Protein AF-A0A2R7NQD3-F1 (afdb_monomer_lite)

Secondary structure (DSSP, 8-state):
---------------------PPB--HHHHHHHHHHHHHHS-EEEEEE-SPPPSS---HHHHHHHHHHHHHHHHHHHHHHGGGEEEEEEEE-TTSEEEEEE-HHHHHHHTT-SS-SEEEE-TTHHHH--SB-TTSHHHHHHHHHTT-S-EEEEEEE--SS--EEE-TTS-EEES-HHHHHHHHHHHHHHHHHHHHHTT-TT---EE-SSSTTEEEEEE-HHHHHHHTT-TTEEEEEETT----PPPEE-HHHHHHHHHHSEEEEEEEE---TT--TTS-TTSHHHHHHHHHHHHHHHHHHHTTT-PPPPP-HHHHHHTEEEEEEEHHHHHHHHHHT-TTEEEEEE--------HHHHHHHTTHHHHHHTT-S-TTEEEEEEES---TTSTTTEETTEESEEEEEE-----TT-EE--TT--SSSPPPTT-TTTTPPPS-HHHHHHH-TTTT-HHHHHHHHHHPPP-TTTGGGT---S-TT-EEEEEE-EEEETTTTEEEE-HHHHHHHHHHHHHHHTT-STT--SEEEEE-----SPPPSS--GGGS-HHHHHHHHHHHHHTTS-TTS------

Sequence (574 aa):
MRHLLSAMSAIALTFGMGMLQAATVDPDSLKRMRDAVNEEGEVRVMITLRHQKLEKLSQEQKNDNLKKDANAIRALKAELGIAAFTEGSWESESGQIGMYIKAAGISILQNSQNALAFTIDPTDKSRITAMDLDGSLTALRKVLRTRSEVDAEIILDTQSAKYQLLQDGSTRITNVGEVIIEANSLIEKIRENLQKSGHSESTLILDNALPIKITTSINKKKLLLLQNHPDVRGIWPIGYQDPRTTYWSAGASDIAEKEGQVEVSISLRGGLLFSPDLNWNSRGGKNQAMANREAMTKILADANIKMPQSDPVGDSIGSFQMILTKDQLSRLRAKNDPRILELRENRPLGVSQLQRSMPTINMPVAWASGNKGSGVAIAVLDDGIRKTHEMFLFNGTTKVVGEDCFGSNSGGFKSICPNKDLFGDSPAGTPNAGEPNSDLIGCQLIDQQRCGHGTLMASVAAGRASPNVASGILQGVAPDAQLISINIFSYDRINNKKTYYLNDLEKGLSSVLLRAGGTTPSSPAALVVNLSIGTVASYPSDCDANVSIAIRNLIRQLSRLLKYSPASEPVQRL

pLDDT: mean 83.65, std 16.36, range [24.81, 97.94]

Foldseek 3Di:
DDDDDDDDDDDDDDDDDDPQDAADEDPVLLVVQLVCCVVLVWAKKKFAQDADDPDDDDPVRLVVLVVLLVVLVVVLCVQCPPQWFPQLWDADSRSIIITIGGPVSSVSRRRDPSTNYMGGDPCSVVQFQADCPLPFLVVVSVVLVPDQKAKKKWFWQQLQWQWAQDLQRAIDTDPLVVLLVVLVVLVVVLQVQCVVVVNNPWDWAADPRDRRMTMTMDGPSSSSNQRNDNGTHHMHGVPDDRPAAAADDPVQLVCLVVVQKFKKKWAFPAYPNQDLSDDCPGSNNQSQLVNLQVVVCVLQVQLVHDADDDDSNCSSRSMGIDMGGSSSSVRSVVVSRNRTRYMDTDDDDDDDDLLVVCVVVPLVVCVVVVNQAALEEEEEAAQAAQQQPQQQDDPNDGLALAAWEFEAPPDLWAAPAPPADPRRTDDGPPPCRRHHDPPQVLQVLQDVCSSCVSNVVCQQAAGAFDCVPPNRSGHHSRPNHGYHGYRQKIDNSVVSYIDGDLVSVLVSLVVVLCLLVVVDPRRGLAYHYDDPDDDPDDDPDDCVVVRDPSVVVSVVSVVVSNVPRVVDDDDDDD

Structure (mmCIF, N/CA/C/O backbone):
data_AF-A0A2R7NQD3-F1
#
_entry.id   AF-A0A2R7NQD3-F1
#
loop_
_atom_site.group_PDB
_atom_site.id
_atom_site.type_symbol
_atom_site.label_atom_id
_atom_site.label_alt_id
_atom_site.label_comp_id
_atom_site.label_asym_id
_atom_site.label_entity_id
_atom_site.label_seq_id
_atom_site.pdbx_PDB_ins_code
_atom_site.Cartn_x
_atom_site.Cartn_y
_atom_site.Cartn_z
_atom_site.occupancy
_atom_site.B_iso_or_equiv
_atom_site.auth_seq_id
_atom_site.auth_comp_id
_atom_site.auth_asym_id
_atom_site.auth_atom_id
_atom_site.pdbx_PDB_model_num
ATOM 1 N N . MET A 1 1 ? -61.645 49.977 -25.091 1.00 31.56 1 MET A N 1
ATOM 2 C CA . MET A 1 1 ? -61.587 51.061 -24.087 1.00 31.56 1 MET A CA 1
ATOM 3 C C . MET A 1 1 ? -61.863 50.455 -22.713 1.00 31.56 1 MET A C 1
ATOM 5 O O . MET A 1 1 ? -62.939 49.911 -22.554 1.00 31.56 1 MET A O 1
ATOM 9 N N . ARG A 1 2 ? -60.890 50.557 -21.789 1.00 33.16 2 ARG A N 1
ATOM 10 C CA . ARG A 1 2 ? -61.021 50.640 -20.311 1.00 33.16 2 ARG A CA 1
ATOM 11 C C . ARG A 1 2 ? -61.706 49.499 -19.518 1.00 33.16 2 ARG A C 1
ATOM 13 O O . ARG A 1 2 ? -62.905 49.317 -19.618 1.00 33.16 2 ARG A O 1
ATOM 20 N N . HIS A 1 3 ? -60.908 48.801 -18.687 1.00 32.16 3 HIS A N 1
ATOM 21 C CA . HIS A 1 3 ? -60.944 48.776 -17.194 1.00 32.16 3 HIS A CA 1
ATOM 22 C C . HIS A 1 3 ? -61.803 47.608 -16.642 1.00 32.16 3 HIS A C 1
ATOM 24 O O . HIS A 1 3 ? -62.777 47.253 -17.279 1.00 32.16 3 HIS A O 1
ATOM 30 N N . LEU A 1 4 ? -61.549 46.924 -15.516 1.00 29.81 4 LEU A N 1
ATOM 31 C CA . LEU A 1 4 ? -60.689 47.105 -14.336 1.00 29.81 4 LEU A CA 1
ATOM 32 C C . LEU A 1 4 ? -60.592 45.725 -13.613 1.00 29.81 4 LEU A C 1
ATOM 34 O O . LEU A 1 4 ? -61.571 44.984 -13.597 1.00 29.81 4 LEU A O 1
ATOM 38 N N . LEU A 1 5 ? -59.435 45.391 -13.025 1.00 31.91 5 LEU A N 1
ATOM 39 C CA . LEU A 1 5 ? -59.175 44.214 -12.167 1.00 31.91 5 LEU A CA 1
ATOM 40 C C . LEU A 1 5 ? -59.304 44.576 -10.673 1.00 31.91 5 LEU A C 1
ATOM 42 O O . LEU A 1 5 ? -58.880 45.665 -10.297 1.00 31.91 5 LEU A O 1
ATOM 46 N N . SER A 1 6 ? -59.781 43.637 -9.840 1.00 27.77 6 SER A N 1
ATOM 47 C CA . SER A 1 6 ? -59.535 43.510 -8.378 1.00 27.77 6 SER A CA 1
ATOM 48 C C . SER A 1 6 ? -60.333 42.295 -7.847 1.00 27.77 6 SER A C 1
ATOM 50 O O . SER A 1 6 ? -61.556 42.301 -7.919 1.00 27.77 6 SER A O 1
ATOM 52 N N . ALA A 1 7 ? -59.710 41.129 -7.638 1.00 28.47 7 ALA A N 1
ATOM 53 C CA . ALA A 1 7 ? -59.117 40.612 -6.389 1.00 28.47 7 ALA A CA 1
ATOM 54 C C . ALA A 1 7 ? -60.116 39.936 -5.414 1.00 28.47 7 ALA A C 1
ATOM 56 O O . ALA A 1 7 ? -60.872 40.602 -4.717 1.00 28.47 7 ALA A O 1
ATOM 57 N N . MET A 1 8 ? -60.027 38.603 -5.293 1.00 26.75 8 MET A N 1
ATOM 58 C CA . MET A 1 8 ? -60.361 37.850 -4.074 1.00 26.75 8 MET A CA 1
ATOM 59 C C . MET A 1 8 ? -59.367 36.696 -3.900 1.00 26.75 8 MET A C 1
ATOM 61 O O . MET A 1 8 ? -59.194 35.864 -4.789 1.00 26.75 8 MET A O 1
ATOM 65 N N . SER A 1 9 ? -58.714 36.680 -2.740 1.00 26.77 9 SER A N 1
ATOM 66 C CA . SER A 1 9 ? -57.834 35.619 -2.254 1.00 26.77 9 SER A CA 1
ATOM 67 C C . SER A 1 9 ? -58.637 34.400 -1.798 1.00 26.77 9 SER A C 1
ATOM 69 O O . SER A 1 9 ? -59.643 34.550 -1.107 1.00 26.77 9 SER A O 1
ATOM 71 N N . ALA A 1 10 ? -58.134 33.199 -2.088 1.00 29.12 10 ALA A N 1
ATOM 72 C CA . ALA A 1 10 ? -58.532 31.966 -1.417 1.00 29.12 10 ALA A CA 1
ATOM 73 C C . ALA A 1 10 ? -57.284 31.222 -0.923 1.00 29.12 10 ALA A C 1
ATOM 75 O O . ALA A 1 10 ? -56.309 31.030 -1.646 1.00 29.12 10 ALA A O 1
ATOM 76 N N . ILE A 1 11 ? -57.345 30.872 0.356 1.00 28.83 11 ILE A N 1
ATOM 77 C CA . ILE A 1 11 ? -56.350 30.196 1.184 1.00 28.83 11 ILE A CA 1
ATOM 78 C C . ILE A 1 11 ? -56.139 28.760 0.684 1.00 28.83 11 ILE A C 1
ATOM 80 O O . ILE A 1 11 ? -57.104 28.011 0.556 1.00 28.83 11 ILE A O 1
ATOM 84 N N . ALA A 1 12 ? -54.885 28.351 0.476 1.00 30.75 12 ALA A N 1
ATOM 85 C CA . ALA A 1 12 ? -54.506 26.949 0.312 1.00 30.75 12 ALA A CA 1
ATOM 86 C C . ALA A 1 12 ? -53.584 26.537 1.468 1.00 30.75 12 ALA A C 1
ATOM 88 O O . ALA A 1 12 ? -52.503 27.097 1.647 1.00 30.75 12 ALA A O 1
ATOM 89 N N . LEU A 1 13 ? -54.054 25.576 2.269 1.00 30.56 13 LEU A N 1
ATOM 90 C CA . LEU A 1 13 ? -53.311 24.937 3.352 1.00 30.56 13 LEU A CA 1
ATOM 91 C C . LEU A 1 13 ? -52.020 24.295 2.823 1.00 30.56 13 LEU A C 1
ATOM 93 O O . LEU A 1 13 ? -52.057 23.399 1.981 1.00 30.56 13 LEU A O 1
ATOM 97 N N . THR A 1 14 ? -50.886 24.684 3.394 1.00 31.66 14 THR A N 1
ATOM 98 C CA . THR A 1 14 ? -49.613 23.970 3.281 1.00 31.66 14 THR A CA 1
ATOM 99 C C . THR A 1 14 ? -49.570 22.824 4.292 1.00 31.66 14 THR A C 1
ATOM 101 O O . THR A 1 14 ? -49.424 23.060 5.491 1.00 31.66 14 THR A O 1
ATOM 104 N N . PHE A 1 15 ? -49.654 21.580 3.819 1.00 33.28 15 PHE A N 1
ATOM 105 C CA . PHE A 1 15 ? -49.201 20.417 4.584 1.00 33.28 15 PHE A CA 1
ATOM 106 C C . PHE A 1 15 ? -47.670 20.356 4.521 1.00 33.28 15 PHE A C 1
ATOM 108 O O . PHE A 1 15 ? -47.089 19.998 3.499 1.00 33.28 15 PHE A O 1
ATOM 115 N N . GLY A 1 16 ? -47.012 20.718 5.621 1.00 33.59 16 GLY A N 1
ATOM 116 C CA . GLY A 1 16 ? -45.602 20.421 5.844 1.00 33.59 16 GLY A CA 1
ATOM 117 C C . GLY A 1 16 ? -45.438 18.970 6.291 1.00 33.59 16 GLY A C 1
ATOM 118 O O . GLY A 1 16 ? -45.520 18.680 7.479 1.00 33.59 16 GLY A O 1
ATOM 119 N N . MET A 1 17 ? -45.199 18.059 5.349 1.00 33.28 17 MET A N 1
ATOM 120 C CA . MET A 1 17 ? -44.559 16.774 5.640 1.00 33.28 17 MET A CA 1
ATOM 121 C C . MET A 1 17 ? -43.063 16.949 5.388 1.00 33.28 17 MET A C 1
ATOM 123 O O . MET A 1 17 ? -42.622 17.004 4.242 1.00 33.28 17 MET A O 1
ATOM 127 N N . GLY A 1 18 ? -42.279 17.069 6.461 1.00 33.91 18 GLY A N 1
ATOM 128 C CA . GLY A 1 18 ? -40.833 16.905 6.370 1.00 33.91 18 GLY A CA 1
ATOM 129 C C . GLY A 1 18 ? -40.546 15.496 5.861 1.00 33.91 18 GLY A C 1
ATOM 130 O O . GLY A 1 18 ? -40.902 14.521 6.521 1.00 33.91 18 GLY A O 1
ATOM 131 N N . MET A 1 19 ? -39.962 15.375 4.669 1.00 40.59 19 MET A N 1
ATOM 132 C CA . MET A 1 19 ? -39.484 14.086 4.180 1.00 40.59 19 MET A CA 1
ATOM 133 C C . MET A 1 19 ? -38.398 13.590 5.140 1.00 40.59 19 MET A C 1
ATOM 135 O O . MET A 1 19 ? -37.351 14.216 5.284 1.00 40.59 19 MET A O 1
ATOM 139 N N . LEU A 1 20 ? -38.680 12.478 5.817 1.00 43.81 20 LEU A N 1
ATOM 140 C CA . LEU A 1 20 ? -37.717 11.697 6.585 1.00 43.81 20 LEU A CA 1
ATOM 141 C C . LEU A 1 20 ? -36.596 11.258 5.637 1.00 43.81 20 LEU A C 1
ATOM 143 O O . LEU A 1 20 ? -36.796 10.360 4.821 1.00 43.81 20 LEU A O 1
ATOM 147 N N . GLN A 1 21 ? -35.437 11.910 5.697 1.00 57.97 21 GLN A N 1
ATOM 148 C CA . GLN A 1 21 ? -34.305 11.528 4.862 1.00 57.97 21 GLN A CA 1
ATOM 149 C C . GLN A 1 21 ? -33.488 10.462 5.601 1.00 57.97 21 GLN A C 1
ATOM 151 O O . GLN A 1 21 ? -32.768 10.762 6.548 1.00 57.97 21 GLN A O 1
ATOM 156 N N . ALA A 1 22 ? -33.670 9.208 5.192 1.00 75.69 22 ALA A N 1
ATOM 157 C CA . ALA A 1 22 ? -32.886 8.058 5.632 1.00 75.69 22 ALA A CA 1
ATOM 158 C C . ALA A 1 22 ? -31.402 8.199 5.247 1.00 75.69 22 ALA A C 1
ATOM 160 O O . ALA A 1 22 ? -31.083 8.782 4.204 1.00 75.69 22 ALA A O 1
ATOM 161 N N . ALA A 1 23 ? -30.500 7.615 6.042 1.00 84.44 23 ALA A N 1
ATOM 162 C CA . ALA A 1 23 ? -29.084 7.565 5.696 1.00 84.44 23 ALA A CA 1
ATOM 163 C C . ALA A 1 23 ? -28.872 6.826 4.364 1.00 84.44 23 ALA A C 1
ATOM 165 O O . ALA A 1 23 ? -29.420 5.746 4.124 1.00 84.44 23 ALA A O 1
ATOM 166 N N . THR A 1 24 ? -28.039 7.394 3.496 1.00 88.75 24 THR A N 1
ATOM 167 C CA . THR A 1 24 ? -27.766 6.818 2.175 1.00 88.75 24 THR A CA 1
ATOM 168 C C . THR A 1 24 ? -26.807 5.632 2.288 1.00 88.75 24 THR A C 1
ATOM 170 O O . THR A 1 24 ? -25.761 5.720 2.931 1.00 88.75 24 THR A O 1
ATOM 173 N N . VAL A 1 25 ? -27.130 4.520 1.630 1.00 89.75 25 VAL A N 1
ATOM 174 C CA . VAL A 1 25 ? -26.277 3.328 1.570 1.00 89.75 25 VAL A CA 1
ATOM 175 C C . VAL A 1 25 ? -26.381 2.678 0.197 1.00 89.75 25 VAL A C 1
ATOM 177 O O . VAL A 1 25 ? -27.466 2.555 -0.369 1.00 89.75 25 VAL A O 1
ATOM 180 N N . ASP A 1 26 ? -25.239 2.259 -0.336 1.00 87.56 26 ASP A N 1
ATOM 181 C CA . ASP A 1 26 ? -25.170 1.474 -1.565 1.00 87.56 26 ASP A CA 1
ATOM 182 C C . ASP A 1 26 ? -25.752 0.055 -1.346 1.00 87.56 26 ASP A C 1
ATOM 184 O O . ASP A 1 26 ? -25.364 -0.604 -0.373 1.00 87.56 26 ASP A O 1
ATOM 188 N N . PRO A 1 27 ? -26.657 -0.449 -2.211 1.00 86.12 27 PRO A N 1
ATOM 189 C CA . PRO A 1 27 ? -27.282 -1.763 -2.035 1.00 86.12 27 PRO A CA 1
ATOM 190 C C . PRO A 1 27 ? -26.295 -2.935 -1.933 1.00 86.12 27 PRO A C 1
ATOM 192 O O . PRO A 1 27 ? -26.519 -3.849 -1.134 1.00 86.12 27 PRO A O 1
ATOM 195 N N . ASP A 1 28 ? -25.188 -2.904 -2.679 1.00 81.12 28 ASP A N 1
ATOM 196 C CA . ASP A 1 28 ? -24.180 -3.970 -2.645 1.00 81.12 28 ASP A CA 1
ATOM 197 C C . ASP A 1 28 ? -23.352 -3.912 -1.358 1.00 81.12 28 ASP A C 1
ATOM 199 O O . ASP A 1 28 ? -23.072 -4.941 -0.734 1.00 81.12 28 ASP A O 1
ATOM 203 N N . SER A 1 29 ? -22.983 -2.708 -0.910 1.00 81.75 29 SER A N 1
ATOM 204 C CA . SER A 1 29 ? -22.374 -2.488 0.406 1.00 81.75 29 SER A CA 1
ATOM 205 C C . SER A 1 29 ? -23.297 -2.976 1.525 1.00 81.75 29 SER A C 1
ATOM 207 O O . SER A 1 29 ? -22.853 -3.692 2.422 1.00 81.75 29 SER A O 1
ATOM 209 N N . LEU A 1 30 ? -24.599 -2.687 1.437 1.00 90.06 30 LEU A N 1
ATOM 210 C CA . LEU A 1 30 ? -25.603 -3.145 2.397 1.00 90.06 30 LEU A CA 1
ATOM 211 C C . LEU A 1 30 ? -25.725 -4.668 2.436 1.00 90.06 30 LEU A C 1
ATOM 213 O O . LEU A 1 30 ? -25.772 -5.251 3.521 1.00 90.06 30 LEU A O 1
ATOM 217 N N . LYS A 1 31 ? -25.743 -5.323 1.270 1.00 89.75 31 LYS A N 1
ATOM 218 C CA . LYS A 1 31 ? -25.738 -6.786 1.188 1.00 89.75 31 LYS A CA 1
ATOM 219 C C . LYS A 1 31 ? -24.491 -7.362 1.859 1.00 89.75 31 LYS A C 1
ATOM 221 O O . LYS A 1 31 ? -24.622 -8.211 2.735 1.00 89.75 31 LYS A O 1
ATOM 226 N N . ARG A 1 32 ? -23.301 -6.854 1.520 1.00 86.38 32 ARG A N 1
ATOM 227 C CA . ARG A 1 32 ? -22.037 -7.310 2.120 1.00 86.38 32 ARG A CA 1
ATOM 228 C C . ARG A 1 32 ? -21.984 -7.080 3.632 1.00 86.38 32 ARG A C 1
ATOM 230 O O . ARG A 1 32 ? -21.471 -7.933 4.343 1.00 86.38 32 ARG A O 1
ATOM 237 N N . MET A 1 33 ? -22.537 -5.972 4.136 1.00 92.19 33 MET A N 1
ATOM 238 C CA . MET A 1 33 ? -22.648 -5.730 5.580 1.00 92.19 33 MET A CA 1
ATOM 239 C C . MET A 1 33 ? -23.524 -6.780 6.263 1.00 92.19 33 MET A C 1
ATOM 241 O O . MET A 1 33 ? -23.145 -7.295 7.309 1.00 92.19 33 MET A O 1
ATOM 245 N N . ARG A 1 34 ? -24.676 -7.127 5.675 1.00 94.12 34 ARG A N 1
ATOM 246 C CA . ARG A 1 34 ? -25.553 -8.173 6.224 1.00 94.12 34 ARG A CA 1
ATOM 247 C C . ARG A 1 34 ? -24.887 -9.545 6.196 1.00 94.12 34 ARG A C 1
ATOM 249 O O . ARG A 1 34 ? -24.969 -10.261 7.188 1.00 94.12 34 ARG A O 1
ATOM 256 N N . ASP A 1 35 ? -24.206 -9.879 5.103 1.00 89.00 35 ASP A N 1
ATOM 257 C CA . ASP A 1 35 ? -23.462 -11.134 4.974 1.00 89.00 35 ASP A CA 1
ATOM 258 C C . ASP A 1 35 ? -22.365 -11.222 6.056 1.00 89.00 35 ASP A C 1
ATOM 260 O O . ASP A 1 35 ? -22.325 -12.197 6.803 1.00 89.00 35 ASP A O 1
ATOM 264 N N . ALA A 1 36 ? -21.569 -10.160 6.233 1.00 86.38 36 ALA A N 1
ATOM 265 C CA . ALA A 1 36 ? -20.525 -10.092 7.258 1.00 86.38 36 ALA A CA 1
ATOM 266 C C . ALA A 1 36 ? -21.080 -10.194 8.686 1.00 86.38 36 ALA A C 1
ATOM 268 O O . ALA A 1 36 ? -20.523 -10.906 9.511 1.00 86.38 36 ALA A O 1
ATOM 269 N N . VAL A 1 37 ? -22.204 -9.538 8.993 1.00 90.06 37 VAL A N 1
ATOM 270 C CA . VAL A 1 37 ? -22.844 -9.665 10.312 1.00 90.06 37 VAL A CA 1
ATOM 271 C C . VAL A 1 37 ? -23.375 -11.076 10.558 1.00 90.06 37 VAL A C 1
ATOM 273 O O . VAL A 1 37 ? -23.284 -11.570 11.679 1.00 90.06 37 VAL A O 1
ATOM 276 N N . ASN A 1 38 ? -23.936 -11.735 9.545 1.00 87.88 38 ASN A N 1
ATOM 277 C CA . ASN A 1 38 ? -24.388 -13.120 9.681 1.00 87.88 38 ASN A CA 1
ATOM 278 C C . ASN A 1 38 ? -23.203 -14.067 9.929 1.00 87.88 38 ASN A C 1
ATOM 280 O O . ASN A 1 38 ? -23.311 -15.017 10.709 1.00 87.88 38 ASN A O 1
ATOM 284 N N . GLU A 1 39 ? -22.072 -13.792 9.280 1.00 81.06 39 GLU A N 1
ATOM 285 C CA . GLU A 1 39 ? -20.856 -14.583 9.406 1.00 81.06 39 GLU A CA 1
ATOM 286 C C . GLU A 1 39 ? -20.123 -14.330 10.726 1.00 81.06 39 GLU A C 1
ATOM 288 O O . GLU A 1 39 ? -19.789 -15.295 11.400 1.00 81.06 39 GLU A O 1
ATOM 293 N N . GLU A 1 40 ? -19.930 -13.080 11.146 1.00 77.94 40 GLU A N 1
ATOM 294 C CA . GLU A 1 40 ? -19.051 -12.703 12.267 1.00 77.94 40 GLU A CA 1
ATOM 295 C C . GLU A 1 40 ? -19.804 -12.224 13.522 1.00 77.94 40 GLU A C 1
ATOM 297 O O . GLU A 1 40 ? -19.246 -12.200 14.617 1.00 77.94 40 GLU A O 1
ATOM 302 N N . GLY A 1 41 ? -21.095 -11.899 13.400 1.00 86.00 41 GLY A N 1
ATOM 303 C CA . GLY A 1 41 ? -21.936 -11.321 14.460 1.00 86.00 41 GLY A CA 1
ATOM 304 C C . GLY A 1 41 ? -21.984 -9.788 14.447 1.00 86.00 41 GLY A C 1
ATOM 305 O O . GLY A 1 41 ? -22.935 -9.183 14.955 1.00 86.00 41 GLY A O 1
ATOM 306 N N . GLU A 1 42 ? -21.005 -9.151 13.808 1.00 90.31 42 GLU A N 1
ATOM 307 C CA . GLU A 1 42 ? -20.933 -7.709 13.603 1.00 90.31 42 GLU A CA 1
ATOM 308 C C . GLU A 1 42 ? -20.117 -7.361 12.349 1.00 90.31 42 GLU A C 1
ATOM 310 O O . GLU A 1 42 ? -19.432 -8.203 11.779 1.00 90.31 42 GLU A O 1
ATOM 315 N N . VAL A 1 43 ? -20.171 -6.100 11.928 1.00 91.00 43 VAL A N 1
ATOM 316 C CA . VAL A 1 43 ? -19.366 -5.567 10.823 1.00 91.00 43 VAL A CA 1
ATOM 317 C C . VAL A 1 43 ? -18.867 -4.171 11.172 1.00 91.00 43 VAL A C 1
ATOM 319 O O . VAL A 1 43 ? -19.594 -3.396 11.795 1.00 91.00 43 VAL A O 1
ATOM 322 N N . ARG A 1 44 ? -17.637 -3.818 10.781 1.00 90.62 44 ARG A N 1
ATOM 323 C CA . ARG A 1 44 ? -17.162 -2.438 10.927 1.00 90.62 44 ARG A CA 1
ATOM 324 C C . ARG A 1 44 ? -17.734 -1.568 9.812 1.00 90.62 44 ARG A C 1
ATOM 326 O O . ARG A 1 44 ? -17.553 -1.843 8.625 1.00 90.62 44 ARG A O 1
ATOM 333 N N . VAL A 1 45 ? -18.434 -0.516 10.209 1.00 94.50 45 VAL A N 1
ATOM 334 C CA . VAL A 1 45 ? -19.132 0.417 9.327 1.00 94.50 45 VAL A CA 1
ATOM 335 C C . VAL A 1 45 ? -18.510 1.792 9.489 1.00 94.50 45 VAL A C 1
ATOM 337 O O . VAL A 1 45 ? -18.372 2.282 10.609 1.00 94.50 45 VAL A O 1
ATOM 340 N N . MET A 1 46 ? -18.168 2.419 8.367 1.00 92.81 46 MET A N 1
ATOM 341 C CA . MET A 1 46 ? -17.822 3.831 8.308 1.00 92.81 46 MET A CA 1
ATOM 342 C C . MET A 1 46 ? -19.099 4.623 8.046 1.00 92.81 46 MET A C 1
ATOM 344 O O . MET A 1 46 ? -19.757 4.455 7.017 1.00 92.81 46 MET A O 1
ATOM 348 N N . ILE A 1 47 ? -19.440 5.488 8.989 1.00 94.88 47 ILE A N 1
ATOM 349 C CA . ILE A 1 47 ? -20.644 6.308 8.995 1.00 94.88 47 ILE A CA 1
ATOM 350 C C . ILE A 1 47 ? -20.211 7.750 8.756 1.00 94.88 47 ILE A C 1
ATOM 352 O O . ILE A 1 47 ? -19.371 8.295 9.468 1.00 94.88 47 ILE A O 1
ATOM 356 N N . THR A 1 48 ? -20.766 8.364 7.724 1.00 92.56 48 THR A N 1
ATOM 357 C CA . THR A 1 48 ? -20.557 9.770 7.389 1.00 92.56 48 THR A CA 1
ATOM 358 C C . THR A 1 48 ? -21.653 10.585 8.058 1.00 92.56 48 THR A C 1
ATOM 360 O O . THR A 1 48 ? -22.834 10.302 7.869 1.00 92.56 48 THR A O 1
ATOM 363 N N . LEU A 1 49 ? -21.269 11.592 8.838 1.00 90.31 49 LEU A N 1
ATOM 364 C CA . LEU A 1 49 ? -22.189 12.426 9.620 1.00 90.31 49 LEU A CA 1
ATOM 365 C C . LEU A 1 49 ? -22.554 13.719 8.889 1.00 90.31 49 LEU A C 1
ATOM 367 O O . LEU A 1 49 ? -23.624 14.283 9.094 1.00 90.31 49 LEU A O 1
ATOM 371 N N . ARG A 1 50 ? -21.664 14.193 8.013 1.00 84.06 50 ARG A N 1
ATOM 372 C CA . ARG A 1 50 ? -21.852 15.417 7.233 1.00 84.06 50 ARG A CA 1
ATOM 373 C C . ARG A 1 50 ? -21.153 15.337 5.886 1.00 84.06 50 ARG A C 1
ATOM 375 O O . ARG A 1 50 ? -20.151 14.646 5.729 1.00 84.06 50 ARG A O 1
ATOM 382 N N . HIS A 1 51 ? -21.637 16.123 4.930 1.00 73.62 51 HIS A N 1
ATOM 383 C CA . HIS A 1 51 ? -20.896 16.380 3.701 1.00 73.62 51 HIS A CA 1
ATOM 384 C C . HIS A 1 51 ? -19.665 17.221 4.032 1.00 73.62 51 HIS A C 1
ATOM 386 O O . HIS A 1 51 ? -19.784 18.304 4.613 1.00 73.62 51 HIS A O 1
ATOM 392 N N . GLN A 1 52 ? -18.483 16.758 3.636 1.00 66.75 52 GLN A N 1
ATOM 393 C CA . GLN A 1 52 ? -17.308 17.614 3.649 1.00 66.75 52 GLN A CA 1
ATOM 394 C C . GLN A 1 52 ? -17.187 18.334 2.310 1.00 66.75 52 GLN A C 1
ATOM 396 O O . GLN A 1 52 ? -17.063 17.709 1.259 1.00 66.75 52 GLN A O 1
ATOM 401 N N . LYS A 1 53 ? -17.223 19.667 2.353 1.00 63.78 53 LYS A N 1
ATOM 402 C CA . LYS A 1 53 ? -16.877 20.490 1.195 1.00 63.78 53 LYS A CA 1
ATOM 403 C C . LYS A 1 53 ? -15.364 20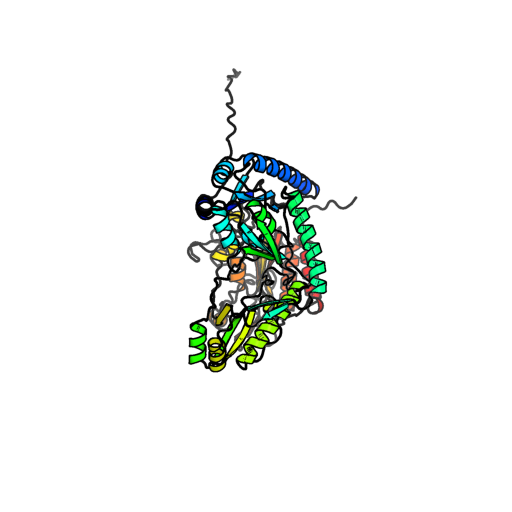.433 0.978 1.00 63.78 53 LYS A C 1
ATOM 405 O O . LYS A 1 53 ? -14.609 20.459 1.946 1.00 63.78 53 LYS A O 1
ATOM 410 N N . LEU A 1 54 ? -14.936 20.392 -0.283 1.00 54.47 54 LEU A N 1
ATOM 411 C CA . LEU A 1 54 ? -13.519 20.387 -0.688 1.00 54.47 54 LEU A CA 1
ATOM 412 C C . LEU A 1 54 ? -12.822 21.750 -0.500 1.00 54.47 54 LEU A C 1
ATOM 414 O O . LEU A 1 54 ? -11.644 21.901 -0.814 1.00 54.47 54 LEU A O 1
ATOM 418 N N . GLU A 1 55 ? -13.542 22.753 -0.006 1.00 65.94 55 GLU A N 1
ATOM 419 C CA . GLU A 1 55 ? -13.021 24.089 0.261 1.00 65.94 55 GLU A CA 1
ATOM 420 C C . GLU A 1 55 ? -12.076 24.089 1.474 1.00 65.94 55 GLU A C 1
ATOM 422 O O . GLU A 1 55 ? -12.251 23.345 2.443 1.00 65.94 55 GLU A O 1
ATOM 427 N N . LYS A 1 56 ? -11.066 24.965 1.446 1.00 63.09 56 LYS A N 1
ATOM 428 C CA . LYS A 1 56 ? -10.142 25.139 2.569 1.00 63.09 56 LYS A CA 1
ATOM 429 C C . LYS A 1 56 ? -10.881 25.778 3.749 1.00 63.09 56 LYS A C 1
ATOM 431 O O . LYS A 1 56 ? -11.211 26.957 3.708 1.00 63.09 56 LYS A O 1
ATOM 436 N N . LEU A 1 57 ? -11.090 25.003 4.810 1.00 69.38 57 LEU A N 1
ATOM 437 C CA . LEU A 1 57 ? -11.745 25.475 6.031 1.00 69.38 57 LEU A CA 1
ATOM 438 C C . LEU A 1 57 ? -10.824 26.392 6.850 1.00 69.38 57 LEU A C 1
ATOM 440 O O . LEU A 1 57 ? -9.643 26.081 7.050 1.00 69.38 57 LEU A O 1
ATOM 444 N N . SER A 1 58 ? -11.379 27.484 7.381 1.00 79.50 58 SER A N 1
ATOM 445 C CA . SER A 1 58 ? -10.742 28.279 8.435 1.00 79.50 58 SER A CA 1
ATOM 446 C C . SER A 1 58 ? -10.616 27.461 9.729 1.00 79.50 58 SER A C 1
ATOM 448 O O . SER A 1 58 ? -11.314 26.463 9.923 1.00 79.50 58 SER A O 1
ATOM 450 N N . GLN A 1 59 ? -9.732 27.870 10.645 1.00 80.38 59 GLN A N 1
ATOM 451 C CA . GLN A 1 59 ? -9.587 27.173 11.930 1.00 80.38 59 GLN A CA 1
ATOM 452 C C . GLN A 1 59 ? -10.880 27.217 12.762 1.00 80.38 59 GLN A C 1
ATOM 454 O O . GLN A 1 59 ? -11.217 26.244 13.430 1.00 80.38 59 GLN A O 1
ATOM 459 N N . GLU A 1 60 ? -11.631 28.315 12.680 1.00 84.38 60 GLU A N 1
ATOM 460 C CA . GLU A 1 60 ? -12.934 28.463 13.333 1.00 84.38 60 GLU A CA 1
ATOM 461 C C . GLU A 1 60 ? -13.960 27.472 12.769 1.00 84.38 60 GLU A C 1
ATOM 463 O O . GLU A 1 60 ? -14.573 26.720 13.522 1.00 84.38 60 GLU A O 1
ATOM 468 N N . GLN A 1 61 ? -14.045 27.356 11.440 1.00 81.19 61 GLN A N 1
ATOM 469 C CA . GLN A 1 61 ? -14.916 26.382 10.777 1.00 81.19 61 GLN A CA 1
ATOM 470 C C . GLN A 1 61 ? -14.541 24.936 11.121 1.00 81.19 61 GLN A C 1
ATOM 472 O O . GLN A 1 61 ? -15.423 24.095 11.288 1.00 81.19 61 GLN A O 1
ATOM 477 N N . LYS A 1 62 ? -13.243 24.628 11.251 1.00 79.56 62 LYS A N 1
ATOM 478 C CA . LYS A 1 62 ? -12.790 23.311 11.725 1.00 79.56 62 LYS A CA 1
ATOM 479 C C . LYS A 1 62 ? -13.277 23.034 13.145 1.00 79.56 62 LYS A C 1
ATOM 481 O O . LYS A 1 62 ? -13.831 21.968 13.391 1.00 79.56 62 LYS A O 1
ATOM 486 N N . ASN A 1 63 ? -13.118 23.992 14.056 1.00 82.69 63 ASN A N 1
ATOM 487 C CA . ASN A 1 63 ? -13.551 23.849 15.446 1.00 82.69 63 ASN A CA 1
ATOM 488 C C . ASN A 1 63 ? -15.075 23.677 15.557 1.00 82.69 63 ASN A C 1
ATOM 490 O O . ASN A 1 63 ? -15.550 22.851 16.337 1.00 82.69 63 ASN A O 1
ATOM 494 N N . ASP A 1 64 ? -15.847 24.415 14.761 1.00 84.81 64 ASP A N 1
ATOM 495 C CA . ASP A 1 64 ? -17.305 24.289 14.725 1.00 84.81 64 ASP A CA 1
ATOM 496 C C . ASP A 1 64 ? -17.761 22.956 14.138 1.00 84.81 64 ASP A C 1
ATOM 498 O O . ASP A 1 64 ? -18.688 22.334 14.664 1.00 84.81 64 ASP A O 1
ATOM 502 N N . ASN A 1 65 ? -17.090 22.481 13.087 1.00 83.56 65 ASN A N 1
ATOM 503 C CA . ASN A 1 65 ? -17.333 21.151 12.544 1.00 83.56 65 ASN A CA 1
ATOM 504 C C . ASN A 1 65 ? -17.046 20.070 13.590 1.00 83.56 65 ASN A C 1
ATOM 506 O O . ASN A 1 65 ? -17.902 19.221 13.802 1.00 83.56 65 ASN A O 1
ATOM 510 N N . LEU A 1 66 ? -15.925 20.153 14.316 1.00 81.94 66 LEU A N 1
ATOM 511 C CA . LEU A 1 66 ? -15.602 19.213 15.396 1.00 81.94 66 LEU A CA 1
ATOM 512 C C . LEU A 1 66 ? -16.686 19.182 16.485 1.00 81.94 66 LEU A C 1
ATOM 514 O O . LEU A 1 66 ? -17.068 18.110 16.945 1.00 81.94 66 LEU A O 1
ATOM 518 N N . LYS A 1 67 ? -17.233 20.341 16.879 1.00 85.06 67 LYS A N 1
ATOM 519 C CA . LYS A 1 67 ? -18.339 20.403 17.855 1.00 85.06 67 LYS A CA 1
ATOM 520 C C . LYS A 1 67 ? -19.620 19.759 17.322 1.00 85.06 67 LYS A C 1
ATOM 522 O O . LYS A 1 67 ? -20.297 19.041 18.059 1.00 85.06 67 LYS A O 1
ATOM 527 N N . LYS A 1 68 ? -19.974 20.026 16.061 1.00 84.44 68 LYS A N 1
ATOM 528 C CA . LYS A 1 68 ? -21.153 19.429 15.411 1.00 84.44 68 LYS A CA 1
ATOM 529 C C . LYS A 1 68 ? -21.000 17.918 15.277 1.00 84.44 68 LYS A C 1
ATOM 531 O O . LYS A 1 68 ? -21.928 17.197 15.633 1.00 84.44 68 LYS A O 1
ATOM 536 N N . ASP A 1 69 ? -19.825 17.463 14.855 1.00 85.44 69 ASP A N 1
ATOM 537 C CA . ASP A 1 69 ? -19.486 16.048 14.738 1.00 85.44 69 ASP A CA 1
ATOM 538 C C . ASP A 1 69 ? -19.590 15.372 16.110 1.00 85.44 69 ASP A C 1
ATOM 540 O O . ASP A 1 69 ? -20.302 14.384 16.242 1.00 85.44 69 ASP A O 1
ATOM 544 N N . ALA A 1 70 ? -19.024 15.958 17.170 1.00 86.50 70 ALA A N 1
ATOM 545 C CA . ALA A 1 70 ? -19.128 15.414 18.527 1.00 86.50 70 ALA A CA 1
ATOM 546 C C . ALA A 1 70 ? -20.585 15.269 19.018 1.00 86.50 70 ALA A C 1
ATOM 548 O O . ALA A 1 70 ? -20.934 14.279 19.669 1.00 86.50 70 ALA A O 1
ATOM 549 N N . ASN A 1 71 ? -21.454 16.234 18.701 1.00 87.94 71 ASN A N 1
ATOM 550 C CA . ASN A 1 71 ? -22.878 16.156 19.039 1.00 87.94 71 ASN A CA 1
ATOM 551 C C . ASN A 1 71 ? -23.603 15.076 18.221 1.00 87.94 71 ASN A C 1
ATOM 553 O O . ASN A 1 71 ? -24.348 14.283 18.801 1.00 87.94 71 ASN A O 1
ATOM 557 N N . ALA A 1 72 ? -23.356 15.010 16.909 1.00 89.38 72 ALA A N 1
ATOM 558 C CA . ALA A 1 72 ? -23.928 13.993 16.027 1.00 89.38 72 ALA A CA 1
ATOM 559 C C . ALA A 1 72 ? -23.485 12.581 16.436 1.00 89.38 72 ALA A C 1
ATOM 561 O O . ALA A 1 72 ? -24.305 11.673 16.517 1.00 89.38 72 ALA A O 1
ATOM 562 N N . ILE A 1 73 ? -22.213 12.410 16.804 1.00 90.81 73 ILE A N 1
ATOM 563 C CA . ILE A 1 73 ? -21.659 11.151 17.312 1.00 90.81 73 ILE A CA 1
ATOM 564 C C . ILE A 1 73 ? -22.351 10.732 18.601 1.00 90.81 73 ILE A C 1
ATOM 566 O O . ILE A 1 73 ? -22.699 9.563 18.758 1.00 90.81 73 ILE A O 1
ATOM 570 N N . ARG A 1 74 ? -22.574 11.666 19.532 1.00 91.44 74 ARG A N 1
ATOM 571 C CA . ARG A 1 74 ? -23.287 11.365 20.779 1.00 91.44 74 ARG A CA 1
ATOM 572 C C . ARG A 1 74 ? -24.721 10.912 20.505 1.00 91.44 74 ARG A C 1
ATOM 574 O O . ARG A 1 74 ? -25.152 9.920 21.088 1.00 91.44 74 ARG A O 1
ATOM 581 N N . ALA A 1 75 ? -25.430 11.607 19.616 1.00 92.88 75 ALA A N 1
ATOM 582 C CA . ALA A 1 75 ? -26.794 11.259 19.229 1.00 92.88 75 ALA A CA 1
ATOM 583 C C . ALA A 1 75 ? -26.856 9.893 18.528 1.00 92.88 75 ALA A C 1
ATOM 585 O O . ALA A 1 75 ? -27.647 9.041 18.920 1.00 92.88 75 ALA A O 1
ATOM 586 N N . LEU A 1 76 ? -25.954 9.643 17.576 1.00 94.19 76 LEU A N 1
ATOM 587 C CA . LEU A 1 76 ? -25.846 8.376 16.858 1.00 94.19 76 LEU A CA 1
ATOM 588 C C . LEU A 1 76 ? -25.507 7.205 17.792 1.00 94.19 76 LEU A C 1
ATOM 590 O O . LEU A 1 76 ? -26.111 6.141 17.696 1.00 94.19 76 LEU A O 1
ATOM 594 N N . LYS A 1 77 ? -24.566 7.387 18.728 1.00 93.50 77 LYS A N 1
ATOM 595 C CA . LYS A 1 77 ? -24.227 6.365 19.735 1.00 93.50 77 LYS A CA 1
ATOM 596 C C . LYS A 1 77 ? -25.428 6.044 20.630 1.00 93.50 77 LYS A C 1
ATOM 598 O O . LYS A 1 77 ? -25.658 4.874 20.927 1.00 93.50 77 LYS A O 1
ATOM 603 N N . ALA A 1 78 ? -26.202 7.054 21.033 1.00 94.00 78 ALA A N 1
ATOM 604 C CA . ALA A 1 78 ? -27.427 6.855 21.808 1.00 94.00 78 ALA A CA 1
ATOM 605 C C . ALA A 1 78 ? -28.518 6.133 20.997 1.00 94.00 78 ALA A C 1
ATOM 607 O O . ALA A 1 78 ? -29.175 5.243 21.528 1.00 94.00 78 ALA A O 1
ATOM 608 N N . GLU A 1 79 ? -28.670 6.480 19.716 1.00 95.12 79 GLU A N 1
ATOM 609 C CA . GLU A 1 79 ? -29.611 5.847 18.787 1.00 95.12 79 GLU A CA 1
ATOM 610 C C . GLU A 1 79 ? -29.281 4.365 18.553 1.00 95.12 79 GLU A C 1
ATOM 612 O O . GLU A 1 79 ? -30.162 3.510 18.602 1.00 95.12 79 GLU A O 1
ATOM 617 N N . LEU A 1 80 ? -28.001 4.047 18.340 1.00 95.75 80 LEU A N 1
ATOM 618 C CA . LEU A 1 80 ? -27.538 2.676 18.133 1.00 95.75 80 LEU A CA 1
ATOM 619 C C . LEU A 1 80 ? -27.591 1.838 19.417 1.00 95.75 80 LEU A C 1
ATOM 621 O O . LEU A 1 80 ? -27.859 0.637 19.354 1.00 95.75 80 LEU A O 1
ATOM 625 N N . GLY A 1 81 ? -27.322 2.436 20.581 1.00 94.56 81 GLY A N 1
ATOM 626 C CA . GLY A 1 81 ? -27.346 1.754 21.874 1.00 94.56 81 GLY A CA 1
ATOM 627 C C . GLY A 1 81 ? -26.551 0.442 21.868 1.00 94.56 81 GLY A C 1
ATOM 628 O O . GLY A 1 81 ? -25.395 0.391 21.452 1.00 94.56 81 GLY A O 1
ATOM 629 N N . ILE A 1 82 ? -27.186 -0.656 22.295 1.00 93.44 82 ILE A N 1
ATOM 630 C CA . ILE A 1 82 ? -26.565 -1.995 22.333 1.00 93.44 82 ILE A CA 1
ATOM 631 C C . ILE A 1 82 ? -26.386 -2.645 20.951 1.00 93.44 82 ILE A C 1
ATOM 633 O O . ILE A 1 82 ? -25.782 -3.720 20.856 1.00 93.44 82 ILE A O 1
ATOM 637 N N . ALA A 1 83 ? -26.929 -2.037 19.892 1.00 96.25 83 ALA A N 1
ATOM 638 C CA . ALA A 1 83 ? -26.839 -2.522 18.518 1.00 96.25 83 ALA A CA 1
ATOM 639 C C . ALA A 1 83 ? -25.511 -2.147 17.833 1.00 96.25 83 ALA A C 1
ATOM 641 O O . ALA A 1 83 ? -25.272 -2.546 16.692 1.00 96.25 83 ALA A O 1
ATOM 642 N N . ALA A 1 84 ? -24.633 -1.435 18.539 1.00 95.12 84 ALA A N 1
ATOM 643 C CA . ALA A 1 84 ? -23.261 -1.163 18.146 1.00 95.12 84 ALA A CA 1
ATOM 644 C C . ALA A 1 84 ? -22.302 -1.390 19.322 1.00 95.12 84 ALA A C 1
ATOM 646 O O . ALA A 1 84 ? -22.710 -1.436 20.484 1.00 95.12 84 ALA A O 1
ATOM 647 N N . PHE A 1 85 ? -21.017 -1.522 19.011 1.00 91.75 85 PHE A N 1
ATOM 648 C CA . PHE A 1 85 ? -19.940 -1.399 19.984 1.00 91.75 85 PHE A CA 1
ATOM 649 C C . PHE A 1 85 ? -19.294 -0.024 19.832 1.00 91.75 85 PHE A C 1
ATOM 651 O O . PHE A 1 85 ? -18.944 0.403 18.728 1.00 91.75 85 PHE A O 1
ATOM 658 N N . THR A 1 86 ? -19.156 0.680 20.952 1.00 86.75 86 THR A N 1
ATOM 659 C CA . THR A 1 86 ? -18.427 1.953 21.015 1.00 86.75 86 THR A CA 1
ATOM 660 C C . THR A 1 86 ? -16.924 1.728 21.119 1.00 86.75 86 THR A C 1
ATOM 662 O O . THR A 1 86 ? -16.132 2.584 20.721 1.00 86.75 86 THR A O 1
ATOM 665 N N . GLU A 1 87 ? -16.538 0.569 21.641 1.00 88.56 87 GLU A N 1
ATOM 666 C CA . GLU A 1 87 ? -15.172 0.086 21.728 1.00 88.56 87 GLU A CA 1
ATOM 667 C C . GLU A 1 87 ? -14.582 -0.090 20.317 1.00 88.56 87 GLU A C 1
ATOM 669 O O . GLU A 1 87 ? -15.211 -0.667 19.429 1.00 88.56 87 GLU A O 1
ATOM 674 N N . GLY A 1 88 ? -13.378 0.443 20.087 1.00 80.19 88 GLY A N 1
ATOM 675 C CA . GLY A 1 88 ? -12.728 0.411 18.770 1.00 80.19 88 GLY A CA 1
ATOM 676 C C . GLY A 1 88 ? -13.292 1.401 17.739 1.00 80.19 88 GLY A C 1
ATOM 677 O O . GLY A 1 88 ? -12.969 1.293 16.547 1.00 80.19 88 GLY A O 1
ATOM 678 N N . SER A 1 89 ? -14.122 2.357 18.178 1.00 88.44 89 SER A N 1
ATOM 679 C CA . SER A 1 89 ? -14.562 3.457 17.319 1.00 88.44 89 SER A CA 1
ATOM 680 C C . SER A 1 89 ? -13.445 4.465 17.046 1.00 88.44 89 SER A C 1
ATOM 682 O O . SER A 1 89 ? -12.550 4.660 17.866 1.00 88.44 89 SER A O 1
ATOM 684 N N . TRP A 1 90 ? -13.487 5.091 15.873 1.00 87.19 90 TRP A N 1
ATOM 685 C CA . TRP A 1 90 ? -12.555 6.148 15.473 1.00 87.19 90 TRP A CA 1
ATOM 686 C C . TRP A 1 90 ? -13.309 7.283 14.807 1.00 87.19 90 TRP A C 1
ATOM 688 O O . TRP A 1 90 ? -14.353 7.049 14.208 1.00 87.19 90 TRP A O 1
ATOM 698 N N . GLU A 1 91 ? -12.751 8.486 14.863 1.00 89.06 91 GLU A N 1
ATOM 699 C CA . GLU A 1 91 ? -13.345 9.700 14.302 1.00 89.06 91 GLU A CA 1
ATOM 700 C C . GLU A 1 91 ? -12.327 10.375 13.373 1.00 89.06 91 GLU A C 1
ATOM 702 O O . GLU A 1 91 ? -11.119 10.313 13.619 1.00 89.06 91 GLU A O 1
ATOM 707 N N . SER A 1 92 ? -12.784 10.984 12.282 1.00 82.50 92 SER A N 1
ATOM 708 C CA . SER A 1 92 ? -11.943 11.802 11.402 1.00 82.50 92 SER A CA 1
ATOM 709 C C . SER A 1 92 ? -12.375 13.260 11.401 1.00 82.50 92 SER A C 1
ATOM 711 O O . SER A 1 92 ? -13.542 13.598 11.591 1.00 82.50 92 SER A O 1
ATOM 713 N N . GLU A 1 93 ? -11.444 14.135 11.020 1.00 75.81 93 GLU A N 1
ATOM 714 C CA . GLU A 1 93 ? -11.738 15.546 10.734 1.00 75.81 93 GLU A CA 1
ATOM 715 C C . GLU A 1 93 ? -12.718 15.735 9.561 1.00 75.81 93 GLU A C 1
ATOM 717 O O . GLU A 1 93 ? -13.250 16.830 9.349 1.00 75.81 93 GLU A O 1
ATOM 722 N N . SER A 1 94 ? -12.976 14.680 8.782 1.00 75.94 94 SER A N 1
ATOM 723 C CA . SER A 1 94 ? -13.970 14.681 7.710 1.00 75.94 94 SER A CA 1
ATOM 724 C C . SER A 1 94 ? -15.409 14.500 8.191 1.00 75.94 94 SER A C 1
ATOM 726 O O . SER A 1 94 ? -16.329 14.625 7.384 1.00 75.94 94 SER A O 1
ATOM 728 N N . GLY A 1 95 ? -15.625 14.286 9.493 1.00 85.25 95 GLY A N 1
ATOM 729 C CA . GLY A 1 95 ? -16.948 13.994 10.042 1.00 85.25 95 GLY A CA 1
ATOM 730 C C . GLY A 1 95 ? -17.381 12.565 9.726 1.00 85.25 95 GLY A C 1
ATOM 731 O O . GLY A 1 95 ? -18.554 12.314 9.445 1.00 85.25 95 GLY A O 1
ATOM 732 N N . GLN A 1 96 ? -16.423 11.636 9.710 1.00 89.38 96 GLN A N 1
ATOM 733 C CA . GLN A 1 96 ? -16.687 10.207 9.608 1.00 89.38 96 GLN A CA 1
ATOM 734 C C . GLN A 1 96 ? -16.367 9.541 10.939 1.00 89.38 96 GLN A C 1
ATOM 736 O O . GLN A 1 96 ? -15.423 9.925 11.631 1.00 89.38 96 GLN A O 1
ATOM 741 N N . ILE A 1 97 ? -17.156 8.530 11.273 1.00 92.06 97 ILE A N 1
ATOM 742 C CA . ILE A 1 97 ? -16.933 7.668 12.422 1.00 92.06 97 ILE A CA 1
ATOM 743 C C . ILE A 1 97 ? -16.955 6.212 11.971 1.00 92.06 97 ILE A C 1
ATOM 745 O O . ILE A 1 97 ? -17.866 5.793 11.260 1.00 92.06 97 ILE A O 1
ATOM 749 N N . GLY A 1 98 ? -15.961 5.429 12.376 1.00 92.31 98 GLY A N 1
ATOM 750 C CA . GLY A 1 98 ? -16.005 3.977 12.228 1.00 92.31 98 GLY A CA 1
ATOM 751 C C . GLY A 1 98 ? -16.504 3.319 13.504 1.00 92.31 98 GLY A C 1
ATOM 752 O O . GLY A 1 98 ? -16.035 3.664 14.586 1.00 92.31 98 GLY A O 1
ATOM 753 N N . MET A 1 99 ? -17.432 2.368 13.399 1.00 93.94 99 MET A N 1
ATOM 754 C CA . MET A 1 99 ? -17.971 1.611 14.538 1.00 93.94 99 MET A CA 1
ATOM 755 C C . MET A 1 99 ? -18.253 0.158 14.151 1.00 93.94 99 MET A C 1
ATOM 757 O O . MET A 1 99 ? -18.549 -0.127 12.994 1.00 93.94 99 MET A O 1
ATOM 761 N N . TYR A 1 100 ? -18.212 -0.761 15.118 1.00 93.31 100 TYR A N 1
ATOM 762 C CA . TYR A 1 100 ? -18.684 -2.133 14.910 1.00 93.31 100 TYR A CA 1
ATOM 763 C C . TYR A 1 100 ? -20.197 -2.192 15.137 1.00 93.31 100 TYR A C 1
ATOM 765 O O . TYR A 1 100 ? -20.686 -1.845 16.213 1.00 93.31 100 TYR A O 1
ATOM 773 N N . ILE A 1 101 ? -20.937 -2.625 14.122 1.00 95.56 101 ILE A N 1
ATOM 774 C CA . ILE A 1 101 ? -22.399 -2.596 14.059 1.00 95.56 101 ILE A CA 1
ATOM 775 C C . ILE A 1 101 ? -22.942 -4.026 14.001 1.00 95.56 101 ILE A C 1
ATOM 777 O O . ILE A 1 101 ? -22.470 -4.850 13.219 1.00 95.56 101 ILE A O 1
ATOM 781 N N . LYS A 1 102 ? -23.951 -4.320 14.825 1.00 94.75 102 LYS A N 1
ATOM 782 C CA . LYS A 1 102 ? -24.674 -5.603 14.835 1.00 94.75 102 LYS A CA 1
ATOM 783 C C . LYS A 1 102 ? -25.832 -5.581 13.834 1.00 94.75 102 LYS A C 1
ATOM 785 O O . LYS A 1 102 ? -26.196 -4.529 13.314 1.00 94.75 102 LYS A O 1
ATOM 790 N N . ALA A 1 103 ? -26.501 -6.719 13.643 1.00 93.56 103 ALA A N 1
ATOM 791 C CA . ALA A 1 103 ? -27.629 -6.849 12.707 1.00 93.56 103 ALA A CA 1
ATOM 792 C C . ALA A 1 103 ? -28.723 -5.788 12.916 1.00 93.56 103 ALA A C 1
ATOM 794 O O . ALA A 1 103 ? -29.138 -5.116 11.970 1.00 93.56 103 ALA A O 1
ATOM 795 N N . ALA A 1 104 ? -29.142 -5.585 14.169 1.00 95.06 104 ALA A N 1
ATOM 796 C CA . ALA A 1 104 ? -30.130 -4.564 14.516 1.00 95.06 104 ALA A CA 1
ATOM 797 C C . ALA A 1 104 ? -29.637 -3.142 14.191 1.00 95.06 104 ALA A C 1
ATOM 799 O O . ALA A 1 104 ? -30.418 -2.302 13.754 1.00 95.06 104 ALA A O 1
ATOM 800 N N . GLY A 1 105 ? -28.334 -2.886 14.335 1.00 96.12 105 GLY A N 1
ATOM 801 C CA . GLY A 1 105 ? -27.736 -1.576 14.106 1.00 96.12 105 GLY A CA 1
ATOM 802 C C . GLY A 1 105 ? -27.719 -1.185 12.630 1.00 96.12 105 GLY A C 1
ATOM 803 O O . GLY A 1 105 ? -27.932 -0.019 12.323 1.00 96.12 105 GLY A O 1
ATOM 804 N N . ILE A 1 106 ? -27.580 -2.146 11.706 1.00 95.62 106 ILE A N 1
ATOM 805 C CA . ILE A 1 106 ? -27.735 -1.876 10.263 1.00 95.62 106 ILE A CA 1
ATOM 806 C C . ILE A 1 106 ? -29.135 -1.315 9.984 1.00 95.62 106 ILE A C 1
ATOM 808 O O . ILE A 1 106 ? -29.274 -0.329 9.265 1.00 95.62 106 ILE A O 1
ATOM 812 N N . SER A 1 107 ? -30.167 -1.912 10.587 1.00 94.12 107 SER A N 1
ATOM 813 C CA . SER A 1 107 ? -31.557 -1.473 10.402 1.00 94.12 107 SER A CA 1
ATOM 814 C C . SER A 1 107 ? -31.814 -0.092 11.013 1.00 94.12 107 SER A C 1
ATOM 816 O O . SER A 1 107 ? -32.565 0.697 10.443 1.00 94.12 107 SER A O 1
ATOM 818 N N . ILE A 1 108 ? -31.165 0.216 12.142 1.00 95.81 108 ILE A N 1
ATOM 819 C CA . ILE A 1 108 ? -31.192 1.552 12.750 1.00 95.81 108 ILE A CA 1
ATOM 820 C C . ILE A 1 108 ? -30.536 2.568 11.808 1.00 95.81 108 ILE A C 1
ATOM 822 O O . ILE A 1 108 ? -31.165 3.561 11.463 1.00 95.81 108 ILE A O 1
ATOM 826 N N . LEU A 1 109 ? -29.331 2.286 11.295 1.00 95.56 109 LEU A N 1
ATOM 827 C CA . LEU A 1 109 ? -28.621 3.191 10.382 1.00 95.56 109 LEU A CA 1
ATOM 828 C C . LEU A 1 109 ? -29.415 3.498 9.113 1.00 95.56 109 LEU A C 1
ATOM 830 O O . LEU A 1 109 ? -29.460 4.652 8.706 1.00 95.56 109 LEU A O 1
ATOM 834 N N . GLN A 1 110 ? -30.093 2.507 8.525 1.00 94.12 110 GLN A N 1
ATOM 835 C CA . GLN A 1 110 ? -30.951 2.721 7.353 1.00 94.12 110 GLN A CA 1
ATOM 836 C C . GLN A 1 110 ? -32.070 3.747 7.590 1.00 94.12 110 GLN A C 1
ATOM 838 O O . GLN A 1 110 ? -32.579 4.297 6.624 1.00 94.12 110 GLN A O 1
ATOM 843 N N . ASN A 1 111 ? -32.459 4.000 8.841 1.00 92.69 111 ASN A N 1
ATOM 844 C CA . ASN A 1 111 ? -33.515 4.948 9.201 1.00 92.69 111 ASN A CA 1
ATOM 845 C C . ASN A 1 111 ? -32.990 6.133 10.028 1.00 92.69 111 ASN A C 1
ATOM 847 O O . ASN A 1 111 ? -33.783 6.954 10.493 1.00 92.69 111 ASN A O 1
ATOM 851 N N . SER A 1 112 ? -31.672 6.219 10.222 1.00 91.44 112 SER A N 1
ATOM 852 C CA . SER A 1 112 ? -31.067 7.199 11.115 1.00 91.44 112 SER A CA 1
ATOM 853 C C . SER A 1 112 ? -31.091 8.594 10.510 1.00 91.44 112 SER A C 1
ATOM 855 O O . SER A 1 112 ? -30.778 8.784 9.336 1.00 91.44 112 SER A O 1
ATOM 857 N N . GLN A 1 113 ? -31.417 9.576 11.351 1.00 88.44 113 GLN A N 1
ATOM 858 C CA . GLN A 1 113 ? -31.280 11.005 11.043 1.00 88.44 113 GLN A CA 1
ATOM 859 C C . GLN A 1 113 ? -29.929 11.572 11.499 1.00 88.44 113 GLN A C 1
ATOM 861 O O . GLN A 1 113 ? -29.566 12.688 11.135 1.00 88.44 113 GLN A O 1
ATOM 866 N N . ASN A 1 114 ? -29.185 10.813 12.309 1.00 89.94 114 ASN A N 1
ATOM 867 C CA . ASN A 1 114 ? -27.868 11.197 12.815 1.00 89.94 114 ASN A CA 1
ATOM 868 C C . ASN A 1 114 ? -26.729 10.691 11.912 1.00 89.94 114 ASN A C 1
ATOM 870 O O . ASN A 1 114 ? -25.567 11.025 12.143 1.00 89.94 114 ASN A O 1
ATOM 874 N N . ALA A 1 115 ? -27.055 9.900 10.887 1.00 92.44 115 ALA A N 1
ATOM 875 C CA . ALA A 1 115 ? -26.142 9.438 9.853 1.00 92.44 115 ALA A CA 1
ATOM 876 C C . ALA A 1 115 ? -26.583 9.973 8.486 1.00 92.44 115 ALA A C 1
ATOM 878 O O . ALA A 1 115 ? -27.727 9.808 8.077 1.00 92.44 115 ALA A O 1
ATOM 879 N N . LEU A 1 116 ? -25.655 10.578 7.747 1.00 91.00 116 LEU A N 1
ATOM 880 C CA . LEU A 1 116 ? -25.905 11.023 6.378 1.00 91.00 116 LEU A CA 1
ATOM 881 C C . LEU A 1 116 ? -25.787 9.857 5.391 1.00 91.00 116 LEU A C 1
ATOM 883 O O . LEU A 1 116 ? -26.608 9.696 4.488 1.00 91.00 116 LEU A O 1
ATOM 887 N N . ALA A 1 117 ? -24.735 9.058 5.548 1.00 91.94 117 ALA A N 1
ATOM 888 C CA . ALA A 1 117 ? -24.472 7.889 4.726 1.00 91.94 117 ALA A CA 1
ATOM 889 C C . ALA A 1 117 ? -23.631 6.876 5.497 1.00 91.94 117 ALA A C 1
ATOM 891 O O . ALA A 1 117 ? -22.932 7.241 6.441 1.00 91.94 117 ALA A O 1
ATOM 892 N N . PHE A 1 118 ? -23.647 5.614 5.086 1.00 94.00 118 PHE A N 1
ATOM 893 C CA . PHE A 1 118 ? -22.782 4.601 5.679 1.00 94.00 118 PHE A CA 1
ATOM 894 C C . PHE A 1 118 ? -22.375 3.530 4.668 1.00 94.00 118 PHE A C 1
ATOM 896 O O . PHE A 1 118 ? -23.053 3.281 3.674 1.00 94.00 118 PHE A O 1
ATOM 903 N N . THR A 1 119 ? -21.231 2.905 4.919 1.00 91.50 119 THR A N 1
ATOM 904 C CA . THR A 1 119 ? -20.666 1.832 4.095 1.00 91.50 119 THR A CA 1
ATOM 905 C C . THR A 1 119 ? -19.788 0.931 4.960 1.00 91.50 119 THR A C 1
ATOM 907 O O . THR A 1 119 ? -19.399 1.325 6.059 1.00 91.50 119 THR A O 1
ATOM 910 N N . ILE A 1 120 ? -19.425 -0.256 4.467 1.00 87.00 120 ILE A N 1
ATOM 911 C CA . ILE A 1 120 ? -18.317 -1.033 5.047 1.00 87.00 120 ILE A CA 1
ATOM 912 C C . ILE A 1 120 ? -17.102 -0.124 5.213 1.00 87.00 120 ILE A C 1
ATOM 914 O O . ILE A 1 120 ? -16.753 0.592 4.274 1.00 87.00 120 ILE A O 1
ATOM 918 N N . ASP A 1 121 ? -16.474 -0.163 6.388 1.00 85.81 121 ASP A N 1
ATOM 919 C CA . ASP A 1 121 ? -15.265 0.605 6.675 1.00 85.81 121 ASP A CA 1
ATOM 920 C C . ASP A 1 121 ? -14.064 0.023 5.904 1.00 85.81 121 ASP A C 1
ATOM 922 O O . ASP A 1 121 ? -13.564 -1.045 6.268 1.00 85.81 121 ASP A O 1
ATOM 926 N N . PRO A 1 122 ? -13.557 0.697 4.851 1.00 76.62 122 PRO A N 1
ATOM 927 C CA . PRO A 1 122 ? -12.415 0.191 4.095 1.00 76.62 122 PRO A CA 1
ATOM 928 C C . PRO A 1 122 ? -11.101 0.316 4.879 1.00 76.62 122 PRO A C 1
ATOM 930 O O . PRO A 1 122 ? -10.096 -0.274 4.489 1.00 76.62 122 PRO A O 1
ATOM 933 N N . THR A 1 123 ? -11.095 1.084 5.972 1.00 78.25 123 THR A N 1
ATOM 934 C CA . THR A 1 123 ? -9.913 1.345 6.797 1.00 78.25 123 THR A CA 1
ATOM 935 C C . THR A 1 123 ? -9.770 0.365 7.959 1.00 78.25 123 THR A C 1
ATOM 937 O O . THR A 1 123 ? -8.779 0.448 8.682 1.00 78.25 123 THR A O 1
ATOM 940 N N . ASP A 1 124 ? -10.703 -0.583 8.128 1.00 74.62 124 ASP A N 1
ATOM 941 C CA . ASP A 1 124 ? -10.752 -1.494 9.278 1.00 74.62 124 ASP A CA 1
ATOM 942 C C . ASP A 1 124 ? -9.392 -2.141 9.570 1.00 74.62 124 ASP A C 1
ATOM 944 O O . ASP A 1 124 ? -8.816 -1.937 10.638 1.00 74.62 124 ASP A O 1
ATOM 948 N N . LYS A 1 125 ? -8.824 -2.817 8.565 1.00 70.25 125 LYS A N 1
ATOM 949 C CA . LYS A 1 125 ? -7.538 -3.513 8.693 1.00 70.25 125 LYS A CA 1
ATOM 950 C C . LYS A 1 125 ? -6.381 -2.576 9.029 1.00 70.25 125 LYS A C 1
ATOM 952 O O . LYS A 1 125 ? -5.539 -2.939 9.830 1.00 70.25 125 LYS A O 1
ATOM 957 N N . SER A 1 126 ? -6.362 -1.369 8.464 1.00 71.44 126 SER A N 1
ATOM 958 C CA . SER A 1 126 ? -5.293 -0.387 8.711 1.00 71.44 126 SER A CA 1
ATOM 959 C C . SER A 1 126 ? -5.352 0.270 10.093 1.00 71.44 126 SER A C 1
ATOM 961 O O . SER A 1 126 ? -4.445 1.010 10.459 1.00 71.44 126 SER A O 1
ATOM 963 N N . ARG A 1 127 ? -6.443 0.064 10.841 1.00 76.81 127 ARG A N 1
ATOM 964 C CA . ARG A 1 127 ? -6.652 0.662 12.168 1.00 76.81 127 ARG A CA 1
ATOM 965 C C . ARG A 1 127 ? -6.460 -0.317 13.315 1.00 76.81 127 ARG A C 1
ATOM 967 O O . ARG A 1 127 ? -6.386 0.126 14.457 1.00 76.81 127 ARG A O 1
ATOM 974 N N . ILE A 1 128 ? -6.428 -1.610 13.017 1.00 80.31 128 ILE A N 1
ATOM 975 C CA . ILE A 1 128 ? -6.095 -2.644 13.989 1.00 80.31 128 ILE A CA 1
ATOM 976 C C . ILE A 1 128 ? -4.574 -2.613 14.146 1.00 80.31 128 ILE A C 1
ATOM 978 O O . ILE A 1 128 ? -3.850 -2.743 13.167 1.00 80.31 128 ILE A O 1
ATOM 982 N N . THR A 1 129 ? -4.103 -2.391 15.370 1.00 82.12 129 THR A N 1
ATOM 983 C CA . THR A 1 129 ? -2.672 -2.365 15.711 1.00 82.12 129 THR A CA 1
ATOM 984 C C . THR A 1 129 ? -2.143 -3.761 16.021 1.00 82.12 129 THR A C 1
ATOM 986 O O . THR A 1 129 ? -0.964 -4.043 15.815 1.00 82.12 129 THR A O 1
ATOM 989 N N . ALA A 1 130 ? -3.021 -4.646 16.500 1.00 87.75 130 ALA A N 1
ATOM 990 C CA . ALA A 1 130 ? -2.702 -6.041 16.745 1.00 87.75 130 ALA A CA 1
ATOM 991 C C . ALA A 1 130 ? -2.517 -6.809 15.425 1.00 87.75 130 ALA A C 1
ATOM 993 O O . ALA A 1 130 ? -3.411 -6.845 14.581 1.00 87.75 130 ALA A O 1
ATOM 994 N N . MET A 1 131 ? -1.378 -7.484 15.275 1.00 83.62 131 MET A N 1
ATOM 995 C CA . MET A 1 131 ? -1.102 -8.346 14.130 1.00 83.62 131 MET A CA 1
ATOM 996 C C . MET A 1 131 ? -2.121 -9.499 14.050 1.00 83.62 131 MET A C 1
ATOM 998 O O . MET A 1 131 ? -2.342 -10.196 15.035 1.00 83.62 131 MET A O 1
ATOM 1002 N N . ASP A 1 132 ? -2.669 -9.743 12.853 1.00 82.75 132 ASP A N 1
ATOM 1003 C CA . ASP A 1 132 ? -3.562 -10.882 12.545 1.00 82.75 132 ASP A CA 1
ATOM 1004 C C . ASP A 1 132 ? -3.124 -11.644 11.280 1.00 82.75 132 ASP A C 1
ATOM 1006 O O . ASP A 1 132 ? -3.919 -12.289 10.598 1.00 82.75 132 ASP A O 1
ATOM 1010 N N . LEU A 1 133 ? -1.840 -11.558 10.911 1.00 80.38 133 LEU A N 1
ATOM 1011 C CA . LEU A 1 133 ? -1.317 -12.261 9.731 1.00 80.38 133 LEU A CA 1
ATOM 1012 C C . LEU A 1 133 ? -1.392 -13.787 9.859 1.00 80.38 133 LEU A C 1
ATOM 1014 O O . LEU A 1 133 ? -1.301 -14.479 8.847 1.00 80.38 133 LEU A O 1
ATOM 1018 N N . ASP A 1 134 ? -1.508 -14.302 11.079 1.00 85.19 134 ASP A N 1
ATOM 1019 C CA . ASP A 1 134 ? -1.631 -15.721 11.399 1.00 85.19 134 ASP A CA 1
ATOM 1020 C C . ASP A 1 134 ? -3.077 -16.160 11.679 1.00 85.19 134 ASP A C 1
ATOM 1022 O O . ASP A 1 134 ? -3.301 -17.344 11.910 1.00 85.19 134 ASP A O 1
ATOM 1026 N N . GLY A 1 135 ? -4.058 -15.249 11.646 1.00 87.44 135 GLY A N 1
ATOM 1027 C CA . GLY A 1 135 ? -5.475 -15.537 11.901 1.00 87.44 135 GLY A CA 1
ATOM 1028 C C . GLY A 1 135 ? -5.877 -15.620 13.381 1.00 87.44 135 GLY A C 1
ATOM 1029 O O . GLY A 1 135 ? -6.977 -16.090 13.692 1.00 87.44 135 GLY A O 1
ATOM 1030 N N . SER A 1 136 ? -5.017 -15.188 14.301 1.00 91.38 136 SER A N 1
ATOM 1031 C CA . SER A 1 136 ? -5.255 -15.217 15.749 1.00 91.38 136 SER A CA 1
ATOM 1032 C C . SER A 1 136 ? -6.471 -14.402 16.214 1.00 91.38 136 SER A C 1
ATOM 1034 O O . SER A 1 136 ? -7.271 -14.904 17.016 1.00 91.38 136 SER A O 1
ATOM 1036 N N . LEU A 1 137 ? -6.703 -13.200 15.673 1.00 89.44 137 LEU A N 1
ATOM 1037 C CA . LEU A 1 137 ? -7.899 -12.409 15.992 1.00 89.44 137 LEU A CA 1
ATOM 1038 C C . LEU A 1 137 ? -9.153 -13.071 15.429 1.00 89.44 137 LEU A C 1
ATOM 1040 O O . LEU A 1 137 ? -10.195 -13.082 16.088 1.00 89.44 137 LEU A O 1
ATOM 1044 N N . THR A 1 138 ? -9.057 -13.655 14.233 1.00 86.44 138 THR A N 1
ATOM 1045 C CA . THR A 1 138 ? -10.157 -14.424 13.633 1.00 86.44 138 THR A CA 1
ATOM 1046 C C . THR A 1 138 ? -10.534 -15.615 14.523 1.00 86.44 138 THR A C 1
ATOM 1048 O O . THR A 1 138 ? -11.715 -15.837 14.808 1.00 86.44 138 THR A O 1
ATOM 1051 N N . ALA A 1 139 ? -9.546 -16.338 15.059 1.00 90.19 139 ALA A N 1
ATOM 1052 C CA . ALA A 1 139 ? -9.778 -17.428 16.004 1.00 90.19 139 ALA A CA 1
ATOM 1053 C C . ALA A 1 139 ? -10.451 -16.947 17.304 1.00 90.19 139 ALA A C 1
ATOM 1055 O O . ALA A 1 139 ? -11.422 -17.562 17.755 1.00 90.19 139 ALA A O 1
ATOM 1056 N N . LEU A 1 140 ? -10.004 -15.823 17.876 1.00 91.88 140 LEU A N 1
ATOM 1057 C CA . LEU A 1 140 ? -10.625 -15.229 19.069 1.00 91.88 140 LEU A CA 1
ATOM 1058 C C . LEU A 1 140 ? -12.073 -14.812 18.829 1.00 91.88 140 LEU A C 1
ATOM 1060 O O . LEU A 1 140 ? -12.948 -15.127 19.637 1.00 91.88 140 LEU A O 1
ATOM 1064 N N . ARG A 1 141 ? -12.344 -14.135 17.707 1.00 87.94 141 ARG A N 1
ATOM 1065 C CA . ARG A 1 141 ? -13.703 -13.730 17.326 1.00 87.94 141 ARG A CA 1
ATOM 1066 C C . ARG A 1 141 ? -14.614 -14.946 17.225 1.00 87.94 141 ARG A C 1
ATOM 1068 O O . ARG A 1 141 ? -15.690 -14.928 17.816 1.00 87.94 141 ARG A O 1
ATOM 1075 N N . LYS A 1 142 ? -14.155 -16.033 16.596 1.00 87.38 142 LYS A N 1
ATOM 1076 C CA . LYS A 1 142 ? -14.908 -17.290 16.496 1.00 87.38 142 LYS A CA 1
ATOM 1077 C C . LYS A 1 142 ? -15.254 -17.887 17.863 1.00 87.38 142 LYS A C 1
ATOM 1079 O O . LYS A 1 142 ? -16.391 -18.312 18.061 1.00 87.38 142 LYS A O 1
ATOM 1084 N N . VAL A 1 143 ? -14.319 -17.902 18.817 1.00 91.38 143 VAL A N 1
ATOM 1085 C CA . VAL A 1 143 ? -14.590 -18.403 20.180 1.00 91.38 143 VAL A CA 1
ATOM 1086 C C . VAL A 1 143 ? -15.609 -17.511 20.898 1.00 91.38 143 VAL A C 1
ATOM 1088 O O . VAL A 1 143 ? -16.601 -18.016 21.432 1.00 91.38 143 VAL A O 1
ATOM 1091 N N . LEU A 1 144 ? -15.423 -16.191 20.830 1.00 91.12 144 LEU A N 1
ATOM 1092 C CA . LEU A 1 144 ? -16.282 -15.186 21.471 1.00 91.12 144 LEU A CA 1
ATOM 1093 C C . LEU A 1 144 ? -17.694 -15.073 20.874 1.00 91.12 144 LEU A C 1
ATOM 1095 O O . LEU A 1 144 ? -18.538 -14.369 21.423 1.00 91.12 144 LEU A O 1
ATOM 1099 N N . ARG A 1 145 ? -17.991 -15.777 19.776 1.00 85.38 145 ARG A N 1
ATOM 1100 C CA . ARG A 1 145 ? -19.369 -15.936 19.282 1.00 85.38 145 ARG A CA 1
ATOM 1101 C C . ARG A 1 145 ? -20.197 -16.894 20.129 1.00 85.38 145 ARG A C 1
ATOM 1103 O O . ARG A 1 145 ? -21.414 -16.766 20.185 1.00 85.38 145 ARG A O 1
ATOM 1110 N N . THR A 1 146 ? -19.545 -17.879 20.739 1.00 86.94 146 THR A N 1
ATOM 1111 C CA . THR A 1 146 ? -20.215 -18.955 21.490 1.00 86.94 146 THR A CA 1
ATOM 1112 C C . THR A 1 146 ? -19.983 -18.859 22.992 1.00 86.94 146 THR A C 1
ATOM 1114 O O . THR A 1 146 ? -20.704 -19.482 23.766 1.00 86.94 146 THR A O 1
ATOM 1117 N N . ARG A 1 147 ? -18.988 -18.073 23.412 1.00 91.75 147 ARG A N 1
ATOM 1118 C CA . ARG A 1 147 ? -18.622 -17.852 24.810 1.00 91.75 147 ARG A CA 1
ATOM 1119 C C . ARG A 1 147 ? -18.632 -16.363 25.113 1.00 91.75 147 ARG A C 1
ATOM 1121 O O . ARG A 1 147 ? -18.254 -15.560 24.267 1.00 91.75 147 ARG A O 1
ATOM 1128 N N . SER A 1 148 ? -19.029 -15.998 26.328 1.00 91.19 148 SER A N 1
ATOM 1129 C CA . SER A 1 148 ? -18.979 -14.606 26.789 1.00 91.19 148 SER A CA 1
ATOM 1130 C C . SER A 1 148 ? -17.545 -14.104 26.962 1.00 91.19 148 SER A C 1
ATOM 1132 O O . SER A 1 148 ? -17.282 -12.925 26.728 1.00 91.19 148 SER A O 1
ATOM 1134 N N . GLU A 1 149 ? -16.637 -15.003 27.351 1.00 94.12 149 GLU A N 1
ATOM 1135 C CA . GLU A 1 149 ? -15.235 -14.724 27.654 1.00 94.12 149 GLU A CA 1
ATOM 1136 C C . GLU A 1 149 ? -14.311 -15.868 27.219 1.00 94.12 149 GLU A C 1
ATOM 1138 O O . GLU A 1 149 ? -14.734 -17.021 27.074 1.00 94.12 149 GLU A O 1
ATOM 1143 N N . VAL A 1 150 ? -13.042 -15.528 27.002 1.00 95.06 150 VAL A N 1
ATOM 1144 C CA . VAL A 1 150 ? -11.949 -16.459 26.717 1.00 95.06 150 VAL A CA 1
ATOM 1145 C C . VAL A 1 150 ? -10.652 -15.912 27.307 1.00 95.06 150 VAL A C 1
ATOM 1147 O O . VAL A 1 150 ? -10.402 -14.711 27.231 1.00 95.06 150 VAL A O 1
ATOM 1150 N N . ASP A 1 151 ? -9.813 -16.780 27.864 1.00 95.06 151 ASP A N 1
ATOM 1151 C CA . ASP A 1 151 ? -8.460 -16.391 28.251 1.00 95.06 151 ASP A CA 1
ATOM 1152 C C . ASP A 1 151 ? -7.585 -16.210 27.009 1.00 95.06 151 ASP A C 1
ATOM 1154 O O . ASP A 1 151 ? -7.574 -17.045 26.096 1.00 95.06 151 ASP A O 1
ATOM 1158 N N . ALA A 1 152 ? -6.843 -15.109 26.984 1.00 96.38 152 ALA A N 1
ATOM 1159 C CA . ALA A 1 152 ? -5.984 -14.742 25.874 1.00 96.38 152 ALA A CA 1
ATOM 1160 C C . ALA A 1 152 ? -4.598 -14.301 26.346 1.00 96.38 152 ALA A C 1
ATOM 1162 O O . ALA A 1 152 ? -4.417 -13.754 27.438 1.00 96.38 152 ALA A O 1
ATOM 1163 N N . GLU A 1 153 ? -3.628 -14.516 25.468 1.00 95.69 153 GLU A N 1
ATOM 1164 C CA . GLU A 1 153 ? -2.287 -13.963 25.540 1.00 95.69 153 GLU A CA 1
ATOM 1165 C C . GLU A 1 153 ? -2.251 -12.658 24.744 1.00 95.69 153 GLU A C 1
ATOM 1167 O O . GLU A 1 153 ? -2.710 -12.599 23.604 1.00 95.69 153 GLU A O 1
ATOM 1172 N N . ILE A 1 154 ? -1.695 -11.605 25.330 1.00 96.25 154 ILE A N 1
ATOM 1173 C CA . ILE A 1 154 ? -1.479 -10.319 24.670 1.00 96.25 154 ILE A CA 1
ATOM 1174 C C . ILE A 1 154 ? 0.027 -10.101 24.598 1.00 96.25 154 ILE A C 1
ATOM 1176 O O . ILE A 1 154 ? 0.710 -10.149 25.623 1.00 96.25 154 ILE A O 1
ATOM 1180 N N . ILE A 1 155 ? 0.541 -9.835 23.400 1.00 95.81 155 ILE A N 1
ATOM 1181 C CA . ILE A 1 155 ? 1.932 -9.425 23.215 1.00 95.81 155 ILE A CA 1
ATOM 1182 C C . ILE A 1 155 ? 1.994 -7.903 23.211 1.00 95.81 155 ILE A C 1
ATOM 1184 O O . ILE A 1 155 ? 1.273 -7.234 22.471 1.00 95.81 155 ILE A O 1
ATOM 1188 N N . LEU A 1 156 ? 2.856 -7.365 24.063 1.00 96.38 156 LEU A N 1
ATOM 1189 C CA . LEU A 1 156 ? 3.088 -5.940 24.243 1.00 96.38 156 LEU A CA 1
ATOM 1190 C C . LEU A 1 156 ? 3.954 -5.382 23.110 1.00 96.38 156 LEU A C 1
ATOM 1192 O O . LEU A 1 156 ? 4.905 -6.031 22.661 1.00 96.38 156 LEU A O 1
ATOM 1196 N N . ASP A 1 157 ? 3.681 -4.143 22.702 1.00 93.88 157 ASP A N 1
ATOM 1197 C CA . ASP A 1 157 ? 4.456 -3.426 21.683 1.00 93.88 157 ASP A CA 1
ATOM 1198 C C . ASP A 1 157 ? 5.789 -2.877 22.224 1.00 93.88 157 ASP A C 1
ATOM 1200 O O . ASP A 1 157 ? 6.076 -1.683 22.202 1.00 93.88 157 ASP A O 1
ATOM 1204 N N . THR A 1 158 ? 6.632 -3.768 22.744 1.00 94.81 158 THR A N 1
ATOM 1205 C CA . THR A 1 158 ? 7.949 -3.396 23.278 1.00 94.81 158 THR A CA 1
ATOM 1206 C C . THR A 1 158 ? 8.902 -2.972 22.159 1.00 94.81 158 THR A C 1
ATOM 1208 O O . THR A 1 158 ? 9.174 -3.708 21.205 1.00 94.81 158 THR A O 1
ATOM 1211 N N . GLN A 1 159 ? 9.442 -1.762 22.277 1.00 94.44 159 GLN A N 1
ATOM 1212 C CA . GLN A 1 159 ? 10.389 -1.188 21.326 1.00 94.44 159 GLN A CA 1
ATOM 1213 C C . GLN A 1 159 ? 11.834 -1.525 21.707 1.00 94.44 159 GLN A C 1
ATOM 1215 O O . GLN A 1 159 ? 12.715 -1.562 20.846 1.00 94.44 159 GLN A O 1
ATOM 1220 N N . SER A 1 160 ? 12.103 -1.778 22.991 1.00 95.75 160 SER A N 1
ATOM 1221 C CA . SER A 1 160 ? 13.439 -2.117 23.488 1.00 95.75 160 SER A CA 1
ATOM 1222 C C . SER A 1 160 ? 13.831 -3.575 23.256 1.00 95.75 160 SER A C 1
ATOM 1224 O O . SER A 1 160 ? 15.029 -3.870 23.253 1.00 95.75 160 SER A O 1
ATOM 1226 N N . ALA A 1 161 ? 12.864 -4.472 23.032 1.00 96.25 161 ALA A N 1
ATOM 1227 C CA . ALA A 1 161 ? 13.093 -5.910 22.966 1.00 96.25 161 ALA A CA 1
ATOM 1228 C C . ALA A 1 161 ? 14.032 -6.309 21.824 1.00 96.25 161 ALA A C 1
ATOM 1230 O O . ALA A 1 161 ? 13.703 -6.211 20.642 1.00 96.25 161 ALA A O 1
ATOM 1231 N N . LYS A 1 162 ? 15.209 -6.808 22.202 1.00 96.44 162 LYS A N 1
ATOM 1232 C CA . LYS A 1 162 ? 16.132 -7.536 21.337 1.00 96.44 162 LYS A CA 1
ATOM 1233 C C . LYS A 1 162 ? 15.809 -9.015 21.461 1.00 96.44 162 LYS A C 1
ATOM 1235 O O . LYS A 1 162 ? 15.691 -9.540 22.571 1.00 96.44 162 LYS A O 1
ATOM 1240 N N . TYR A 1 163 ? 15.666 -9.688 20.328 1.00 96.06 163 TYR A N 1
ATOM 1241 C CA . TYR A 1 163 ? 15.218 -11.071 20.315 1.00 96.06 163 TYR A CA 1
ATOM 1242 C C . TYR A 1 163 ? 15.846 -11.882 19.189 1.00 96.06 163 TYR A C 1
ATOM 1244 O O . TYR A 1 163 ? 16.439 -11.340 18.260 1.00 96.06 163 TYR A O 1
ATOM 1252 N N . GLN A 1 164 ? 15.724 -13.199 19.310 1.00 96.31 164 GLN A N 1
ATOM 1253 C CA . GLN A 1 164 ? 16.190 -14.172 18.331 1.00 96.31 164 GLN A CA 1
ATOM 1254 C C . GLN A 1 164 ? 15.054 -15.120 17.963 1.00 96.31 164 GLN A C 1
ATOM 1256 O O . GLN A 1 164 ? 14.289 -15.530 18.839 1.00 96.31 164 GLN A O 1
ATOM 1261 N N . LEU A 1 165 ? 14.990 -15.495 16.683 1.00 95.75 165 LEU A N 1
ATOM 1262 C CA . LEU A 1 165 ? 14.140 -16.584 16.202 1.00 95.75 165 LEU A CA 1
ATOM 1263 C C . LEU A 1 165 ? 14.926 -17.895 16.278 1.00 95.75 165 LEU A C 1
ATOM 1265 O O . LEU A 1 165 ? 15.912 -18.094 15.553 1.00 95.75 165 LEU A O 1
ATOM 1269 N N . LEU A 1 166 ? 14.512 -18.769 17.191 1.00 95.06 166 LEU A N 1
ATOM 1270 C CA . LEU A 1 166 ? 15.127 -20.074 17.404 1.00 95.06 166 LEU A CA 1
ATOM 1271 C C . LEU A 1 166 ? 14.752 -21.041 16.274 1.00 95.06 166 LEU A C 1
ATOM 1273 O O . LEU A 1 166 ? 13.840 -20.790 15.492 1.00 95.06 166 LEU A O 1
ATOM 1277 N N . GLN A 1 167 ? 15.487 -22.146 16.160 1.00 92.38 167 GLN A N 1
ATOM 1278 C CA . GLN A 1 167 ? 15.324 -23.108 15.064 1.00 92.38 167 GLN A CA 1
ATOM 1279 C C . GLN A 1 167 ? 13.952 -23.801 15.057 1.00 92.38 167 GLN A C 1
ATOM 1281 O O . GLN A 1 167 ? 13.486 -24.210 14.001 1.00 92.38 167 GLN A O 1
ATOM 1286 N N . ASP A 1 168 ? 13.293 -23.891 16.210 1.00 91.81 168 ASP A N 1
ATOM 1287 C CA . ASP A 1 168 ? 11.922 -24.393 16.349 1.00 91.81 168 ASP A CA 1
ATOM 1288 C C . ASP A 1 168 ? 10.847 -23.339 16.010 1.00 91.81 168 ASP A C 1
ATOM 1290 O O . ASP A 1 168 ? 9.656 -23.623 16.095 1.00 91.81 168 ASP A O 1
ATOM 1294 N N . GLY A 1 169 ? 11.251 -22.123 15.622 1.00 88.44 169 GLY A N 1
ATOM 1295 C CA . GLY A 1 169 ? 10.361 -20.995 15.337 1.00 88.44 169 GLY A CA 1
ATOM 1296 C C . GLY A 1 169 ? 10.006 -20.139 16.557 1.00 88.44 169 GLY A C 1
ATOM 1297 O O . GLY A 1 169 ? 9.394 -19.083 16.397 1.00 88.44 169 GLY A O 1
ATOM 1298 N N . SER A 1 170 ? 10.409 -20.535 17.767 1.00 91.50 170 SER A N 1
ATOM 1299 C CA . SER A 1 170 ? 10.108 -19.780 18.984 1.00 91.50 170 SER A CA 1
ATOM 1300 C C . SER A 1 170 ? 10.953 -18.504 19.115 1.00 91.50 170 SER A C 1
ATOM 1302 O O . SER A 1 170 ? 11.980 -18.312 18.457 1.00 91.50 170 SER A O 1
ATOM 1304 N N . THR A 1 171 ? 10.497 -17.583 19.967 1.00 93.94 171 THR A N 1
ATOM 1305 C CA . THR A 1 171 ? 11.149 -16.288 20.210 1.00 93.94 171 THR A CA 1
ATOM 1306 C C . THR A 1 171 ? 11.869 -16.286 21.551 1.00 93.94 171 THR A C 1
ATOM 1308 O O . THR A 1 171 ? 11.266 -16.587 22.577 1.00 93.94 171 THR A O 1
ATOM 1311 N N . ARG A 1 172 ? 13.139 -15.866 21.560 1.00 95.06 172 ARG A N 1
ATOM 1312 C CA . ARG A 1 172 ? 13.920 -15.657 22.788 1.00 95.06 172 ARG A CA 1
ATOM 1313 C C . ARG A 1 172 ? 14.322 -14.199 22.947 1.00 95.06 172 ARG A C 1
ATOM 1315 O O . ARG A 1 172 ? 15.008 -13.666 22.078 1.00 95.06 172 ARG A O 1
ATOM 1322 N N . ILE A 1 173 ? 13.969 -13.588 24.076 1.00 95.69 173 ILE A N 1
ATOM 1323 C CA . ILE A 1 173 ? 14.402 -12.232 24.449 1.00 95.69 173 ILE A CA 1
ATOM 1324 C C . ILE A 1 173 ? 15.818 -12.279 25.026 1.00 95.69 173 ILE A C 1
ATOM 1326 O O . ILE A 1 173 ? 16.118 -13.123 25.867 1.00 95.69 173 ILE A O 1
ATOM 1330 N N . THR A 1 174 ? 16.692 -11.373 24.587 1.00 95.12 174 THR A N 1
ATOM 1331 C CA . THR A 1 174 ? 18.104 -11.344 25.012 1.00 95.12 174 THR A CA 1
ATOM 1332 C C . THR A 1 174 ? 18.418 -10.233 26.014 1.00 95.12 174 THR A C 1
ATOM 1334 O O . THR A 1 174 ? 19.369 -10.366 26.778 1.00 95.12 174 THR A O 1
ATOM 1337 N N . ASN A 1 175 ? 17.614 -9.167 26.076 1.00 95.38 175 ASN A N 1
ATOM 1338 C CA . ASN A 1 175 ? 17.773 -8.045 27.015 1.00 95.38 175 ASN A CA 1
ATOM 1339 C C . ASN A 1 175 ? 16.621 -7.949 28.033 1.00 95.38 175 ASN A C 1
ATOM 1341 O O . ASN A 1 175 ? 16.032 -6.888 28.224 1.00 95.38 175 ASN A O 1
ATOM 1345 N N . VAL A 1 176 ? 16.330 -9.063 28.711 1.00 93.88 176 VAL A N 1
ATOM 1346 C CA . VAL A 1 176 ? 15.195 -9.234 29.643 1.00 93.88 176 VAL A CA 1
ATOM 1347 C C . VAL A 1 176 ? 15.025 -8.077 30.639 1.00 93.88 176 VAL A C 1
ATOM 1349 O O . VAL A 1 176 ? 13.912 -7.589 30.803 1.00 93.88 176 VAL A O 1
ATOM 1352 N N . GLY A 1 177 ? 16.104 -7.600 31.271 1.00 92.69 177 GLY A N 1
ATOM 1353 C CA . GLY A 1 177 ? 16.015 -6.560 32.306 1.00 92.69 177 GLY A CA 1
ATOM 1354 C C . GLY A 1 177 ? 15.419 -5.234 31.818 1.00 92.69 177 GLY A C 1
ATOM 1355 O O . GLY A 1 177 ? 14.564 -4.665 32.488 1.00 92.69 177 GLY A O 1
ATOM 1356 N N . GLU A 1 178 ? 15.820 -4.762 30.635 1.00 94.62 178 GLU A N 1
ATOM 1357 C CA . GLU A 1 178 ? 15.268 -3.534 30.044 1.00 94.62 178 GLU A CA 1
ATOM 1358 C C . GLU A 1 178 ? 13.816 -3.738 29.590 1.00 94.62 178 GLU A C 1
ATOM 1360 O O . GLU A 1 178 ? 12.959 -2.886 29.820 1.00 94.62 178 GLU A O 1
ATOM 1365 N N . VAL A 1 179 ? 13.537 -4.905 29.004 1.00 96.12 179 VAL A N 1
ATOM 1366 C CA . VAL A 1 179 ? 12.212 -5.257 28.483 1.00 96.12 179 VAL A CA 1
ATOM 1367 C C . VAL A 1 179 ? 11.171 -5.327 29.596 1.00 96.12 179 VAL A C 1
ATOM 1369 O O . VAL A 1 179 ? 10.070 -4.831 29.405 1.00 96.12 179 VAL A O 1
ATOM 1372 N N . ILE A 1 180 ? 11.514 -5.857 30.776 1.00 95.88 180 ILE A N 1
ATOM 1373 C CA . ILE A 1 180 ? 10.601 -5.896 31.932 1.00 95.88 180 ILE A CA 1
ATOM 1374 C C . ILE A 1 180 ? 10.181 -4.483 32.366 1.00 95.88 180 ILE A C 1
ATOM 1376 O O . ILE A 1 180 ? 9.021 -4.264 32.718 1.00 95.88 180 ILE A O 1
ATOM 1380 N N . ILE A 1 181 ? 11.101 -3.515 32.352 1.00 95.38 181 ILE A N 1
ATOM 1381 C CA . ILE A 1 181 ? 10.801 -2.130 32.751 1.00 95.38 181 ILE A CA 1
ATOM 1382 C C . ILE A 1 181 ? 9.821 -1.502 31.756 1.00 95.38 181 ILE A C 1
ATOM 1384 O O . ILE A 1 181 ? 8.808 -0.930 32.161 1.00 95.38 181 ILE A O 1
ATOM 1388 N N . GLU A 1 182 ? 10.097 -1.645 30.456 1.00 97.00 182 GLU A N 1
ATOM 1389 C CA . GLU A 1 182 ? 9.199 -1.168 29.403 1.00 97.00 182 GLU A CA 1
ATOM 1390 C C . GLU A 1 182 ? 7.835 -1.865 29.483 1.00 97.00 182 GLU A C 1
ATOM 1392 O O . GLU A 1 182 ? 6.810 -1.189 29.512 1.00 97.00 182 GLU A O 1
ATOM 1397 N N . ALA A 1 183 ? 7.813 -3.194 29.602 1.00 96.94 183 ALA A N 1
ATOM 1398 C CA . ALA A 1 183 ? 6.595 -3.992 29.669 1.00 96.94 183 ALA A CA 1
ATOM 1399 C C . ALA A 1 183 ? 5.675 -3.557 30.814 1.00 96.94 183 ALA A C 1
ATOM 1401 O O . ALA A 1 183 ? 4.489 -3.344 30.584 1.00 96.94 183 ALA A O 1
ATOM 1402 N N . ASN A 1 184 ? 6.210 -3.341 32.021 1.00 95.88 184 ASN A N 1
ATOM 1403 C CA . ASN A 1 184 ? 5.414 -2.832 33.140 1.00 95.88 184 ASN A CA 1
ATOM 1404 C C . ASN A 1 184 ? 4.810 -1.454 32.834 1.00 95.88 184 ASN A C 1
ATOM 1406 O O . ASN A 1 184 ? 3.633 -1.230 33.106 1.00 95.88 184 ASN A O 1
ATOM 1410 N N . SER A 1 185 ? 5.568 -0.551 32.201 1.00 96.56 185 SER A N 1
ATOM 1411 C CA . SER A 1 185 ? 5.035 0.751 31.780 1.00 96.56 185 SER A CA 1
ATOM 1412 C C . SER A 1 185 ? 3.906 0.621 30.750 1.00 96.56 185 SER A C 1
ATOM 1414 O O . SER A 1 185 ? 2.906 1.332 30.854 1.00 96.56 185 SER A O 1
ATOM 1416 N N . LEU A 1 186 ? 4.029 -0.290 29.778 1.00 96.88 186 LEU A N 1
ATOM 1417 C CA . LEU A 1 186 ? 2.978 -0.550 28.787 1.00 96.88 186 LEU A CA 1
ATOM 1418 C C . LEU A 1 186 ? 1.727 -1.168 29.432 1.00 96.88 186 LEU A C 1
ATOM 1420 O O . LEU A 1 186 ? 0.608 -0.785 29.097 1.00 96.88 186 LEU A O 1
ATOM 1424 N N . ILE A 1 187 ? 1.903 -2.072 30.399 1.00 96.25 187 ILE A N 1
ATOM 1425 C CA . ILE A 1 187 ? 0.801 -2.685 31.153 1.00 96.25 187 ILE A CA 1
ATOM 1426 C C . ILE A 1 187 ? -0.003 -1.629 31.914 1.00 96.25 187 ILE A C 1
ATOM 1428 O O . ILE A 1 187 ? -1.232 -1.688 31.882 1.00 96.25 187 ILE A O 1
ATOM 1432 N N . GLU A 1 188 ? 0.651 -0.654 32.556 1.00 95.00 188 GLU A N 1
ATOM 1433 C CA . GLU A 1 188 ? -0.057 0.444 33.232 1.00 95.00 188 GLU A CA 1
ATOM 1434 C C . GLU A 1 188 ? -0.910 1.255 32.251 1.00 95.00 188 GLU A C 1
ATOM 1436 O O . GLU A 1 188 ? -2.092 1.481 32.507 1.00 95.00 188 GLU A O 1
ATOM 1441 N N . LYS A 1 189 ? -0.366 1.611 31.080 1.00 95.56 189 LYS A N 1
ATOM 1442 C CA . LYS A 1 189 ? -1.118 2.348 30.047 1.00 95.56 189 LYS A CA 1
ATOM 1443 C C . LYS A 1 189 ? -2.335 1.568 29.549 1.00 95.56 189 LYS A C 1
ATOM 1445 O O . LYS A 1 189 ? -3.428 2.128 29.445 1.00 95.56 189 LYS A O 1
ATOM 1450 N N . ILE A 1 190 ? -2.164 0.270 29.288 1.00 95.12 190 ILE A N 1
ATOM 1451 C CA . ILE A 1 190 ? -3.263 -0.618 28.889 1.00 95.12 190 ILE A CA 1
ATOM 1452 C C . ILE A 1 190 ? -4.313 -0.684 30.006 1.00 95.12 190 ILE A C 1
ATOM 1454 O O . ILE A 1 190 ? -5.511 -0.576 29.735 1.00 95.12 190 ILE A O 1
ATOM 1458 N N . ARG A 1 191 ? -3.891 -0.815 31.270 1.00 93.94 191 ARG A N 1
ATOM 1459 C CA . ARG A 1 191 ? -4.799 -0.854 32.424 1.00 93.94 191 ARG A CA 1
ATOM 1460 C C . ARG A 1 191 ? -5.600 0.438 32.556 1.00 93.94 191 ARG A C 1
ATOM 1462 O O . ARG A 1 191 ? -6.816 0.368 32.724 1.00 93.94 191 ARG A O 1
ATOM 1469 N N . GLU A 1 192 ? -4.959 1.596 32.428 1.00 92.44 192 GLU A N 1
ATOM 1470 C CA . GLU A 1 192 ? -5.637 2.895 32.447 1.00 92.44 192 GLU A CA 1
ATOM 1471 C C . GLU A 1 192 ? -6.669 3.024 31.315 1.00 92.44 192 GLU A C 1
ATOM 1473 O O . GLU A 1 192 ? -7.769 3.538 31.532 1.00 92.44 192 GLU A O 1
ATOM 1478 N N . ASN A 1 193 ? -6.347 2.550 30.105 1.00 90.81 193 ASN A N 1
ATOM 1479 C CA . ASN A 1 193 ? -7.274 2.564 28.969 1.00 90.81 193 ASN A CA 1
ATOM 1480 C C . ASN A 1 193 ? -8.506 1.673 29.215 1.00 90.81 193 ASN A C 1
ATOM 1482 O O . ASN A 1 193 ? -9.645 2.093 28.976 1.00 90.81 193 ASN A O 1
ATOM 1486 N N . LEU A 1 194 ? -8.287 0.472 29.760 1.00 91.25 194 LEU A N 1
ATOM 1487 C CA . LEU A 1 194 ? -9.356 -0.449 30.143 1.00 91.25 194 LEU A CA 1
ATOM 1488 C C . LEU A 1 194 ? -10.233 0.139 31.261 1.00 91.25 194 LEU A C 1
ATOM 1490 O O . LEU A 1 194 ? -11.458 0.109 31.148 1.00 91.25 194 LEU A O 1
ATOM 1494 N N . GLN A 1 195 ? -9.636 0.744 32.293 1.00 90.31 195 GLN A N 1
ATOM 1495 C CA . GLN A 1 195 ? -10.357 1.415 33.385 1.00 90.31 195 GLN A CA 1
ATOM 1496 C C . GLN A 1 195 ? -11.250 2.553 32.876 1.00 90.31 195 GLN A C 1
ATOM 1498 O O . GLN A 1 195 ? -12.434 2.603 33.210 1.00 90.31 195 GLN A O 1
ATOM 1503 N N . LYS A 1 196 ? -10.724 3.427 32.004 1.00 87.31 196 LYS A N 1
ATOM 1504 C CA . LYS A 1 196 ? -11.496 4.522 31.381 1.00 87.31 196 LYS A CA 1
ATOM 1505 C C . LYS A 1 196 ? -12.685 4.021 30.557 1.00 87.31 196 LYS A C 1
ATOM 1507 O O . LYS A 1 196 ? -13.657 4.750 30.386 1.00 87.31 196 LYS A O 1
ATOM 1512 N N . SER A 1 197 ? -12.618 2.779 30.085 1.00 83.62 197 SER A N 1
ATOM 1513 C CA . SER A 1 197 ? -13.665 2.125 29.297 1.00 83.62 197 SER A CA 1
ATOM 1514 C C . SER A 1 197 ? -14.592 1.233 30.139 1.00 83.62 197 SER A C 1
ATOM 1516 O O . SER A 1 197 ? -15.374 0.468 29.581 1.00 83.62 197 SER A O 1
ATOM 1518 N N . GLY A 1 198 ? -14.516 1.307 31.475 1.00 83.38 198 GLY A N 1
ATOM 1519 C CA . GLY A 1 198 ? -15.382 0.553 32.390 1.00 83.38 198 GLY A CA 1
ATOM 1520 C C . GLY A 1 198 ? -14.923 -0.878 32.697 1.00 83.38 198 GLY A C 1
ATOM 1521 O O . GLY A 1 198 ? -15.700 -1.657 33.238 1.00 83.38 198 GLY A O 1
ATOM 1522 N N . HIS A 1 199 ? -13.674 -1.237 32.380 1.00 81.19 199 HIS A N 1
ATOM 1523 C CA . HIS A 1 199 ? -13.086 -2.564 32.620 1.00 81.19 199 HIS A CA 1
ATOM 1524 C C . HIS A 1 199 ? -12.067 -2.560 33.779 1.00 81.19 199 HIS A C 1
ATOM 1526 O O . HIS A 1 199 ? -10.954 -3.082 33.648 1.00 81.19 199 HIS A O 1
ATOM 1532 N N . SER A 1 200 ? -12.441 -1.965 34.918 1.00 67.75 200 SER A N 1
ATOM 1533 C CA . SER A 1 200 ? -11.526 -1.645 36.027 1.00 67.75 200 SER A CA 1
ATOM 1534 C C . SER A 1 200 ? -10.916 -2.838 36.771 1.00 67.75 200 SER A C 1
ATOM 1536 O O . SER A 1 200 ? -9.847 -2.689 37.357 1.00 67.75 200 SER A O 1
ATOM 1538 N N . GLU A 1 201 ? -11.536 -4.018 36.712 1.00 66.56 201 GLU A N 1
ATOM 1539 C CA . GLU A 1 201 ? -11.083 -5.241 37.404 1.00 66.56 201 GLU A CA 1
ATOM 1540 C C . GLU A 1 201 ? -10.165 -6.134 36.543 1.00 66.56 201 GLU A C 1
ATOM 1542 O O . GLU A 1 201 ? -9.924 -7.296 36.862 1.00 66.56 201 GLU A O 1
ATOM 1547 N N . SER A 1 202 ? -9.638 -5.623 35.425 1.00 73.75 202 SER A N 1
ATOM 1548 C CA . SER A 1 202 ? -8.833 -6.437 34.506 1.00 73.75 202 SER A CA 1
ATOM 1549 C C . SER A 1 202 ? -7.498 -6.872 35.124 1.00 73.75 202 SER A C 1
ATOM 1551 O O . SER A 1 202 ? -6.557 -6.082 35.217 1.00 73.75 202 SER A O 1
ATOM 1553 N N . THR A 1 203 ? -7.377 -8.155 35.473 1.00 86.12 203 THR A N 1
ATOM 1554 C CA . THR A 1 203 ? -6.094 -8.765 35.846 1.00 86.12 203 THR A CA 1
ATOM 1555 C C . THR A 1 203 ? -5.217 -8.913 34.604 1.00 86.12 203 THR A C 1
ATOM 1557 O O . THR A 1 203 ? -5.604 -9.581 33.646 1.00 86.12 203 THR A O 1
ATOM 1560 N N . LEU A 1 204 ? -4.048 -8.271 34.610 1.00 91.25 204 LEU A N 1
ATOM 1561 C CA . LEU A 1 204 ? -3.030 -8.370 33.561 1.00 91.25 204 LEU A CA 1
ATOM 1562 C C . LEU A 1 204 ? -1.784 -8.995 34.191 1.00 91.25 204 LEU A C 1
ATOM 1564 O O . LEU A 1 204 ? -1.125 -8.343 35.001 1.00 91.25 204 LEU A O 1
ATOM 1568 N N . ILE A 1 205 ? -1.500 -10.259 33.871 1.00 91.31 205 ILE A N 1
ATOM 1569 C CA . ILE A 1 205 ? -0.400 -11.016 34.487 1.00 91.31 205 ILE A CA 1
ATOM 1570 C C . ILE A 1 205 ? 0.746 -11.123 33.487 1.00 91.31 205 ILE A C 1
ATOM 1572 O O . ILE A 1 205 ? 0.574 -11.751 32.444 1.00 91.31 205 ILE A O 1
ATOM 1576 N N . LEU A 1 206 ? 1.896 -10.525 33.807 1.00 94.19 206 LEU A N 1
ATOM 1577 C CA . LEU A 1 206 ? 3.119 -10.629 33.008 1.00 94.19 206 LEU A CA 1
ATOM 1578 C C . LEU A 1 206 ? 3.727 -12.029 33.122 1.00 94.19 206 LEU A C 1
ATOM 1580 O O . LEU A 1 206 ? 3.881 -12.566 34.218 1.00 94.19 206 LEU A O 1
ATOM 1584 N N . ASP A 1 207 ? 4.087 -12.606 31.981 1.00 91.75 207 ASP A N 1
ATOM 1585 C CA . ASP A 1 207 ? 4.809 -13.868 31.914 1.00 91.75 207 ASP A CA 1
ATOM 1586 C C . ASP A 1 207 ? 6.285 -13.650 32.292 1.00 91.75 207 ASP A C 1
ATOM 1588 O O . ASP A 1 207 ? 7.001 -12.857 31.676 1.00 91.75 207 ASP A O 1
ATOM 1592 N N . ASN A 1 208 ? 6.747 -14.366 33.319 1.00 82.81 208 ASN A N 1
ATOM 1593 C CA . ASN A 1 208 ? 8.117 -14.247 33.821 1.00 82.81 208 ASN A CA 1
ATOM 1594 C C . ASN A 1 208 ? 9.166 -14.818 32.853 1.00 82.81 208 ASN A C 1
ATOM 1596 O O . ASN A 1 208 ? 10.305 -14.353 32.843 1.00 82.81 208 ASN A O 1
ATOM 1600 N N . ALA A 1 209 ? 8.810 -15.839 32.070 1.00 85.06 209 ALA A N 1
ATOM 1601 C CA . ALA A 1 209 ? 9.707 -16.453 31.095 1.00 85.06 209 ALA A CA 1
ATOM 1602 C C . ALA A 1 209 ? 9.766 -15.636 29.797 1.00 85.06 209 ALA A C 1
ATOM 1604 O O . ALA A 1 209 ? 10.795 -15.618 29.119 1.00 85.06 209 ALA A O 1
ATOM 1605 N N . LEU A 1 210 ? 8.677 -14.939 29.468 1.00 90.25 210 LEU A N 1
ATOM 1606 C CA . LEU A 1 210 ? 8.569 -14.110 28.280 1.00 90.25 210 LEU A CA 1
ATOM 1607 C C . LEU A 1 210 ? 7.998 -12.722 28.634 1.00 90.25 210 LEU A C 1
ATOM 1609 O O . LEU A 1 210 ? 6.802 -12.488 28.446 1.00 90.25 210 LEU A O 1
ATOM 1613 N N . PRO A 1 211 ? 8.843 -11.762 29.065 1.00 92.94 211 PRO A N 1
ATOM 1614 C CA . PRO A 1 211 ? 8.434 -10.471 29.641 1.00 92.94 211 PRO A CA 1
ATOM 1615 C C . PRO A 1 211 ? 7.909 -9.455 28.609 1.00 92.94 211 PRO A C 1
ATOM 1617 O O . PRO A 1 211 ? 8.075 -8.251 28.752 1.00 92.94 211 PRO A O 1
ATOM 1620 N N . ILE A 1 212 ? 7.296 -9.946 27.542 1.00 94.88 212 ILE A N 1
ATOM 1621 C CA . ILE A 1 212 ? 6.554 -9.199 26.522 1.00 94.88 212 ILE A CA 1
ATOM 1622 C C . ILE A 1 212 ? 5.108 -9.695 26.425 1.00 94.88 212 ILE A C 1
ATOM 1624 O O . ILE A 1 212 ? 4.331 -9.148 25.652 1.00 94.88 212 ILE A O 1
ATOM 1628 N N . LYS A 1 213 ? 4.761 -10.763 27.153 1.00 96.25 213 LYS A N 1
ATOM 1629 C CA . LYS A 1 213 ? 3.479 -11.450 27.074 1.00 96.25 213 LYS A CA 1
ATOM 1630 C C . LYS A 1 213 ? 2.726 -11.268 28.379 1.00 96.25 213 LYS A C 1
ATOM 1632 O O . LYS A 1 213 ? 3.270 -11.536 29.447 1.00 96.25 213 LYS A O 1
ATOM 1637 N N . ILE A 1 214 ? 1.466 -10.868 28.287 1.00 96.38 214 ILE A N 1
ATOM 1638 C CA . ILE A 1 214 ? 0.544 -10.860 29.421 1.00 96.38 214 ILE A CA 1
ATOM 1639 C C . ILE A 1 214 ? -0.626 -11.804 29.166 1.00 96.38 214 ILE A C 1
ATOM 1641 O O . ILE A 1 214 ? -1.002 -12.032 28.020 1.00 96.38 214 ILE A O 1
ATOM 1645 N N . THR A 1 215 ? -1.224 -12.327 30.231 1.00 95.69 215 THR A N 1
ATOM 1646 C CA . THR A 1 215 ? -2.452 -13.132 30.156 1.00 95.69 215 THR A CA 1
ATOM 1647 C C . THR A 1 215 ? -3.618 -12.402 30.808 1.00 95.69 215 THR A C 1
ATOM 1649 O O . THR A 1 215 ? -3.446 -11.697 31.810 1.00 95.69 215 THR A O 1
ATOM 1652 N N . THR A 1 216 ? -4.804 -12.522 30.207 1.00 94.88 216 THR A N 1
ATOM 1653 C CA . THR A 1 216 ? -6.040 -11.940 30.741 1.00 94.88 216 THR A CA 1
ATOM 1654 C C . THR A 1 216 ? -7.286 -12.584 30.123 1.00 94.88 216 THR A C 1
ATOM 1656 O O . THR A 1 216 ? -7.257 -12.984 28.959 1.00 94.88 216 THR A O 1
ATOM 1659 N N . SER A 1 217 ? -8.401 -12.615 30.863 1.00 94.19 217 SER A N 1
ATOM 1660 C CA . SER A 1 217 ? -9.717 -12.921 30.281 1.00 94.19 217 SER A CA 1
ATOM 1661 C C . SER A 1 217 ? -10.181 -11.754 29.407 1.00 94.19 217 SER A C 1
ATOM 1663 O O . SER A 1 217 ? -10.097 -10.579 29.805 1.00 94.19 217 SER A O 1
ATOM 1665 N N . ILE A 1 218 ? -10.666 -12.063 28.205 1.00 94.12 218 ILE A N 1
ATOM 1666 C CA . ILE A 1 218 ? -11.228 -11.098 27.264 1.00 94.12 218 ILE A CA 1
ATOM 1667 C C . ILE A 1 218 ? -12.661 -11.471 26.887 1.00 94.12 218 ILE A C 1
ATOM 1669 O O . ILE A 1 218 ? -12.956 -12.602 26.516 1.00 94.12 218 ILE A O 1
ATOM 1673 N N . ASN A 1 219 ? -13.550 -10.480 26.929 1.00 93.12 219 ASN A N 1
ATOM 1674 C CA . ASN A 1 219 ? -14.837 -10.509 26.237 1.00 93.12 219 ASN A CA 1
ATOM 1675 C C . ASN A 1 219 ? -14.748 -9.702 24.934 1.00 93.12 219 ASN A C 1
ATOM 1677 O O . ASN A 1 219 ? -13.724 -9.086 24.622 1.00 93.12 219 ASN A O 1
ATOM 1681 N N . LYS A 1 220 ? -15.851 -9.652 24.179 1.00 90.50 220 LYS A N 1
ATOM 1682 C CA . LYS A 1 220 ? -15.908 -8.937 22.896 1.00 90.50 220 LYS A CA 1
ATOM 1683 C C . LYS A 1 220 ? -15.497 -7.465 22.996 1.00 90.50 220 LYS A C 1
ATOM 1685 O O . LYS A 1 220 ? -14.723 -6.996 22.169 1.00 90.50 220 LYS A O 1
ATOM 1690 N N . LYS A 1 221 ? -15.983 -6.745 24.009 1.00 91.12 221 LYS A N 1
ATOM 1691 C CA . LYS A 1 221 ? -15.686 -5.317 24.206 1.00 91.12 221 LYS A CA 1
ATOM 1692 C C . LYS A 1 221 ? -14.203 -5.090 24.477 1.00 91.12 221 LYS A C 1
ATOM 1694 O O . LYS A 1 221 ? -13.572 -4.267 23.819 1.00 91.12 221 LYS A O 1
ATOM 1699 N N . LYS A 1 222 ? -13.631 -5.891 25.378 1.00 93.12 222 LYS A N 1
ATOM 1700 C CA . LYS A 1 222 ? -12.208 -5.843 25.714 1.00 93.12 222 LYS A CA 1
ATOM 1701 C C . LYS A 1 222 ? -11.319 -6.191 24.516 1.00 93.12 222 LYS A C 1
ATOM 1703 O O . LYS A 1 222 ? -10.320 -5.512 24.309 1.00 93.12 222 LYS A O 1
ATOM 1708 N N . LEU A 1 223 ? -11.708 -7.162 23.681 1.00 93.69 223 LEU A N 1
ATOM 1709 C CA . LEU A 1 223 ? -11.010 -7.455 22.421 1.00 93.69 223 LEU A CA 1
ATOM 1710 C C . LEU A 1 223 ? -10.975 -6.230 21.492 1.00 93.69 223 LEU A C 1
ATOM 1712 O O . LEU A 1 223 ? -9.911 -5.889 20.985 1.00 93.69 223 LEU A O 1
ATOM 1716 N N . LEU A 1 224 ? -12.110 -5.550 21.293 1.00 90.94 224 LEU A N 1
ATOM 1717 C CA . LEU A 1 224 ? -12.194 -4.373 20.416 1.00 90.94 224 LEU A CA 1
ATOM 1718 C C . LEU A 1 224 ? -11.356 -3.184 20.916 1.00 90.94 224 LEU A C 1
ATOM 1720 O O . LEU A 1 224 ? -10.855 -2.409 20.100 1.00 90.94 224 LEU A O 1
ATOM 1724 N N . LEU A 1 225 ? -11.186 -3.042 22.234 1.00 91.25 225 LEU A N 1
ATOM 1725 C CA . LEU A 1 225 ? -10.272 -2.058 22.821 1.00 91.25 225 LEU A CA 1
ATOM 1726 C C . LEU A 1 225 ? -8.810 -2.445 22.578 1.00 91.25 225 LEU A C 1
ATOM 1728 O O . LEU A 1 225 ? -8.041 -1.648 22.048 1.00 91.25 225 LEU A O 1
ATOM 1732 N N . LEU A 1 226 ? -8.439 -3.678 22.929 1.00 93.56 226 LEU A N 1
ATOM 1733 C CA . LEU A 1 226 ? -7.053 -4.139 22.884 1.00 93.56 226 LEU A CA 1
ATOM 1734 C C . LEU A 1 226 ? -6.510 -4.247 21.457 1.00 93.56 226 LEU A C 1
ATOM 1736 O O . LEU A 1 226 ? -5.378 -3.847 21.221 1.00 93.56 226 LEU A O 1
ATOM 1740 N N . GLN A 1 227 ? -7.304 -4.734 20.497 1.00 91.56 227 GLN A N 1
ATOM 1741 C CA . GLN A 1 227 ? -6.835 -4.938 19.118 1.00 91.56 227 GLN A CA 1
ATOM 1742 C C . GLN A 1 227 ? -6.462 -3.624 18.403 1.00 91.56 227 GLN A C 1
ATOM 1744 O O . GLN A 1 227 ? -5.792 -3.655 17.377 1.00 91.56 227 GLN A O 1
ATOM 1749 N N . ASN A 1 228 ? -6.935 -2.482 18.915 1.00 87.12 228 ASN A N 1
ATOM 1750 C CA . ASN A 1 228 ? -6.650 -1.145 18.390 1.00 87.12 228 ASN A CA 1
ATOM 1751 C C . ASN A 1 228 ? -5.723 -0.340 19.325 1.00 87.12 228 ASN A C 1
ATOM 1753 O O . ASN A 1 228 ? -5.505 0.851 19.102 1.00 87.12 228 ASN A O 1
ATOM 1757 N N . HIS A 1 229 ? -5.239 -0.941 20.417 1.00 90.56 229 HIS A N 1
ATOM 1758 C CA . HIS A 1 229 ? -4.413 -0.244 21.393 1.00 90.56 229 HIS A CA 1
ATOM 1759 C C . HIS A 1 229 ? -2.969 -0.134 20.874 1.00 90.56 229 HIS A C 1
ATOM 1761 O O . HIS A 1 229 ? -2.392 -1.153 20.492 1.00 90.56 229 HIS A O 1
ATOM 1767 N N . PRO A 1 230 ? -2.340 1.057 20.887 1.00 88.56 230 PRO A N 1
ATOM 1768 C CA . PRO A 1 230 ? -1.001 1.248 20.317 1.00 88.56 230 PRO A CA 1
ATOM 1769 C C . PRO A 1 230 ? 0.079 0.425 21.028 1.00 88.56 230 PRO A C 1
ATOM 1771 O O . PRO A 1 230 ? 1.031 -0.006 20.395 1.00 88.56 230 PRO A O 1
ATOM 1774 N N . ASP A 1 231 ? -0.094 0.164 22.326 1.00 93.31 231 ASP A N 1
ATOM 1775 C CA . ASP A 1 231 ? 0.854 -0.637 23.114 1.00 93.31 231 ASP A CA 1
ATOM 1776 C C . ASP A 1 231 ? 0.599 -2.164 23.029 1.00 93.31 231 ASP A C 1
ATOM 1778 O O . ASP A 1 231 ? 1.242 -2.942 23.737 1.00 93.31 231 ASP A O 1
ATOM 1782 N N . VAL A 1 232 ? -0.350 -2.610 22.195 1.00 93.88 232 VAL A N 1
ATOM 1783 C CA . VAL A 1 232 ? -0.661 -4.030 21.958 1.00 93.88 232 VAL A CA 1
ATOM 1784 C C . VAL A 1 232 ? -0.212 -4.417 20.554 1.00 93.88 232 VAL A C 1
ATOM 1786 O O . VAL A 1 232 ? -0.714 -3.890 19.565 1.00 93.88 232 VAL A O 1
ATOM 1789 N N . ARG A 1 233 ? 0.709 -5.380 20.474 1.00 91.31 233 ARG A N 1
ATOM 1790 C CA . ARG A 1 233 ? 1.265 -5.891 19.217 1.00 91.31 233 ARG A CA 1
ATOM 1791 C C . ARG A 1 233 ? 0.485 -7.068 18.643 1.00 91.31 233 ARG A C 1
ATOM 1793 O O . ARG A 1 233 ? 0.445 -7.235 17.431 1.00 91.31 233 ARG A O 1
ATOM 1800 N N . GLY A 1 234 ? -0.137 -7.887 19.483 1.00 93.56 234 GLY A N 1
ATOM 1801 C CA . GLY A 1 234 ? -0.957 -9.004 19.021 1.00 93.56 234 GLY A CA 1
ATOM 1802 C C . GLY A 1 234 ? -1.733 -9.660 20.154 1.00 93.56 234 GLY A C 1
ATOM 1803 O O . GLY A 1 234 ? -1.436 -9.431 21.331 1.00 93.56 234 GLY A O 1
ATOM 1804 N N . ILE A 1 235 ? -2.750 -10.444 19.797 1.00 95.81 235 ILE A N 1
ATOM 1805 C CA . ILE A 1 235 ? -3.660 -11.081 20.752 1.00 95.81 235 ILE A CA 1
ATOM 1806 C C . ILE A 1 235 ? -3.981 -12.492 20.267 1.00 95.81 235 ILE A C 1
ATOM 1808 O O . ILE A 1 235 ? -4.507 -12.669 19.172 1.00 95.81 235 ILE A O 1
ATOM 1812 N N . TRP A 1 236 ? -3.727 -13.484 21.113 1.00 94.81 236 TRP A N 1
ATOM 1813 C CA . TRP A 1 236 ? -3.881 -14.897 20.791 1.00 94.81 236 TRP A CA 1
ATOM 1814 C C . TRP A 1 236 ? -4.755 -15.615 21.816 1.00 94.81 236 TRP A C 1
ATOM 1816 O O . TRP A 1 236 ? -4.665 -15.319 23.007 1.00 94.81 236 TRP A O 1
ATOM 1826 N N . PRO A 1 237 ? -5.570 -16.602 21.411 1.00 94.38 237 PRO A N 1
ATOM 1827 C CA . PRO A 1 237 ? -6.088 -17.585 22.356 1.00 94.38 237 PRO A CA 1
ATOM 1828 C C . PRO A 1 237 ? -4.929 -18.301 23.067 1.00 94.38 237 PRO A C 1
ATOM 1830 O O . PRO A 1 237 ? -3.900 -18.574 22.447 1.00 94.38 237 PRO A O 1
ATOM 1833 N N . ILE A 1 238 ? -5.103 -18.669 24.338 1.00 92.75 238 ILE A N 1
ATOM 1834 C CA . ILE A 1 238 ? -4.102 -19.474 25.058 1.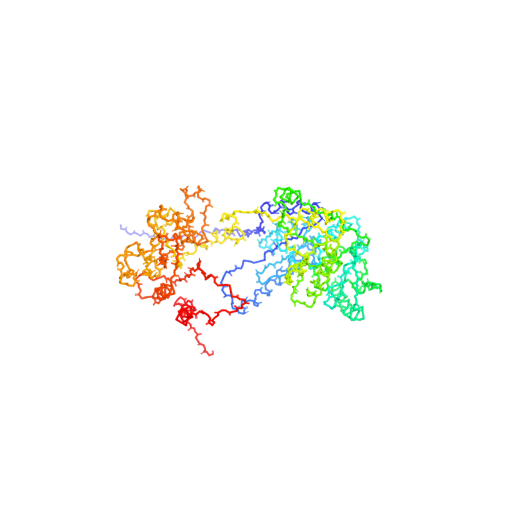00 92.75 238 ILE A CA 1
ATOM 1835 C C . ILE A 1 238 ? -3.800 -20.762 24.272 1.00 92.75 238 ILE A C 1
ATOM 1837 O O . ILE A 1 238 ? -4.708 -21.525 23.936 1.00 92.75 238 ILE A O 1
ATOM 1841 N N . GLY A 1 239 ? -2.516 -20.998 23.980 1.00 89.75 239 GLY A N 1
ATOM 1842 C CA . GLY A 1 239 ? -2.049 -22.183 23.252 1.00 89.75 239 GLY A CA 1
ATOM 1843 C C . GLY A 1 239 ? -2.245 -22.140 21.731 1.00 89.75 239 GLY A C 1
ATOM 1844 O O . GLY A 1 239 ? -2.092 -23.177 21.082 1.00 89.75 239 GLY A O 1
ATOM 1845 N N . TYR A 1 240 ? -2.575 -20.980 21.153 1.00 92.00 240 TYR A N 1
ATOM 1846 C CA . TYR A 1 240 ? -2.743 -20.827 19.707 1.00 92.00 240 TYR A CA 1
ATOM 1847 C C . TYR A 1 240 ? -1.518 -21.295 18.918 1.00 92.00 240 TYR A C 1
ATOM 1849 O O . TYR A 1 240 ? -0.377 -21.026 19.289 1.00 92.00 240 TYR A O 1
ATOM 1857 N N . GLN A 1 241 ? -1.776 -21.975 17.804 1.00 89.38 241 GLN A N 1
ATOM 1858 C CA . GLN A 1 241 ? -0.757 -22.410 16.858 1.00 89.38 241 GLN A CA 1
ATOM 1859 C C . GLN A 1 241 ? -1.019 -21.733 15.520 1.00 89.38 241 GLN A C 1
ATOM 1861 O O . GLN A 1 241 ? -2.144 -21.775 15.022 1.00 89.38 241 GLN A O 1
ATOM 1866 N N . ASP A 1 242 ? 0.021 -21.138 14.939 1.00 87.88 242 ASP A N 1
ATOM 1867 C CA . ASP A 1 242 ? -0.042 -20.526 13.614 1.00 87.88 242 ASP A CA 1
ATOM 1868 C C . ASP A 1 242 ? -0.400 -21.597 12.559 1.00 87.88 242 ASP A C 1
ATOM 1870 O O . ASP A 1 242 ? 0.405 -22.500 12.306 1.00 87.88 242 ASP A O 1
ATOM 1874 N N . PRO A 1 243 ? -1.589 -21.527 11.928 1.00 88.00 243 PRO A N 1
ATOM 1875 C CA . PRO A 1 243 ? -2.065 -22.551 11.004 1.00 88.00 243 PRO A CA 1
ATOM 1876 C C . PRO A 1 243 ? -1.388 -22.469 9.630 1.00 88.00 243 PRO A C 1
ATOM 1878 O O . PRO A 1 243 ? -1.607 -23.339 8.785 1.00 88.00 243 PRO A O 1
ATOM 1881 N N . ARG A 1 244 ? -0.603 -21.417 9.357 1.00 88.31 244 ARG A N 1
ATOM 1882 C CA . ARG A 1 244 ? 0.006 -21.209 8.043 1.00 88.31 244 ARG A CA 1
ATOM 1883 C C . ARG A 1 244 ? 1.075 -22.261 7.782 1.00 88.31 244 ARG A C 1
ATOM 1885 O O . ARG A 1 244 ? 2.053 -22.383 8.520 1.00 88.31 244 ARG A O 1
ATOM 1892 N N . THR A 1 245 ? 0.951 -22.972 6.675 1.00 89.25 245 THR A N 1
ATOM 1893 C CA . THR A 1 245 ? 1.982 -23.897 6.197 1.00 89.25 245 THR A CA 1
ATOM 1894 C C . THR A 1 245 ? 3.006 -23.165 5.341 1.00 89.25 245 THR A C 1
ATOM 1896 O O . THR A 1 245 ? 2.653 -22.223 4.633 1.00 89.25 245 THR A O 1
ATOM 1899 N N . THR A 1 246 ? 4.256 -23.625 5.347 1.00 91.69 246 THR A N 1
ATOM 1900 C CA . THR A 1 246 ? 5.286 -23.071 4.464 1.00 91.69 246 THR A CA 1
ATOM 1901 C C . THR A 1 246 ? 4.911 -23.277 2.996 1.00 91.69 246 THR A C 1
ATOM 1903 O O . THR A 1 246 ? 4.650 -24.403 2.569 1.00 91.69 246 THR A O 1
ATOM 1906 N N . TYR A 1 247 ? 4.903 -22.199 2.214 1.00 92.06 247 TYR A N 1
ATOM 1907 C CA . TYR A 1 247 ? 4.660 -22.251 0.776 1.00 92.06 247 TYR A CA 1
ATOM 1908 C C . TYR A 1 247 ? 5.978 -22.307 0.001 1.00 92.06 247 TYR A C 1
ATOM 1910 O O . TYR A 1 247 ? 6.813 -21.411 0.108 1.00 92.06 247 TYR A O 1
ATOM 1918 N N . TRP A 1 248 ? 6.131 -23.336 -0.831 1.00 92.19 248 TRP A N 1
ATOM 1919 C CA . TRP A 1 248 ? 7.237 -23.472 -1.778 1.00 92.19 248 TRP A CA 1
ATOM 1920 C C . TRP A 1 248 ? 6.689 -23.416 -3.194 1.00 92.19 248 TRP A C 1
ATOM 1922 O O . TRP A 1 248 ? 5.927 -24.299 -3.594 1.00 92.19 248 TRP A O 1
ATOM 1932 N N . SER A 1 249 ? 7.080 -22.406 -3.967 1.00 87.62 249 SER A N 1
ATOM 1933 C CA . SER A 1 249 ? 6.585 -22.295 -5.334 1.00 87.62 249 SER A CA 1
ATOM 1934 C C . SER A 1 249 ? 7.095 -23.416 -6.240 1.00 87.62 249 SER A C 1
ATOM 1936 O O . SER A 1 249 ? 8.299 -23.665 -6.322 1.00 87.62 249 SER A O 1
ATOM 1938 N N . ALA A 1 250 ? 6.176 -24.056 -6.968 1.00 88.00 250 ALA A N 1
ATOM 1939 C CA . ALA A 1 250 ? 6.519 -25.009 -8.022 1.00 88.00 250 ALA A CA 1
ATOM 1940 C C . ALA A 1 250 ? 7.290 -24.327 -9.165 1.00 88.00 250 ALA A C 1
ATOM 1942 O O . ALA A 1 250 ? 8.288 -24.866 -9.634 1.00 88.00 250 ALA A O 1
ATOM 1943 N N . GLY A 1 251 ? 6.906 -23.093 -9.523 1.00 85.31 251 GLY A N 1
ATOM 1944 C CA . GLY A 1 251 ? 7.577 -22.321 -10.571 1.00 85.31 251 GLY A CA 1
ATOM 1945 C C . GLY A 1 251 ? 9.051 -22.053 -10.264 1.00 85.31 251 GLY A C 1
ATOM 1946 O O . GLY A 1 251 ? 9.879 -22.078 -11.169 1.00 85.31 251 GLY A O 1
ATOM 1947 N N . ALA A 1 252 ? 9.407 -21.887 -8.985 1.00 88.88 252 ALA A N 1
ATOM 1948 C CA . ALA A 1 2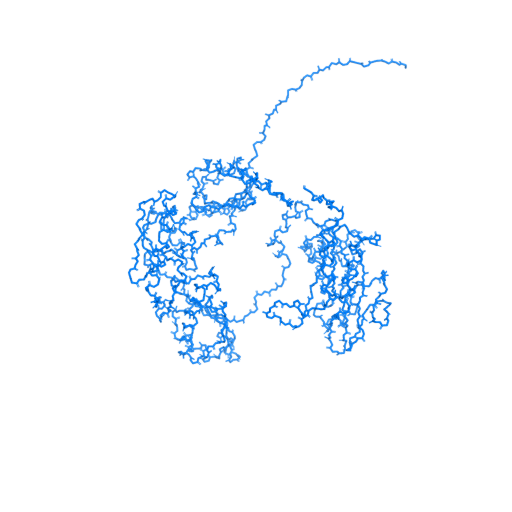52 ? 10.802 -21.723 -8.588 1.00 88.88 252 ALA A CA 1
ATOM 1949 C C . ALA A 1 252 ? 11.644 -22.975 -8.883 1.00 88.88 252 ALA A C 1
ATOM 1951 O O . ALA A 1 252 ? 12.769 -22.861 -9.370 1.00 88.88 252 ALA A O 1
ATOM 1952 N N . SER A 1 253 ? 11.097 -24.168 -8.621 1.00 91.06 253 SER A N 1
ATOM 1953 C CA . SER A 1 253 ? 11.754 -25.436 -8.954 1.00 91.06 253 SER A CA 1
ATOM 1954 C C . SER A 1 253 ? 11.885 -25.617 -10.468 1.00 91.06 253 SER A C 1
ATOM 1956 O O . SER A 1 253 ? 12.979 -25.920 -10.937 1.00 91.06 253 SER A O 1
ATOM 1958 N N . ASP A 1 254 ? 10.823 -25.343 -11.229 1.00 89.75 254 ASP A N 1
ATOM 1959 C CA . ASP A 1 254 ? 10.822 -25.489 -12.690 1.00 89.75 254 ASP A CA 1
ATOM 1960 C C . ASP A 1 254 ? 11.858 -24.583 -13.374 1.00 89.75 254 ASP A C 1
ATOM 1962 O O . ASP A 1 254 ? 12.554 -25.012 -14.297 1.00 89.75 254 ASP A O 1
ATOM 1966 N N . ILE A 1 255 ? 11.971 -23.324 -12.930 1.00 86.75 255 ILE A N 1
ATOM 1967 C CA . ILE A 1 255 ? 12.948 -22.366 -13.466 1.00 86.75 255 ILE A CA 1
ATOM 1968 C C . ILE A 1 255 ? 14.367 -22.815 -13.112 1.00 86.75 255 ILE A C 1
ATOM 1970 O O . ILE A 1 255 ? 15.214 -22.905 -13.997 1.00 86.75 255 ILE A O 1
ATOM 1974 N N . ALA A 1 256 ? 14.621 -23.188 -11.853 1.00 93.62 256 ALA A N 1
ATOM 1975 C CA . ALA A 1 256 ? 15.943 -23.648 -11.431 1.00 93.62 256 ALA A CA 1
ATOM 1976 C C . ALA A 1 256 ? 16.397 -24.919 -12.170 1.00 93.62 256 ALA A C 1
ATOM 1978 O O . ALA A 1 256 ? 17.586 -25.085 -12.441 1.00 93.62 256 ALA A O 1
ATOM 1979 N N . GLU A 1 257 ? 15.470 -25.820 -12.506 1.00 93.44 257 GLU A N 1
ATOM 1980 C CA . GLU A 1 257 ? 15.766 -27.016 -13.296 1.00 93.44 257 GLU A CA 1
ATOM 1981 C C . GLU A 1 257 ? 16.135 -26.703 -14.745 1.00 93.44 257 GLU A C 1
ATOM 1983 O O . GLU A 1 257 ? 17.041 -27.341 -15.282 1.00 93.44 257 GLU A O 1
ATOM 1988 N N . LYS A 1 258 ? 15.456 -25.732 -15.362 1.00 91.44 258 LYS A N 1
ATOM 1989 C CA . LYS A 1 258 ? 15.671 -25.348 -16.764 1.00 91.44 258 LYS A CA 1
ATOM 1990 C C . LYS A 1 258 ? 16.880 -24.437 -16.951 1.00 91.44 258 LYS A C 1
ATOM 1992 O O . LYS A 1 258 ? 17.620 -24.604 -17.914 1.00 91.44 258 LYS A O 1
ATOM 1997 N N . GLU A 1 259 ? 17.069 -23.481 -16.048 1.00 92.88 259 GLU A N 1
ATOM 1998 C CA . GLU A 1 259 ? 18.042 -22.391 -16.190 1.00 92.88 259 GLU A CA 1
ATOM 1999 C C . GLU A 1 259 ? 19.266 -22.557 -15.273 1.00 92.88 259 GLU A C 1
ATOM 2001 O O . GLU A 1 259 ? 20.213 -21.776 -15.339 1.00 92.88 259 GLU A O 1
ATOM 2006 N N . GLY A 1 260 ? 19.273 -23.572 -14.401 1.00 91.50 260 GLY A N 1
ATOM 2007 C CA . GLY A 1 260 ? 20.343 -23.841 -13.430 1.00 91.50 260 GLY A CA 1
ATOM 2008 C C . GLY A 1 260 ? 20.304 -22.951 -12.180 1.00 91.50 260 GLY A C 1
ATOM 2009 O O . GLY A 1 260 ? 20.919 -23.285 -11.160 1.00 91.50 260 GLY A O 1
ATOM 2010 N N . GLN A 1 261 ? 19.549 -21.853 -12.227 1.00 93.94 261 GLN A N 1
ATOM 2011 C CA . GLN A 1 261 ? 19.342 -20.911 -11.132 1.00 93.94 261 GLN A CA 1
ATOM 2012 C C . GLN A 1 261 ? 17.950 -20.274 -11.199 1.00 93.94 261 GLN A C 1
ATOM 2014 O O . GLN A 1 261 ? 17.284 -20.337 -12.226 1.00 93.94 261 GLN A O 1
ATOM 2019 N N . VAL A 1 262 ? 17.519 -19.647 -10.108 1.00 93.88 262 VAL A N 1
ATOM 2020 C CA . VAL A 1 262 ? 16.255 -18.909 -10.028 1.00 93.88 262 VAL A CA 1
ATOM 2021 C C . VAL A 1 262 ? 16.391 -17.722 -9.080 1.00 93.88 262 VAL A C 1
ATOM 2023 O O . VAL A 1 262 ? 16.986 -17.840 -8.008 1.00 93.88 262 VAL A O 1
ATOM 2026 N N . GLU A 1 263 ? 15.837 -16.574 -9.462 1.00 93.19 263 GLU A N 1
ATOM 2027 C CA . GLU A 1 263 ? 15.659 -15.442 -8.554 1.00 93.19 263 GLU A CA 1
ATOM 2028 C C . GLU A 1 263 ? 14.406 -15.657 -7.702 1.00 93.19 263 GLU A C 1
ATOM 2030 O O . GLU A 1 263 ? 13.331 -15.954 -8.227 1.00 93.19 263 GLU A O 1
ATOM 2035 N N . VAL A 1 264 ? 14.542 -15.525 -6.384 1.00 92.81 264 VAL A N 1
ATOM 2036 C CA . VAL A 1 264 ? 13.476 -15.799 -5.421 1.00 92.81 264 VAL A CA 1
ATOM 2037 C C . VAL A 1 264 ? 13.342 -14.694 -4.382 1.00 92.81 264 VAL A C 1
ATOM 2039 O O . VAL A 1 264 ? 14.312 -14.022 -4.035 1.00 92.81 264 VAL A O 1
ATOM 2042 N N . SER A 1 265 ? 12.139 -14.572 -3.829 1.00 93.31 265 SER A N 1
ATOM 2043 C CA . SER A 1 265 ? 11.872 -13.906 -2.559 1.00 93.31 265 SER A CA 1
ATOM 2044 C C . SER A 1 265 ? 11.549 -14.962 -1.504 1.00 93.31 265 SER A C 1
ATOM 2046 O O . SER A 1 265 ? 10.718 -15.843 -1.734 1.00 93.31 265 SER A O 1
ATOM 2048 N N . ILE A 1 266 ? 12.231 -14.882 -0.362 1.00 96.50 266 ILE A N 1
ATOM 2049 C CA . ILE A 1 266 ? 12.026 -15.742 0.803 1.00 96.50 266 ILE A CA 1
ATOM 2050 C C . ILE A 1 266 ? 11.481 -14.879 1.937 1.00 96.50 266 ILE A C 1
ATOM 2052 O O . ILE A 1 266 ? 12.143 -13.929 2.357 1.00 96.50 266 ILE A O 1
ATOM 2056 N N . SER A 1 267 ? 10.305 -15.222 2.453 1.00 95.50 267 SER A N 1
ATOM 2057 C CA . SER A 1 267 ? 9.690 -14.559 3.602 1.00 95.50 267 SER A CA 1
ATOM 2058 C C . SER A 1 267 ? 9.733 -15.452 4.836 1.00 95.50 267 SER A C 1
ATOM 2060 O O . SER A 1 267 ? 9.397 -16.640 4.787 1.00 95.50 267 SER A O 1
ATOM 2062 N N . LEU A 1 268 ? 10.140 -14.873 5.962 1.00 95.25 268 LEU A N 1
ATOM 2063 C CA . LEU A 1 268 ? 10.113 -15.534 7.259 1.00 95.25 268 LEU A CA 1
ATOM 2064 C C . LEU A 1 268 ? 8.716 -15.464 7.883 1.00 95.25 268 LEU A C 1
ATOM 2066 O O . LEU A 1 268 ? 7.962 -14.520 7.666 1.00 95.25 268 LEU A O 1
ATOM 2070 N N . ARG A 1 269 ? 8.393 -16.457 8.713 1.00 90.62 269 ARG A N 1
ATOM 2071 C CA . ARG A 1 269 ? 7.162 -16.513 9.516 1.00 90.62 269 ARG A CA 1
ATOM 2072 C C . ARG A 1 269 ? 7.075 -15.386 10.542 1.00 90.62 269 ARG A C 1
ATOM 2074 O O . ARG A 1 269 ? 5.973 -14.974 10.899 1.00 90.62 269 ARG A O 1
ATOM 2081 N N . GLY A 1 270 ? 8.238 -14.902 10.980 1.00 85.50 270 GLY A N 1
ATOM 2082 C CA . GLY A 1 270 ? 8.362 -14.003 12.117 1.00 85.50 270 GLY A CA 1
ATOM 2083 C C . GLY A 1 270 ? 8.208 -14.745 13.447 1.00 85.50 270 GLY A C 1
ATOM 2084 O O . GLY A 1 270 ? 7.808 -15.906 13.492 1.00 85.50 270 GLY A O 1
ATOM 2085 N N . GLY A 1 271 ? 8.587 -14.078 14.533 1.00 87.75 271 GLY A N 1
ATOM 2086 C CA . GLY A 1 271 ? 8.365 -14.554 15.900 1.00 87.75 271 GLY A CA 1
ATOM 2087 C C . GLY A 1 271 ? 7.164 -13.872 16.548 1.00 87.75 271 GLY A C 1
ATOM 2088 O O . GLY A 1 271 ? 6.446 -13.120 15.898 1.00 87.75 271 GLY A O 1
ATOM 2089 N N . LEU A 1 272 ? 7.005 -14.045 17.860 1.00 90.25 272 LEU A N 1
ATOM 2090 C CA . LEU A 1 272 ? 5.908 -13.446 18.637 1.00 90.25 272 LEU A CA 1
ATOM 2091 C C . LEU A 1 272 ? 5.886 -11.911 18.576 1.00 90.25 272 LEU A C 1
ATOM 2093 O O . LEU A 1 272 ? 4.837 -11.295 18.717 1.00 90.25 272 LEU A O 1
ATOM 2097 N N . LEU A 1 273 ? 7.053 -11.293 18.369 1.00 90.62 273 LEU A N 1
ATOM 2098 C CA . LEU A 1 273 ? 7.200 -9.846 18.217 1.00 90.62 273 LEU A CA 1
ATOM 2099 C C . LEU A 1 273 ? 7.137 -9.376 16.762 1.00 90.62 273 LEU A C 1
ATOM 2101 O O . LEU A 1 273 ? 7.329 -8.189 16.529 1.00 90.62 273 LEU A O 1
ATOM 2105 N N . PHE A 1 274 ? 6.929 -10.244 15.777 1.00 90.19 274 PHE A N 1
ATOM 2106 C CA . PHE A 1 274 ? 6.851 -9.773 14.400 1.00 90.19 274 PHE A CA 1
ATOM 2107 C C . PHE A 1 274 ? 5.607 -8.901 14.202 1.00 90.19 274 PHE A C 1
ATOM 2109 O O . PHE A 1 274 ? 4.519 -9.257 14.642 1.00 90.19 274 PHE A O 1
ATOM 2116 N N . SER A 1 275 ? 5.766 -7.758 13.539 1.00 86.12 275 SER A N 1
ATOM 2117 C CA . SER A 1 275 ? 4.645 -6.971 13.025 1.00 86.12 275 SER A CA 1
ATOM 2118 C C . SER A 1 275 ? 5.044 -6.280 11.717 1.00 86.12 275 SER A C 1
ATOM 2120 O O . SER A 1 275 ? 6.118 -5.666 11.668 1.00 86.12 275 SER A O 1
ATOM 2122 N N . PRO A 1 276 ? 4.217 -6.363 10.657 1.00 76.19 276 PRO A N 1
ATOM 2123 C CA . PRO A 1 276 ? 4.458 -5.648 9.403 1.00 76.19 276 PRO A CA 1
ATOM 2124 C C . PRO A 1 276 ? 4.208 -4.136 9.528 1.00 76.19 276 PRO A C 1
ATOM 2126 O O . PRO A 1 276 ? 4.742 -3.367 8.735 1.00 76.19 276 PRO A O 1
ATOM 2129 N N . ASP A 1 277 ? 3.425 -3.710 10.523 1.00 74.81 277 ASP A N 1
ATOM 2130 C CA . ASP A 1 277 ? 3.003 -2.314 10.704 1.00 74.81 277 ASP A CA 1
ATOM 2131 C C . ASP A 1 277 ? 4.030 -1.488 11.496 1.00 74.81 277 ASP A C 1
ATOM 2133 O O . ASP A 1 277 ? 3.891 -0.275 11.680 1.00 74.81 277 ASP A O 1
ATOM 2137 N N . LEU A 1 278 ? 5.095 -2.139 11.967 1.00 80.25 278 LEU A N 1
ATOM 2138 C CA . LEU A 1 278 ? 6.158 -1.502 12.722 1.00 80.25 278 LEU A CA 1
ATOM 2139 C C . LEU A 1 278 ? 6.986 -0.589 11.811 1.00 80.25 278 LEU A C 1
ATOM 2141 O O . LEU A 1 278 ? 7.516 -1.008 10.783 1.00 80.25 278 LEU A O 1
ATOM 2145 N N . ASN A 1 279 ? 7.174 0.667 12.221 1.00 82.81 279 ASN A N 1
ATOM 2146 C CA . ASN A 1 279 ? 8.074 1.574 11.513 1.00 82.81 279 ASN A CA 1
ATOM 2147 C C . ASN A 1 279 ? 9.498 0.992 11.514 1.00 82.81 279 ASN A C 1
ATOM 2149 O O . ASN A 1 279 ? 10.136 0.921 12.567 1.00 82.81 279 ASN A O 1
ATOM 2153 N N . TRP A 1 280 ? 10.014 0.627 10.340 1.00 81.69 280 TRP A N 1
ATOM 2154 C CA . TRP A 1 280 ? 11.313 -0.037 10.177 1.00 81.69 280 TRP A CA 1
ATOM 2155 C C . TRP A 1 280 ? 12.488 0.742 10.797 1.00 81.69 280 TRP A C 1
ATOM 2157 O O . TRP A 1 280 ? 13.452 0.138 11.265 1.00 81.69 280 TRP A O 1
ATOM 2167 N N . ASN A 1 281 ? 12.410 2.079 10.858 1.00 84.31 281 ASN A N 1
ATOM 2168 C CA . ASN A 1 281 ? 13.474 2.926 11.411 1.00 84.31 281 ASN A CA 1
ATOM 2169 C C . ASN A 1 281 ? 13.322 3.197 12.924 1.00 84.31 281 ASN A C 1
ATOM 2171 O O . ASN A 1 281 ? 14.208 3.793 13.550 1.00 84.31 281 ASN A O 1
ATOM 2175 N N . SER A 1 282 ? 12.217 2.757 13.532 1.00 89.00 282 SER A N 1
ATOM 2176 C CA . SER A 1 282 ? 12.042 2.781 14.988 1.00 89.00 282 SER A CA 1
ATOM 2177 C C . SER A 1 282 ? 13.027 1.835 15.685 1.00 89.00 282 SER A C 1
ATOM 2179 O O . SER A 1 282 ? 13.683 0.998 15.059 1.00 89.00 282 SER A O 1
ATOM 2181 N N . ARG A 1 283 ? 13.133 1.952 17.013 1.00 94.25 283 ARG A N 1
ATOM 2182 C CA . ARG A 1 283 ? 13.959 1.043 17.817 1.00 94.25 283 ARG A CA 1
ATOM 2183 C C . ARG A 1 283 ? 13.485 -0.411 17.680 1.00 94.25 283 ARG A C 1
ATOM 2185 O O . ARG A 1 283 ? 14.314 -1.283 17.421 1.00 94.25 283 ARG A O 1
ATOM 2192 N N . GLY A 1 284 ? 12.174 -0.653 17.759 1.00 91.62 284 GLY A N 1
ATOM 2193 C CA . GLY A 1 284 ? 11.592 -1.978 17.556 1.00 91.62 284 GLY A CA 1
ATOM 2194 C C . GLY A 1 284 ? 11.802 -2.494 16.132 1.00 91.62 284 GLY A C 1
ATOM 2195 O O . GLY A 1 284 ? 12.192 -3.646 15.959 1.00 91.62 284 GLY A O 1
ATOM 2196 N N . GLY A 1 285 ? 11.618 -1.640 15.118 1.00 89.75 285 GLY A N 1
ATOM 2197 C CA . GLY A 1 285 ? 11.804 -1.994 13.704 1.00 89.75 285 GLY A CA 1
ATOM 2198 C C . GLY A 1 285 ? 13.220 -2.476 13.392 1.00 89.75 285 GLY A C 1
ATOM 2199 O O . GLY A 1 285 ? 13.397 -3.493 12.718 1.00 89.75 285 GLY A O 1
ATOM 2200 N N . LYS A 1 286 ? 14.226 -1.811 13.975 1.00 95.12 286 LYS A N 1
ATOM 2201 C CA . LYS A 1 286 ? 15.640 -2.208 13.891 1.00 95.12 286 LYS A CA 1
ATOM 2202 C C . LYS A 1 286 ? 15.918 -3.523 14.614 1.00 95.12 286 LYS A C 1
ATOM 2204 O O . LYS A 1 286 ? 16.612 -4.375 14.068 1.00 95.12 286 LYS A O 1
ATOM 2209 N N . ASN A 1 287 ? 15.363 -3.715 15.811 1.00 96.44 287 ASN A N 1
ATOM 2210 C CA . ASN A 1 287 ? 15.517 -4.972 16.546 1.00 96.44 287 ASN A CA 1
ATOM 2211 C C . ASN A 1 287 ? 14.866 -6.155 15.803 1.00 96.44 287 ASN A C 1
ATOM 2213 O O . ASN A 1 287 ? 15.456 -7.232 15.742 1.00 96.44 287 ASN A O 1
ATOM 2217 N N . GLN A 1 288 ? 13.696 -5.949 15.189 1.00 95.19 288 GLN A N 1
ATOM 2218 C CA . GLN A 1 288 ? 13.038 -6.938 14.329 1.00 95.19 288 GLN A CA 1
ATOM 2219 C C . GLN A 1 288 ? 13.875 -7.252 13.085 1.00 95.19 288 GLN A C 1
ATOM 2221 O O . GLN A 1 288 ? 14.094 -8.423 12.782 1.00 95.19 288 GLN A O 1
ATOM 2226 N N . ALA A 1 289 ? 14.420 -6.227 12.419 1.00 95.25 289 ALA A N 1
ATOM 2227 C CA . ALA A 1 289 ? 15.324 -6.409 11.285 1.00 95.25 289 ALA A CA 1
ATOM 2228 C C . ALA A 1 289 ? 16.551 -7.255 11.657 1.00 95.25 289 ALA A C 1
ATOM 2230 O O . ALA A 1 289 ? 16.906 -8.194 10.944 1.00 95.25 289 ALA A O 1
ATOM 2231 N N . MET A 1 290 ? 17.163 -6.981 12.814 1.00 97.12 290 MET A N 1
ATOM 2232 C CA . MET A 1 290 ? 18.280 -7.772 13.334 1.00 97.12 290 MET A CA 1
ATOM 2233 C C . MET A 1 290 ? 17.883 -9.229 13.602 1.00 97.12 290 MET A C 1
ATOM 2235 O O . MET A 1 290 ? 18.611 -10.132 13.192 1.00 97.12 290 MET A O 1
ATOM 2239 N N . ALA A 1 291 ? 16.735 -9.470 14.242 1.00 97.94 291 ALA A N 1
ATOM 2240 C CA . ALA A 1 291 ? 16.254 -10.816 14.552 1.00 97.94 291 ALA A CA 1
ATOM 2241 C C . ALA A 1 291 ? 15.976 -11.642 13.283 1.00 97.94 291 ALA A C 1
ATOM 2243 O O . ALA A 1 291 ? 16.417 -12.790 13.177 1.00 97.94 291 ALA A O 1
ATOM 2244 N N . ASN A 1 292 ? 15.300 -11.043 12.300 1.00 97.38 292 ASN A N 1
ATOM 2245 C CA . ASN A 1 292 ? 15.012 -11.665 11.009 1.00 97.38 292 ASN A CA 1
ATOM 2246 C C . ASN A 1 292 ? 16.296 -11.960 10.229 1.00 97.38 292 ASN A C 1
ATOM 2248 O O . ASN A 1 292 ? 16.474 -13.063 9.710 1.00 97.38 292 ASN A O 1
ATOM 2252 N N . ARG A 1 293 ? 17.223 -10.998 10.175 1.00 97.12 293 ARG A N 1
ATOM 2253 C CA . ARG A 1 293 ? 18.501 -11.158 9.478 1.00 97.12 293 ARG A CA 1
ATOM 2254 C C . ARG A 1 293 ? 19.371 -12.233 10.120 1.00 97.12 293 ARG A C 1
ATOM 2256 O O . ARG A 1 293 ? 19.982 -13.027 9.405 1.00 97.12 293 ARG A O 1
ATOM 2263 N N . GLU A 1 294 ? 19.419 -12.294 11.450 1.00 97.06 294 GLU A N 1
ATOM 2264 C CA . GLU A 1 294 ? 20.135 -13.349 12.174 1.00 97.06 294 GLU A CA 1
ATOM 2265 C C . GLU A 1 294 ? 19.535 -14.731 11.872 1.00 97.06 294 GLU A C 1
ATOM 2267 O O . GLU A 1 294 ? 20.269 -15.684 11.599 1.00 97.06 294 GLU A O 1
ATOM 2272 N N . ALA A 1 295 ? 18.203 -14.837 11.866 1.00 97.75 295 ALA A N 1
ATOM 2273 C CA . ALA A 1 295 ? 17.498 -16.068 11.530 1.00 97.75 295 ALA A CA 1
ATOM 2274 C C . ALA A 1 295 ? 17.793 -16.519 10.094 1.00 97.75 295 ALA A C 1
ATOM 2276 O O . ALA A 1 295 ? 18.209 -17.660 9.890 1.00 97.75 295 ALA A O 1
ATOM 2277 N N . MET A 1 296 ? 17.663 -15.614 9.119 1.00 97.88 296 MET A N 1
ATOM 2278 C CA . MET A 1 296 ? 17.956 -15.909 7.717 1.00 97.88 296 MET A CA 1
ATOM 2279 C C . MET A 1 296 ? 19.426 -16.284 7.514 1.00 97.88 296 MET A C 1
ATOM 2281 O O . MET A 1 296 ? 19.721 -17.244 6.814 1.00 97.88 296 MET A O 1
ATOM 2285 N N . THR A 1 297 ? 20.358 -15.612 8.195 1.00 97.50 297 THR A N 1
ATOM 2286 C CA . THR A 1 297 ? 21.788 -15.959 8.129 1.00 97.50 297 THR A CA 1
ATOM 2287 C C . THR A 1 297 ? 22.029 -17.415 8.537 1.00 97.50 297 THR A C 1
ATOM 2289 O O . THR A 1 297 ? 22.768 -18.125 7.858 1.00 97.50 297 THR A O 1
ATOM 2292 N N . LYS A 1 298 ? 21.376 -17.885 9.610 1.00 96.50 298 LYS A N 1
ATOM 2293 C CA . LYS A 1 298 ? 21.471 -19.281 10.071 1.00 96.50 298 LYS A CA 1
ATOM 2294 C C . LYS A 1 298 ? 20.844 -20.258 9.071 1.00 96.50 298 LYS A C 1
ATOM 2296 O O . LYS A 1 298 ? 21.469 -21.255 8.731 1.00 96.50 298 LYS A O 1
ATOM 2301 N N . ILE A 1 299 ? 19.653 -19.937 8.565 1.00 97.38 299 ILE A N 1
ATOM 2302 C CA . ILE A 1 299 ? 18.941 -20.745 7.561 1.00 97.38 299 ILE A CA 1
ATOM 2303 C C . ILE A 1 299 ? 19.790 -20.923 6.292 1.00 97.38 299 ILE A C 1
ATOM 2305 O O . ILE A 1 299 ? 19.928 -22.029 5.773 1.00 97.38 299 ILE A O 1
ATOM 2309 N N . LEU A 1 300 ? 20.384 -19.836 5.793 1.00 97.31 300 LEU A N 1
ATOM 2310 C CA . LEU A 1 300 ? 21.194 -19.853 4.575 1.00 97.31 300 LEU A CA 1
ATOM 2311 C C . LEU A 1 300 ? 22.539 -20.558 4.773 1.00 97.31 300 LEU A C 1
ATOM 2313 O O . LEU A 1 300 ? 22.987 -21.269 3.870 1.00 97.31 300 LEU A O 1
ATOM 2317 N N . ALA A 1 301 ? 23.165 -20.409 5.944 1.00 95.00 301 ALA A N 1
ATOM 2318 C CA . ALA A 1 301 ? 24.414 -21.096 6.269 1.00 95.00 301 ALA A CA 1
ATOM 2319 C C . ALA A 1 301 ? 24.258 -22.625 6.183 1.00 95.00 301 ALA A C 1
ATOM 2321 O O . ALA A 1 301 ? 25.094 -23.287 5.567 1.00 95.00 301 ALA A O 1
ATOM 2322 N N . ASP A 1 302 ? 23.142 -23.169 6.678 1.00 87.38 302 ASP A N 1
ATOM 2323 C CA . ASP A 1 302 ? 22.828 -24.605 6.613 1.00 87.38 302 ASP A CA 1
ATOM 2324 C C . ASP A 1 302 ? 22.660 -25.137 5.177 1.00 87.38 302 ASP A C 1
ATOM 2326 O O . ASP A 1 302 ? 22.760 -26.345 4.938 1.00 87.38 302 ASP A O 1
ATOM 2330 N N . ALA A 1 303 ? 22.415 -24.245 4.213 1.00 91.50 303 ALA A N 1
ATOM 2331 C CA . ALA A 1 303 ? 22.303 -24.547 2.788 1.00 91.50 303 ALA A CA 1
ATOM 2332 C C . ALA A 1 303 ? 23.544 -24.119 1.973 1.00 91.50 303 ALA A C 1
ATOM 2334 O O . ALA A 1 303 ? 23.553 -24.275 0.744 1.00 91.50 303 ALA A O 1
ATOM 2335 N N . ASN A 1 304 ? 24.603 -23.633 2.633 1.00 93.62 304 ASN A N 1
ATOM 2336 C CA . ASN A 1 304 ? 25.800 -23.056 2.012 1.00 93.62 304 ASN A CA 1
ATOM 2337 C C . ASN A 1 304 ? 25.455 -21.930 1.015 1.00 93.62 304 ASN A C 1
ATOM 2339 O O . ASN A 1 304 ? 25.916 -21.906 -0.130 1.00 93.62 304 ASN A O 1
ATOM 2343 N N . ILE A 1 305 ? 24.564 -21.032 1.437 1.00 95.94 305 ILE A N 1
ATOM 2344 C CA . ILE A 1 305 ? 24.146 -19.845 0.692 1.00 95.94 305 ILE A CA 1
ATOM 2345 C C . ILE A 1 305 ? 24.700 -18.618 1.418 1.00 95.94 305 ILE A C 1
ATOM 2347 O O . ILE A 1 305 ? 24.609 -18.499 2.640 1.00 95.94 305 ILE A O 1
ATOM 2351 N N . LYS A 1 306 ? 25.290 -17.688 0.665 1.00 94.19 306 LYS A N 1
ATOM 2352 C CA . LYS A 1 306 ? 25.787 -16.429 1.221 1.00 94.19 306 LYS A CA 1
ATOM 2353 C C . LYS A 1 306 ? 24.618 -15.473 1.458 1.00 94.19 306 LYS A C 1
ATOM 2355 O O . LYS A 1 306 ? 23.808 -15.257 0.563 1.00 94.19 306 LYS A O 1
ATOM 2360 N N . MET A 1 307 ? 24.582 -14.854 2.635 1.00 95.69 307 MET A N 1
ATOM 2361 C CA . MET A 1 307 ? 23.603 -13.814 2.954 1.00 95.69 307 MET A CA 1
ATOM 2362 C C . MET A 1 307 ? 23.730 -12.616 1.985 1.00 95.69 307 MET A C 1
ATOM 2364 O O . MET A 1 307 ? 24.856 -12.148 1.768 1.00 95.69 307 MET A O 1
ATOM 2368 N N . PRO A 1 308 ? 22.620 -12.086 1.429 1.00 91.00 308 PRO A N 1
ATOM 2369 C CA . PRO A 1 308 ? 22.643 -10.859 0.633 1.00 91.00 308 PRO A CA 1
ATOM 2370 C C . PRO A 1 308 ? 23.048 -9.636 1.472 1.00 91.00 308 PRO A C 1
ATOM 2372 O O . PRO A 1 308 ? 23.115 -9.688 2.707 1.00 91.00 308 PRO A O 1
ATOM 2375 N N . GLN A 1 309 ? 23.322 -8.514 0.801 1.00 91.25 309 GLN A N 1
ATOM 2376 C CA . GLN A 1 309 ? 23.555 -7.230 1.474 1.00 91.25 309 GLN A CA 1
ATOM 2377 C C . GLN A 1 309 ? 22.352 -6.838 2.345 1.00 91.25 309 GLN A C 1
ATOM 2379 O O . GLN A 1 309 ? 21.247 -7.342 2.152 1.00 91.25 309 GLN A O 1
ATOM 2384 N N . SER A 1 310 ? 22.580 -5.997 3.354 1.00 90.06 310 SER A N 1
ATOM 2385 C CA . SER A 1 310 ? 21.480 -5.522 4.198 1.00 90.06 310 SER A CA 1
ATOM 2386 C C . SER A 1 310 ? 20.570 -4.597 3.401 1.00 90.06 310 SER A C 1
ATOM 2388 O O . SER A 1 310 ? 21.033 -3.627 2.802 1.00 90.06 310 SER A O 1
ATOM 2390 N N . ASP A 1 311 ? 19.285 -4.925 3.419 1.00 85.88 311 ASP A N 1
ATOM 2391 C CA . ASP A 1 311 ? 18.186 -4.054 3.031 1.00 85.88 311 ASP A CA 1
ATOM 2392 C C . ASP A 1 311 ? 17.385 -3.811 4.313 1.00 85.88 311 ASP A C 1
ATOM 2394 O O . ASP A 1 311 ? 16.671 -4.711 4.746 1.00 85.88 311 ASP A O 1
ATOM 2398 N N . PRO A 1 312 ? 17.501 -2.640 4.962 1.00 82.25 312 PRO A N 1
ATOM 2399 C CA . PRO A 1 312 ? 16.851 -2.397 6.245 1.00 82.25 312 PRO A CA 1
ATOM 2400 C C . PRO A 1 312 ? 15.332 -2.590 6.227 1.00 82.25 312 PRO A C 1
ATOM 2402 O O . PRO A 1 312 ? 14.763 -2.983 7.245 1.00 82.25 312 PRO A O 1
ATOM 2405 N N . VAL A 1 313 ? 14.673 -2.323 5.093 1.00 81.94 313 VAL A N 1
ATOM 2406 C CA . VAL A 1 313 ? 13.222 -2.503 4.967 1.00 81.94 313 VAL A CA 1
ATOM 2407 C C . VAL A 1 313 ? 12.908 -3.985 4.794 1.00 81.94 313 VAL A C 1
ATOM 2409 O O . VAL A 1 313 ? 12.110 -4.515 5.566 1.00 81.94 313 VAL A O 1
ATOM 2412 N N . GLY A 1 314 ? 13.581 -4.661 3.856 1.00 83.81 314 GLY A N 1
ATOM 2413 C CA . GLY A 1 314 ? 13.469 -6.108 3.639 1.00 83.81 314 GLY A CA 1
ATOM 2414 C C . GLY A 1 314 ? 13.772 -6.925 4.898 1.00 83.81 314 GLY A C 1
ATOM 2415 O O . GLY A 1 314 ? 12.950 -7.736 5.327 1.00 83.81 314 GLY A O 1
ATOM 2416 N N . ASP A 1 315 ? 14.896 -6.635 5.561 1.00 91.69 315 ASP A N 1
ATOM 2417 C CA . ASP A 1 315 ? 15.305 -7.233 6.834 1.00 91.69 315 ASP A CA 1
ATOM 2418 C C . ASP A 1 315 ? 14.187 -7.039 7.889 1.00 91.69 315 ASP A C 1
ATOM 2420 O O . ASP A 1 315 ? 13.805 -7.988 8.579 1.00 91.69 315 ASP A O 1
ATOM 2424 N N . SER A 1 316 ? 13.601 -5.835 7.994 1.00 88.56 316 SER A N 1
ATOM 2425 C CA . SER A 1 316 ? 12.530 -5.532 8.958 1.00 88.56 316 SER A CA 1
ATOM 2426 C C . SER A 1 316 ? 11.244 -6.315 8.689 1.00 88.56 316 SER A C 1
ATOM 2428 O O . SER A 1 316 ? 10.683 -6.890 9.620 1.00 88.56 316 SER A O 1
ATOM 2430 N N . ILE A 1 317 ? 10.805 -6.431 7.434 1.00 90.44 317 ILE A N 1
ATOM 2431 C CA . ILE A 1 317 ? 9.611 -7.222 7.078 1.00 90.44 317 ILE A CA 1
ATOM 2432 C C . ILE A 1 317 ? 9.901 -8.725 6.940 1.00 90.44 317 ILE A C 1
ATOM 2434 O O . ILE A 1 317 ? 9.000 -9.499 6.630 1.00 90.44 317 ILE A O 1
ATOM 2438 N N . GLY A 1 318 ? 11.148 -9.151 7.167 1.00 93.50 318 GLY A N 1
ATOM 2439 C CA . GLY A 1 318 ? 11.558 -10.550 7.078 1.00 93.50 318 GLY A CA 1
ATOM 2440 C C . GLY A 1 318 ? 11.523 -11.101 5.653 1.00 93.50 318 GLY A C 1
ATOM 2441 O O . GLY A 1 318 ? 11.282 -12.294 5.485 1.00 93.50 318 GLY A O 1
ATOM 2442 N N . SER A 1 319 ? 11.743 -10.253 4.644 1.00 95.06 319 SER A N 1
ATOM 2443 C CA . SER A 1 319 ? 11.742 -10.615 3.226 1.00 95.06 319 SER A CA 1
ATOM 2444 C C . SER A 1 319 ? 13.125 -10.439 2.612 1.00 95.06 319 SER A C 1
ATOM 2446 O O . SER A 1 319 ? 13.740 -9.380 2.721 1.00 95.06 319 SER A O 1
ATOM 2448 N N . PHE A 1 320 ? 13.605 -11.484 1.944 1.00 93.81 320 PHE A N 1
ATOM 2449 C CA . PHE A 1 320 ? 14.959 -11.551 1.408 1.00 93.81 320 PHE A CA 1
ATOM 2450 C C . PHE A 1 320 ? 14.923 -11.985 -0.051 1.00 93.81 320 PHE A C 1
ATOM 2452 O O . PHE A 1 320 ? 14.393 -13.048 -0.374 1.00 93.81 320 PHE A O 1
ATOM 2459 N N . GLN A 1 321 ? 15.505 -11.172 -0.926 1.00 91.94 321 GLN A N 1
ATOM 2460 C CA . GLN A 1 321 ? 15.626 -11.473 -2.350 1.00 91.94 321 GLN A CA 1
ATOM 2461 C C . GLN A 1 321 ? 17.024 -12.007 -2.660 1.00 91.94 321 GLN A 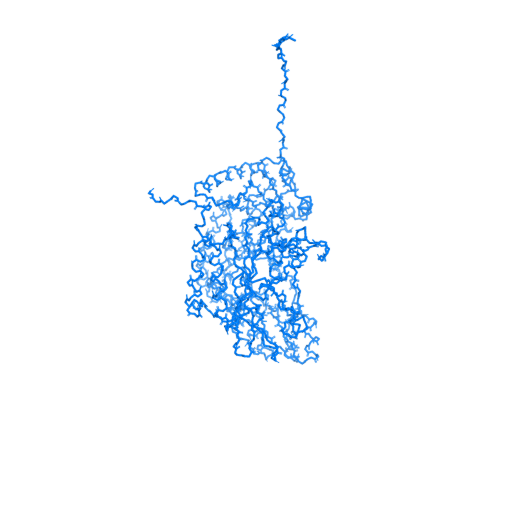C 1
ATOM 2463 O O . GLN A 1 321 ? 18.021 -11.473 -2.166 1.00 91.94 321 GLN A O 1
ATOM 2468 N N . MET A 1 322 ? 17.106 -13.076 -3.450 1.00 94.25 322 MET A N 1
ATOM 2469 C CA . MET A 1 322 ? 18.382 -13.670 -3.859 1.00 94.25 322 MET A CA 1
ATOM 2470 C C . MET A 1 322 ? 18.238 -14.566 -5.087 1.00 94.25 322 MET A C 1
ATOM 2472 O O . MET A 1 322 ? 17.144 -15.003 -5.427 1.00 94.25 322 MET A O 1
ATOM 2476 N N . ILE A 1 323 ? 19.368 -14.889 -5.714 1.00 95.00 323 ILE A N 1
ATOM 2477 C CA . ILE A 1 323 ? 19.454 -15.916 -6.754 1.00 95.00 323 ILE A CA 1
ATOM 2478 C C . ILE A 1 323 ? 19.963 -17.203 -6.110 1.00 95.00 323 ILE A C 1
ATOM 2480 O O . ILE A 1 323 ? 20.990 -17.193 -5.428 1.00 95.00 323 ILE A O 1
ATOM 2484 N N . LEU A 1 324 ? 19.249 -18.304 -6.331 1.00 96.38 324 LEU A N 1
ATOM 2485 C CA . LEU A 1 324 ? 19.614 -19.634 -5.857 1.00 96.38 324 LEU A CA 1
ATOM 2486 C C . LEU A 1 324 ? 19.949 -20.537 -7.035 1.00 96.38 324 LEU A C 1
ATOM 2488 O O . LEU A 1 324 ? 19.195 -20.594 -8.003 1.00 96.38 324 LEU A O 1
ATOM 2492 N N . THR A 1 325 ? 21.030 -21.305 -6.927 1.00 96.69 325 THR A N 1
ATOM 2493 C CA . THR A 1 325 ? 21.259 -22.431 -7.840 1.00 96.69 325 THR A CA 1
ATOM 2494 C C . THR A 1 325 ? 20.259 -23.552 -7.558 1.00 96.69 325 THR A C 1
ATOM 2496 O O . THR A 1 325 ? 19.710 -23.653 -6.454 1.00 96.69 325 THR A O 1
ATOM 2499 N N . LYS A 1 326 ? 20.066 -24.457 -8.524 1.00 95.75 326 LYS A N 1
ATOM 2500 C CA . LYS A 1 326 ? 19.250 -25.671 -8.340 1.00 95.75 326 LYS A CA 1
ATOM 2501 C C . LYS A 1 326 ? 19.600 -26.438 -7.056 1.00 95.75 326 LYS A C 1
ATOM 2503 O O . LYS A 1 326 ? 18.708 -26.816 -6.293 1.00 95.75 326 LYS A O 1
ATOM 2508 N N . ASP A 1 327 ? 20.891 -26.627 -6.785 1.00 95.81 327 ASP A N 1
ATOM 2509 C CA . ASP A 1 327 ? 21.358 -27.356 -5.601 1.00 95.81 327 ASP A CA 1
ATOM 2510 C C . ASP A 1 327 ? 21.099 -26.585 -4.303 1.00 95.81 327 ASP A C 1
ATOM 2512 O O . ASP A 1 327 ? 20.734 -27.179 -3.288 1.00 95.81 327 ASP A O 1
ATOM 2516 N N . GLN A 1 328 ? 21.276 -25.259 -4.320 1.00 96.94 328 GLN A N 1
ATOM 2517 C CA . GLN A 1 328 ? 20.977 -24.402 -3.172 1.00 96.94 328 GLN A CA 1
ATOM 2518 C C . GLN A 1 328 ? 19.485 -24.431 -2.832 1.00 96.94 328 GLN A C 1
ATOM 2520 O O . GLN A 1 328 ? 19.139 -24.655 -1.672 1.00 96.94 328 GLN A O 1
ATOM 2525 N N . LEU A 1 329 ? 18.610 -24.285 -3.834 1.00 96.50 329 LEU A N 1
ATOM 2526 C CA . LEU A 1 329 ? 17.160 -24.387 -3.660 1.00 96.50 329 LEU A CA 1
ATOM 2527 C C . LEU A 1 329 ? 16.761 -25.764 -3.113 1.00 96.50 329 LEU A C 1
ATOM 2529 O O . LEU A 1 329 ? 15.969 -25.851 -2.174 1.00 96.50 329 LEU A O 1
ATOM 2533 N N . SER A 1 330 ? 17.349 -26.836 -3.653 1.00 95.19 330 SER A N 1
ATOM 2534 C CA . SER A 1 330 ? 17.076 -28.211 -3.215 1.00 95.19 330 SER A CA 1
ATOM 2535 C C . SER A 1 330 ? 17.483 -28.444 -1.758 1.00 95.19 330 SER A C 1
ATOM 2537 O O . SER A 1 330 ? 16.699 -28.996 -0.987 1.00 95.19 330 SER A O 1
ATOM 2539 N N . ARG A 1 331 ? 18.671 -27.976 -1.342 1.00 95.62 331 ARG A N 1
ATOM 2540 C CA . ARG A 1 331 ? 19.118 -28.066 0.060 1.00 95.62 331 ARG A CA 1
ATOM 2541 C C . ARG A 1 331 ? 18.229 -27.256 0.994 1.00 95.62 331 ARG A C 1
ATOM 2543 O O . ARG A 1 331 ? 17.831 -27.770 2.035 1.00 95.62 331 ARG A O 1
ATOM 2550 N N . LEU A 1 332 ? 17.904 -26.020 0.619 1.00 96.00 332 LEU A N 1
ATOM 2551 C CA . LEU A 1 332 ? 17.062 -25.143 1.428 1.00 96.00 332 LEU A CA 1
ATOM 2552 C C . LEU A 1 332 ? 15.665 -25.751 1.638 1.00 96.00 332 LEU A C 1
ATOM 2554 O O . LEU A 1 332 ? 15.173 -25.795 2.764 1.00 96.00 332 LEU A O 1
ATOM 2558 N N . ARG A 1 333 ? 15.066 -26.308 0.577 1.00 94.75 333 ARG A N 1
ATOM 2559 C CA . ARG A 1 333 ? 13.775 -27.006 0.641 1.00 94.75 333 ARG A CA 1
ATOM 2560 C C . ARG A 1 333 ? 13.839 -28.284 1.477 1.00 94.75 333 ARG A C 1
ATOM 2562 O O . ARG A 1 333 ? 12.942 -28.525 2.277 1.00 94.75 333 ARG A O 1
ATOM 2569 N N . ALA A 1 334 ? 14.897 -29.085 1.331 1.00 94.44 334 ALA A N 1
ATOM 2570 C CA . ALA A 1 334 ? 15.069 -30.335 2.075 1.00 94.44 334 ALA A CA 1
ATOM 2571 C C . ALA A 1 334 ? 15.221 -30.123 3.591 1.00 94.44 334 ALA A C 1
ATOM 2573 O O . ALA A 1 334 ? 14.833 -30.991 4.369 1.00 94.44 334 ALA A O 1
ATOM 2574 N N . LYS A 1 335 ? 15.763 -28.975 4.019 1.00 92.88 335 LYS A N 1
ATOM 2575 C CA . LYS A 1 335 ? 15.859 -28.616 5.442 1.00 92.88 335 LYS A CA 1
ATOM 2576 C C . LYS A 1 335 ? 14.499 -28.343 6.080 1.00 92.88 335 LYS A C 1
ATOM 2578 O O . LYS A 1 335 ? 14.362 -28.585 7.274 1.00 92.88 335 LYS A O 1
ATOM 2583 N N . ASN A 1 336 ? 13.529 -27.863 5.296 1.00 90.81 336 ASN A N 1
ATOM 2584 C CA . ASN A 1 336 ? 12.171 -27.551 5.745 1.00 90.81 336 ASN A CA 1
ATOM 2585 C C . ASN A 1 336 ? 12.148 -26.734 7.055 1.00 90.81 336 ASN A C 1
ATOM 2587 O O . ASN A 1 336 ? 11.462 -27.089 8.012 1.00 90.81 336 ASN A O 1
ATOM 2591 N N . ASP A 1 337 ? 12.962 -25.674 7.115 1.00 95.12 337 ASP A N 1
ATOM 2592 C CA . ASP A 1 337 ? 13.094 -24.858 8.323 1.00 95.12 337 ASP A CA 1
ATOM 2593 C C . ASP A 1 337 ? 11.755 -24.164 8.653 1.00 95.12 337 ASP A C 1
ATOM 2595 O O . ASP A 1 337 ? 11.224 -23.442 7.801 1.00 95.12 337 ASP A O 1
ATOM 2599 N N . PRO A 1 338 ? 11.200 -24.339 9.870 1.00 93.00 338 PRO A N 1
ATOM 2600 C CA . PRO A 1 338 ? 9.859 -23.855 10.217 1.00 93.00 338 PRO A CA 1
ATOM 2601 C C . PRO A 1 338 ? 9.750 -22.324 10.251 1.00 93.00 338 PRO A C 1
ATOM 2603 O O . PRO A 1 338 ? 8.641 -21.777 10.226 1.00 93.00 338 PRO A O 1
ATOM 2606 N N . ARG A 1 339 ? 10.890 -21.620 10.290 1.00 95.62 339 ARG A N 1
ATOM 2607 C CA . ARG A 1 339 ? 10.940 -20.158 10.221 1.00 95.62 339 ARG A CA 1
ATOM 2608 C C . ARG A 1 339 ? 10.689 -19.628 8.813 1.00 95.62 339 ARG A C 1
ATOM 2610 O O . ARG A 1 339 ? 10.351 -18.454 8.696 1.00 95.62 339 ARG A O 1
ATOM 2617 N N . ILE A 1 340 ? 10.844 -20.432 7.758 1.00 96.31 340 ILE A N 1
ATOM 2618 C CA . ILE A 1 340 ? 10.469 -20.027 6.396 1.00 96.31 340 ILE A CA 1
ATOM 2619 C C . ILE A 1 340 ? 8.950 -20.145 6.270 1.00 96.31 340 ILE A C 1
ATOM 2621 O O . ILE A 1 340 ? 8.382 -21.220 6.469 1.00 96.31 340 ILE A O 1
ATOM 2625 N N . LEU A 1 341 ? 8.287 -19.046 5.919 1.00 93.38 341 LEU A N 1
ATOM 2626 C CA . LEU A 1 341 ? 6.855 -19.034 5.627 1.00 93.38 341 LEU A CA 1
ATOM 2627 C C . LEU A 1 341 ? 6.592 -19.177 4.132 1.00 93.38 341 LEU A C 1
ATOM 2629 O O . LEU A 1 341 ? 5.672 -19.885 3.733 1.00 93.38 341 LEU A O 1
ATOM 2633 N N . GLU A 1 342 ? 7.399 -18.525 3.302 1.00 94.62 342 GLU A N 1
ATOM 2634 C CA . GLU A 1 342 ? 7.177 -18.509 1.863 1.00 94.62 342 GLU A CA 1
ATOM 2635 C C . GLU A 1 342 ? 8.496 -18.435 1.089 1.00 94.62 342 GLU A C 1
ATOM 2637 O O . GLU A 1 342 ? 9.406 -17.701 1.468 1.00 94.62 342 GLU A O 1
ATOM 2642 N N . LEU A 1 343 ? 8.576 -19.172 -0.022 1.00 96.38 343 LEU A N 1
ATOM 2643 C CA . LEU A 1 343 ? 9.542 -18.956 -1.094 1.00 96.38 343 LEU A CA 1
ATOM 2644 C C . LEU A 1 343 ? 8.808 -18.874 -2.438 1.00 96.38 343 LEU A C 1
ATOM 2646 O O . LEU A 1 343 ? 8.127 -19.822 -2.850 1.00 96.38 343 LEU A O 1
ATOM 2650 N N . ARG A 1 344 ? 8.989 -17.754 -3.144 1.00 89.81 344 ARG A N 1
ATOM 2651 C CA . ARG A 1 344 ? 8.438 -17.493 -4.484 1.00 89.81 344 ARG A CA 1
ATOM 2652 C C . ARG A 1 344 ? 9.523 -17.130 -5.477 1.00 89.81 344 ARG A C 1
ATOM 2654 O O . ARG A 1 344 ? 10.472 -16.446 -5.122 1.00 89.81 344 ARG A O 1
ATOM 2661 N N . GLU A 1 345 ? 9.342 -17.537 -6.723 1.00 91.56 345 GLU A N 1
ATOM 2662 C CA . GLU A 1 345 ? 10.101 -17.045 -7.866 1.00 91.56 345 GLU A CA 1
ATOM 2663 C C . GLU A 1 345 ? 9.762 -15.582 -8.173 1.00 91.56 345 GLU A C 1
ATOM 2665 O O . GLU A 1 345 ? 8.614 -15.146 -8.025 1.00 91.56 345 GLU A O 1
ATOM 2670 N N . ASN A 1 346 ? 10.754 -14.837 -8.654 1.00 82.81 346 ASN A N 1
ATOM 2671 C CA . ASN A 1 346 ? 10.505 -13.573 -9.324 1.00 82.81 346 ASN A CA 1
ATOM 2672 C C . ASN A 1 346 ? 9.779 -13.853 -10.650 1.00 82.81 346 ASN A C 1
ATOM 2674 O O . ASN A 1 346 ? 10.291 -14.570 -11.510 1.00 82.81 346 ASN A O 1
ATOM 2678 N N . ARG A 1 347 ? 8.567 -13.310 -10.814 1.00 78.19 347 ARG A N 1
ATOM 2679 C CA . ARG A 1 347 ? 7.747 -13.497 -12.019 1.00 78.19 347 ARG A CA 1
ATOM 2680 C C . ARG A 1 347 ? 6.985 -12.228 -12.395 1.00 78.19 347 ARG A C 1
ATOM 2682 O O . ARG A 1 347 ? 6.638 -11.447 -11.509 1.00 78.19 347 ARG A O 1
ATOM 2689 N N . PRO A 1 348 ? 6.623 -12.048 -13.677 1.00 61.44 348 PRO A N 1
ATOM 2690 C CA . PRO A 1 348 ? 5.725 -10.974 -14.089 1.00 61.44 348 PRO A CA 1
ATOM 2691 C C . PRO A 1 348 ? 4.364 -11.079 -13.379 1.00 61.44 348 PRO A C 1
ATOM 2693 O O . PRO A 1 348 ? 3.723 -12.129 -13.419 1.00 61.44 348 PRO A O 1
ATOM 2696 N N . LEU A 1 349 ? 3.915 -9.995 -12.734 1.00 50.12 349 LEU A N 1
ATOM 2697 C CA . LEU A 1 349 ? 2.657 -9.970 -11.967 1.00 50.12 349 LEU A CA 1
ATOM 2698 C C . LEU A 1 349 ? 1.542 -9.114 -12.585 1.00 50.12 349 LEU A C 1
ATOM 2700 O O . LEU A 1 349 ? 0.388 -9.269 -12.190 1.00 50.12 349 LEU A O 1
ATOM 2704 N N . GLY A 1 350 ? 1.830 -8.214 -13.530 1.00 53.81 350 GLY A N 1
ATOM 2705 C CA . GLY A 1 350 ? 0.800 -7.289 -14.005 1.00 53.81 350 GLY A CA 1
ATOM 2706 C C . GLY A 1 350 ? 1.111 -6.537 -15.293 1.00 53.81 350 GLY A C 1
ATOM 2707 O O . GLY A 1 350 ? 2.218 -6.579 -15.820 1.00 53.81 350 GLY A O 1
ATOM 2708 N N . VAL A 1 351 ? 0.081 -5.832 -15.767 1.00 50.59 351 VAL A N 1
ATOM 2709 C CA . VAL A 1 351 ? 0.098 -4.884 -16.891 1.00 50.59 351 VAL A CA 1
ATOM 2710 C C . VAL A 1 351 ? -0.551 -3.571 -16.436 1.00 50.59 351 VAL A C 1
ATOM 2712 O O . VAL A 1 351 ? -1.424 -3.587 -15.566 1.00 50.59 351 VAL A O 1
ATOM 2715 N N . SER A 1 352 ? -0.156 -2.430 -17.003 1.00 54.28 352 SER A N 1
ATOM 2716 C CA . SER A 1 352 ? -0.717 -1.115 -16.649 1.00 54.28 352 SER A CA 1
ATOM 2717 C C . SER A 1 352 ? -2.215 -1.024 -16.988 1.00 54.28 352 SER A C 1
ATOM 2719 O O . SER A 1 352 ? -2.600 -1.297 -18.123 1.00 54.28 352 SER A O 1
ATOM 2721 N N . GLN A 1 353 ? -3.075 -0.623 -16.037 1.00 61.06 353 GLN A N 1
ATOM 2722 C CA . GLN A 1 353 ? -4.533 -0.524 -16.251 1.00 61.06 353 GLN A CA 1
ATOM 2723 C C . GLN A 1 353 ? -5.144 0.772 -15.694 1.00 61.06 353 GLN A C 1
ATOM 2725 O O . GLN A 1 353 ? -5.458 0.871 -14.507 1.00 61.06 353 GLN A O 1
ATOM 2730 N N . LEU A 1 354 ? -5.407 1.736 -16.583 1.00 62.69 354 LEU A N 1
ATOM 2731 C CA . LEU A 1 354 ? -6.040 3.021 -16.247 1.00 62.69 354 LEU A CA 1
ATOM 2732 C C . LEU A 1 354 ? -7.472 2.867 -15.699 1.00 62.69 354 LEU A C 1
ATOM 2734 O O . LEU A 1 354 ? -7.871 3.568 -14.774 1.00 62.69 354 LEU A O 1
ATOM 2738 N N . GLN A 1 355 ? -8.237 1.907 -16.227 1.00 64.44 355 GLN A N 1
ATOM 2739 C CA . GLN A 1 355 ? -9.608 1.628 -15.778 1.00 64.44 355 GLN A CA 1
ATOM 2740 C C . GLN A 1 355 ? -9.668 1.238 -14.292 1.00 64.44 355 GLN A C 1
ATOM 2742 O O . GLN A 1 355 ? -10.653 1.529 -13.622 1.00 64.44 355 GLN A O 1
ATOM 2747 N N . ARG A 1 356 ? -8.628 0.578 -13.764 1.00 66.94 356 ARG A N 1
ATOM 2748 C CA . ARG A 1 356 ? -8.590 0.155 -12.356 1.00 66.94 356 ARG A CA 1
ATOM 2749 C C . ARG A 1 356 ? -8.034 1.231 -11.430 1.00 66.94 356 ARG A C 1
ATOM 2751 O O . ARG A 1 356 ? -8.456 1.310 -10.277 1.00 66.94 356 ARG A O 1
ATOM 2758 N N . SER A 1 357 ? -7.116 2.071 -11.910 1.00 75.00 357 SER A N 1
ATOM 2759 C CA . SER A 1 357 ? -6.524 3.116 -11.072 1.00 75.00 357 SER A CA 1
ATOM 2760 C C . SER A 1 357 ? -7.527 4.223 -10.745 1.00 75.00 357 SER A C 1
ATOM 2762 O O . SER A 1 357 ? -7.584 4.643 -9.594 1.00 75.00 357 SER A O 1
ATOM 2764 N N . MET A 1 358 ? -8.380 4.630 -11.694 1.00 82.19 358 MET A N 1
ATOM 2765 C CA . MET A 1 358 ? -9.339 5.730 -11.487 1.00 82.19 358 MET A CA 1
ATOM 2766 C C . MET A 1 358 ? -10.361 5.473 -10.358 1.00 82.19 358 MET A C 1
ATOM 2768 O O . MET A 1 358 ? -10.525 6.353 -9.510 1.00 82.19 358 MET A O 1
ATOM 2772 N N . PRO A 1 359 ? -11.017 4.295 -10.258 1.00 78.56 359 PRO A N 1
ATOM 2773 C CA . PRO A 1 359 ? -11.836 3.955 -9.093 1.00 78.56 359 PRO A CA 1
ATOM 2774 C C . PRO A 1 359 ? -11.039 3.881 -7.787 1.00 78.56 359 PRO A C 1
ATOM 2776 O O . PRO A 1 359 ? -11.548 4.287 -6.748 1.00 78.56 359 PRO A O 1
ATOM 2779 N N . THR A 1 360 ? -9.785 3.416 -7.833 1.00 72.94 360 THR A N 1
ATOM 2780 C CA . THR A 1 360 ? -8.931 3.273 -6.637 1.00 72.94 360 THR A CA 1
ATOM 2781 C C . THR A 1 360 ? -8.603 4.625 -5.994 1.00 72.94 360 THR A C 1
ATOM 2783 O O . THR A 1 360 ? -8.513 4.716 -4.775 1.00 72.94 360 THR A O 1
ATOM 2786 N N . ILE A 1 361 ? -8.490 5.693 -6.791 1.00 78.19 361 ILE A N 1
ATOM 2787 C CA . ILE A 1 361 ? -8.327 7.074 -6.297 1.00 78.19 361 ILE A CA 1
ATOM 2788 C C . ILE A 1 361 ? -9.663 7.840 -6.208 1.00 78.19 361 ILE A C 1
ATOM 2790 O O . ILE A 1 361 ? -9.677 9.064 -6.115 1.00 78.19 361 ILE A O 1
ATOM 2794 N N . ASN A 1 362 ? -10.792 7.124 -6.227 1.00 76.38 362 ASN A N 1
ATOM 2795 C CA . ASN A 1 362 ? -12.142 7.651 -6.018 1.00 76.38 362 ASN A CA 1
ATOM 2796 C C . ASN A 1 362 ? -12.619 8.704 -7.046 1.00 76.38 362 ASN A C 1
ATOM 2798 O O . ASN A 1 362 ? -13.489 9.529 -6.749 1.00 76.38 362 ASN A O 1
ATOM 2802 N N . MET A 1 363 ? -12.103 8.668 -8.282 1.00 85.56 363 MET A N 1
ATOM 2803 C CA . MET A 1 363 ? -12.513 9.621 -9.323 1.00 85.56 363 MET A CA 1
ATOM 2804 C C . MET A 1 363 ? -13.994 9.559 -9.725 1.00 85.56 363 MET A C 1
ATOM 2806 O O . MET A 1 363 ? -14.561 10.630 -9.950 1.00 85.56 363 MET A O 1
ATOM 2810 N N . PRO A 1 364 ? -14.668 8.389 -9.786 1.00 84.69 364 PRO A N 1
ATOM 2811 C CA . PRO A 1 364 ? -16.093 8.344 -10.122 1.00 84.69 364 PRO A CA 1
ATOM 2812 C C . PRO A 1 364 ? -16.961 9.240 -9.227 1.00 84.69 364 PRO A C 1
ATOM 2814 O O . PRO A 1 364 ? -17.851 9.929 -9.725 1.00 84.69 364 PRO A O 1
ATOM 2817 N N . VAL A 1 365 ? -16.656 9.304 -7.926 1.00 77.81 365 VAL A N 1
ATOM 2818 C CA . VAL A 1 365 ? -17.360 10.169 -6.964 1.00 77.81 365 VAL A CA 1
ATOM 2819 C C . VAL A 1 365 ? -17.089 11.650 -7.243 1.00 77.81 365 VAL A C 1
ATOM 2821 O O . VAL A 1 365 ? -18.016 12.467 -7.218 1.00 77.81 365 VAL A O 1
ATOM 2824 N N . ALA A 1 366 ? -15.842 12.006 -7.566 1.00 78.19 366 ALA A N 1
ATOM 2825 C CA . ALA A 1 366 ? -15.478 13.373 -7.931 1.00 78.19 366 ALA A CA 1
ATOM 2826 C C . ALA A 1 366 ? -16.206 13.826 -9.210 1.00 78.19 366 ALA A C 1
ATOM 2828 O O . ALA A 1 366 ? -16.797 14.908 -9.231 1.00 78.19 366 ALA A O 1
ATOM 2829 N N . TRP A 1 367 ? -16.250 12.976 -10.241 1.00 88.31 367 TRP A N 1
ATOM 2830 C CA . TRP A 1 367 ? -16.941 13.264 -11.500 1.00 88.31 367 TRP A CA 1
ATOM 2831 C C . TRP A 1 367 ? -18.457 13.376 -11.340 1.00 88.31 367 TRP A C 1
ATOM 2833 O O . TRP A 1 367 ? -19.056 14.264 -11.950 1.00 88.31 367 TRP A O 1
ATOM 2843 N N . ALA A 1 368 ? -19.076 12.503 -10.536 1.00 81.81 368 ALA A N 1
ATOM 2844 C CA . ALA A 1 368 ? -20.505 12.567 -10.219 1.00 81.81 368 ALA A CA 1
ATOM 2845 C C . ALA A 1 368 ? -20.864 13.871 -9.488 1.00 81.81 368 ALA A C 1
ATOM 2847 O O . ALA A 1 368 ? -21.921 14.445 -9.724 1.00 81.81 368 ALA A O 1
ATOM 2848 N N . SER A 1 369 ? -19.932 14.385 -8.682 1.00 78.44 369 SER A N 1
ATOM 2849 C CA . SER A 1 369 ? -20.032 15.689 -8.016 1.00 78.44 369 SER A CA 1
ATOM 2850 C C . SER A 1 369 ? -19.713 16.885 -8.930 1.00 78.44 369 SER A C 1
ATOM 2852 O O . SER A 1 369 ? -19.623 18.010 -8.451 1.00 78.44 369 SER A O 1
ATOM 2854 N N . GLY A 1 370 ? -19.492 16.667 -10.232 1.00 82.81 370 GLY A N 1
ATOM 2855 C CA . GLY A 1 370 ? -19.169 17.723 -11.200 1.00 82.81 370 GLY A CA 1
ATOM 2856 C C . GLY A 1 370 ? -17.704 18.181 -11.204 1.00 82.81 370 GLY A C 1
ATOM 2857 O O . GLY A 1 370 ? -17.325 19.004 -12.037 1.00 82.81 370 GLY A O 1
ATOM 2858 N N . ASN A 1 371 ? -16.846 17.622 -10.346 1.00 86.00 371 ASN A N 1
ATOM 2859 C CA . ASN A 1 371 ? -15.424 17.959 -10.291 1.00 86.00 371 ASN A CA 1
ATOM 2860 C C . ASN A 1 371 ? -14.671 17.239 -11.414 1.00 86.00 371 ASN A C 1
ATOM 2862 O O . ASN A 1 371 ? -14.149 16.139 -11.243 1.00 86.00 371 ASN A O 1
ATOM 2866 N N . LYS A 1 372 ? -14.654 17.864 -12.592 1.00 91.56 372 LYS A N 1
ATOM 2867 C CA . LYS A 1 372 ? -14.053 17.316 -13.818 1.00 91.56 372 LYS A CA 1
ATOM 2868 C C . LYS A 1 372 ? -12.904 18.162 -14.374 1.00 91.56 372 LYS A C 1
ATOM 2870 O O . LYS A 1 372 ? -12.367 17.830 -15.424 1.00 91.56 372 LYS A O 1
ATOM 2875 N N . GLY A 1 373 ? -12.513 19.231 -13.675 1.00 90.00 373 GLY A N 1
ATOM 2876 C CA . GLY A 1 373 ? -11.380 20.088 -14.046 1.00 90.00 373 GLY A CA 1
ATOM 2877 C C . GLY A 1 373 ? -11.695 21.224 -15.022 1.00 90.00 373 GLY A C 1
ATOM 2878 O O . GLY A 1 373 ? -10.771 21.783 -15.603 1.00 90.00 373 GLY A O 1
ATOM 2879 N N . SER A 1 374 ? -12.970 21.585 -15.200 1.00 88.31 374 SER A N 1
ATOM 2880 C CA . SER A 1 374 ? -13.350 22.765 -15.992 1.00 88.31 374 SER A CA 1
ATOM 2881 C C . SER A 1 374 ? -12.643 24.030 -15.484 1.00 88.31 374 SER A C 1
ATOM 2883 O O . SER A 1 374 ? -12.531 24.239 -14.276 1.00 88.31 374 SER A O 1
ATOM 2885 N N . GLY A 1 375 ? -12.160 24.871 -16.404 1.00 84.31 375 GLY A N 1
ATOM 2886 C CA . GLY A 1 375 ? -11.444 26.117 -16.091 1.00 84.31 375 GLY A CA 1
ATOM 2887 C C . GLY A 1 375 ? -9.964 25.944 -15.721 1.00 84.31 375 GLY A C 1
ATOM 2888 O O . GLY A 1 375 ? -9.272 26.939 -15.506 1.00 84.31 375 GLY A O 1
ATOM 2889 N N . VAL A 1 376 ? -9.467 24.705 -15.683 1.00 89.00 376 VAL A N 1
ATOM 2890 C CA . VAL A 1 376 ? -8.050 24.383 -15.478 1.00 89.00 376 VAL A CA 1
ATOM 2891 C C . VAL A 1 376 ? -7.426 23.981 -16.810 1.00 89.00 376 VAL A C 1
ATOM 2893 O O . VAL A 1 376 ? -8.029 23.234 -17.582 1.00 89.00 376 VAL A O 1
ATOM 2896 N N . ALA A 1 377 ? -6.199 24.426 -17.065 1.00 91.19 377 ALA A N 1
ATOM 2897 C CA . ALA A 1 377 ? -5.362 23.861 -18.115 1.00 91.19 377 ALA A CA 1
ATOM 2898 C C . ALA A 1 377 ? -4.220 23.034 -17.518 1.00 91.19 377 ALA A C 1
ATOM 2900 O O . ALA A 1 377 ? -3.655 23.380 -16.479 1.00 91.19 377 ALA A O 1
ATOM 2901 N N . ILE A 1 378 ? -3.852 21.954 -18.197 1.00 94.81 378 ILE A N 1
ATOM 2902 C CA . ILE A 1 378 ? -2.726 21.099 -17.826 1.00 94.81 378 ILE A CA 1
ATOM 2903 C C . ILE A 1 378 ? -1.663 21.217 -18.918 1.00 94.81 378 ILE A C 1
ATOM 2905 O O . ILE A 1 378 ? -1.880 20.789 -20.052 1.00 94.81 378 ILE A O 1
ATOM 2909 N N . ALA A 1 379 ? -0.522 21.814 -18.578 1.00 94.62 379 ALA A N 1
ATOM 2910 C CA . ALA A 1 379 ? 0.659 21.847 -19.427 1.00 94.62 379 ALA A CA 1
ATOM 2911 C C . ALA A 1 379 ? 1.436 20.541 -19.286 1.00 94.62 379 ALA A C 1
ATOM 2913 O O . ALA A 1 379 ? 1.914 20.209 -18.202 1.00 94.62 379 ALA A O 1
ATOM 2914 N N . VAL A 1 380 ? 1.563 19.808 -20.386 1.00 96.75 380 VAL A N 1
ATOM 2915 C CA . VAL A 1 380 ? 2.303 18.548 -20.460 1.00 96.75 380 VAL A CA 1
ATOM 2916 C C . VAL A 1 380 ? 3.595 18.822 -21.218 1.00 96.75 380 VAL A C 1
ATOM 2918 O O . VAL A 1 380 ? 3.554 19.092 -22.419 1.00 96.75 380 VAL A O 1
ATOM 2921 N N . LEU A 1 381 ? 4.725 18.795 -20.504 1.00 96.69 381 LEU A N 1
ATOM 2922 C CA . LEU A 1 381 ? 6.054 18.912 -21.107 1.00 96.69 381 LEU A CA 1
ATOM 2923 C C . LEU A 1 381 ? 6.598 17.503 -21.316 1.00 96.69 381 LEU A C 1
ATOM 2925 O O . LEU A 1 381 ? 6.994 16.841 -20.356 1.00 96.69 381 LEU A O 1
ATOM 2929 N N . ASP A 1 382 ? 6.556 17.034 -22.557 1.00 95.38 382 ASP A N 1
ATOM 2930 C CA . ASP A 1 382 ? 6.848 15.643 -22.909 1.00 95.38 382 ASP A CA 1
ATOM 2931 C C . ASP A 1 382 ? 7.245 15.540 -24.395 1.00 95.38 382 ASP A C 1
ATOM 2933 O O . ASP A 1 382 ? 7.708 16.519 -24.978 1.00 95.38 382 ASP A O 1
ATOM 2937 N N . ASP A 1 383 ? 7.080 14.379 -25.027 1.00 93.38 383 ASP A N 1
ATOM 2938 C CA . ASP A 1 383 ? 7.373 14.150 -26.447 1.00 93.38 383 ASP A CA 1
ATOM 2939 C C . ASP A 1 383 ? 6.262 14.588 -27.423 1.00 93.38 383 ASP A C 1
ATOM 2941 O O . ASP A 1 383 ? 6.396 14.388 -28.634 1.00 93.38 383 ASP A O 1
ATOM 2945 N N . GLY A 1 384 ? 5.210 15.231 -26.903 1.00 94.31 384 GLY A N 1
ATOM 2946 C CA . GLY A 1 384 ? 4.101 15.828 -27.648 1.00 94.31 384 GLY A CA 1
ATOM 2947 C C . GLY A 1 384 ? 2.736 15.166 -27.402 1.00 94.31 384 GLY A C 1
ATOM 2948 O O . GLY A 1 384 ? 2.618 14.012 -26.985 1.00 94.31 384 GLY A O 1
ATOM 2949 N N . ILE A 1 385 ? 1.664 15.906 -27.692 1.00 96.06 385 ILE A N 1
ATOM 2950 C CA . ILE A 1 385 ? 0.270 15.445 -27.626 1.00 96.06 385 ILE A CA 1
ATOM 2951 C C . ILE A 1 385 ? -0.291 15.385 -29.041 1.00 96.06 385 ILE A C 1
ATOM 2953 O O . ILE A 1 385 ? -0.368 16.402 -29.728 1.00 96.06 385 ILE A O 1
ATOM 2957 N N . ARG A 1 386 ? -0.742 14.200 -29.467 1.00 94.69 386 ARG A N 1
ATOM 2958 C CA . ARG A 1 386 ? -1.499 14.037 -30.711 1.00 94.69 386 ARG A CA 1
ATOM 2959 C C . ARG A 1 386 ? -2.878 14.663 -30.528 1.00 94.69 386 ARG A C 1
ATOM 2961 O O . ARG A 1 386 ? -3.798 13.991 -30.064 1.00 94.69 386 ARG A O 1
ATOM 2968 N N . LYS A 1 387 ? -3.051 15.948 -30.846 1.00 94.38 387 LYS A N 1
ATOM 2969 C CA . LYS A 1 387 ? -4.266 16.703 -30.467 1.00 94.38 387 LYS A CA 1
ATOM 2970 C C . LYS A 1 387 ? -5.530 16.265 -31.205 1.00 94.38 387 LYS A C 1
ATOM 2972 O O . LYS A 1 387 ? -6.634 16.582 -30.764 1.00 94.38 387 LYS A O 1
ATOM 2977 N N . THR A 1 388 ? -5.355 15.527 -32.300 1.00 93.75 388 THR A N 1
ATOM 2978 C CA . THR A 1 388 ? -6.409 14.866 -33.079 1.00 93.75 388 THR A CA 1
ATOM 2979 C C . THR A 1 388 ? -6.833 13.515 -32.504 1.00 93.75 388 THR A C 1
ATOM 2981 O O . THR A 1 388 ? -7.727 12.878 -33.051 1.00 93.75 388 THR A O 1
ATOM 2984 N N . HIS A 1 389 ? -6.217 13.049 -31.412 1.00 94.69 389 HIS A N 1
ATOM 2985 C CA . HIS A 1 389 ? -6.637 11.820 -30.751 1.00 94.69 389 HIS A CA 1
ATOM 2986 C C . HIS A 1 389 ? -8.063 11.967 -30.200 1.00 94.69 389 HIS A C 1
ATOM 2988 O O . HIS A 1 389 ? -8.390 12.952 -29.540 1.00 94.69 389 HIS A O 1
ATOM 2994 N N . GLU A 1 390 ? -8.897 10.951 -30.411 1.00 95.19 390 GLU A N 1
ATOM 2995 C CA . GLU A 1 390 ? -10.332 10.937 -30.088 1.00 95.19 390 GLU A CA 1
ATOM 2996 C C . GLU A 1 390 ? -10.662 11.292 -28.625 1.00 95.19 390 GLU A C 1
ATOM 2998 O O . GLU A 1 390 ? -11.692 11.894 -28.350 1.00 95.19 390 GLU A O 1
ATOM 3003 N N . MET A 1 391 ? -9.775 10.989 -27.669 1.00 95.25 391 MET A N 1
ATOM 3004 C CA . MET A 1 391 ? -9.959 11.383 -26.257 1.00 95.25 391 MET A CA 1
ATOM 3005 C C . MET A 1 391 ? -9.742 12.884 -25.979 1.00 95.25 391 MET A C 1
ATOM 3007 O O . MET A 1 391 ? -10.032 13.366 -24.879 1.00 95.25 391 MET A O 1
ATOM 3011 N N . PHE A 1 392 ? -9.207 13.633 -26.941 1.00 96.81 392 PHE A N 1
ATOM 3012 C CA . PHE A 1 392 ? -8.983 15.079 -26.851 1.00 96.81 392 PHE A CA 1
ATOM 3013 C C . PHE A 1 392 ? -9.931 15.880 -27.738 1.00 96.81 392 PHE A C 1
ATOM 3015 O O . PHE A 1 392 ? -9.985 17.101 -27.598 1.00 96.81 392 PHE A O 1
ATOM 3022 N N . LEU A 1 393 ? -10.699 15.210 -28.598 1.00 93.94 393 LEU A N 1
ATOM 3023 C CA . LEU A 1 393 ? -11.715 15.833 -29.429 1.00 93.94 393 LEU A CA 1
ATOM 3024 C C . LEU A 1 393 ? -13.051 15.898 -28.686 1.00 93.94 393 LEU A C 1
ATOM 3026 O O . LEU A 1 393 ? -13.508 14.937 -28.072 1.00 93.94 393 LEU A O 1
ATOM 3030 N N . PHE A 1 394 ? -13.700 17.052 -28.763 1.00 82.19 394 PHE A N 1
ATOM 3031 C CA . PHE A 1 394 ? -15.060 17.264 -28.295 1.00 82.19 394 PHE A CA 1
ATOM 3032 C C . PHE A 1 394 ? -15.825 18.015 -29.381 1.00 82.19 394 PHE A C 1
ATOM 3034 O O . PHE A 1 394 ? -15.466 19.138 -29.732 1.00 82.19 394 PHE A O 1
ATOM 3041 N N . ASN A 1 395 ? -16.843 17.370 -29.960 1.00 82.50 395 ASN A N 1
ATOM 3042 C CA . ASN A 1 395 ? -17.580 17.872 -31.128 1.00 82.50 395 ASN A CA 1
ATOM 3043 C C . ASN A 1 395 ? -16.663 18.272 -32.305 1.00 82.50 395 ASN A C 1
ATOM 3045 O O . ASN A 1 395 ? -16.898 19.275 -32.970 1.00 82.50 395 ASN A O 1
ATOM 3049 N N . GLY A 1 396 ? -15.590 17.506 -32.534 1.00 83.69 396 GLY A N 1
ATOM 3050 C CA . GLY A 1 396 ? -14.603 17.772 -33.588 1.00 83.69 396 GLY A CA 1
ATOM 3051 C C . GLY A 1 396 ? -13.544 18.827 -33.242 1.00 83.69 396 GLY A C 1
ATOM 3052 O O . GLY A 1 396 ? -12.588 18.986 -33.995 1.00 83.69 396 GLY A O 1
ATOM 3053 N N . THR A 1 397 ? -13.655 19.499 -32.094 1.00 89.81 397 THR A N 1
ATOM 3054 C CA . THR A 1 397 ? -12.686 20.505 -31.636 1.00 89.81 397 THR A CA 1
ATOM 3055 C C . THR A 1 397 ? -11.741 19.907 -30.604 1.00 89.81 397 THR A C 1
ATOM 3057 O O . THR A 1 397 ? -12.177 19.243 -29.664 1.00 89.81 397 THR A O 1
ATOM 3060 N N . THR A 1 398 ? -10.440 20.149 -30.748 1.00 93.75 398 THR A N 1
ATOM 3061 C CA . THR A 1 398 ? -9.457 19.692 -29.760 1.00 93.75 398 THR A CA 1
ATOM 3062 C C . THR A 1 398 ? -9.496 20.534 -28.485 1.00 93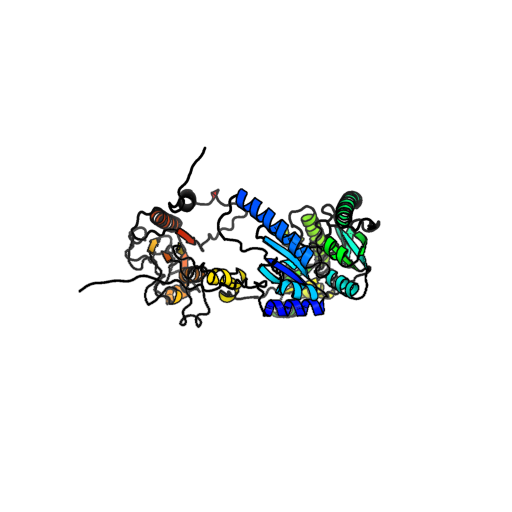.75 398 THR A C 1
ATOM 3064 O O . THR A 1 398 ? -9.675 21.750 -28.531 1.00 93.75 398 THR A O 1
ATOM 3067 N N . LYS A 1 399 ? -9.291 19.892 -27.331 1.00 93.50 399 LYS A N 1
ATOM 3068 C CA . LYS A 1 399 ? -9.069 20.570 -26.042 1.00 93.50 399 LYS A CA 1
ATOM 3069 C C . LYS A 1 399 ? -7.617 21.005 -25.818 1.00 93.50 399 LYS A C 1
ATOM 3071 O O . LYS A 1 399 ? -7.314 21.559 -24.762 1.00 93.50 399 LYS A O 1
ATOM 3076 N N . VAL A 1 400 ? -6.717 20.716 -26.761 1.00 94.06 400 VAL A N 1
ATOM 3077 C CA . VAL A 1 400 ? -5.353 21.256 -26.751 1.00 94.06 400 VAL A CA 1
ATOM 3078 C C . VAL A 1 400 ? -5.425 22.708 -27.217 1.00 94.06 400 VAL A C 1
ATOM 3080 O O . VAL A 1 400 ? -5.640 22.978 -28.393 1.00 94.06 400 VAL A O 1
ATOM 3083 N N . VAL A 1 401 ? -5.291 23.641 -26.276 1.00 91.19 401 VAL A N 1
ATOM 3084 C CA . VAL A 1 401 ? -5.485 25.086 -26.499 1.00 91.19 401 VAL A CA 1
ATOM 3085 C C . VAL A 1 401 ? -4.175 25.860 -26.642 1.00 91.19 401 VAL A C 1
ATOM 3087 O O . VAL A 1 401 ? -4.187 27.048 -26.950 1.00 91.19 401 VAL A O 1
ATOM 3090 N N . GLY A 1 402 ? -3.041 25.201 -26.412 1.00 90.75 402 GLY A N 1
ATOM 3091 C CA . GLY A 1 402 ? -1.717 25.787 -26.564 1.00 90.75 402 GLY A CA 1
ATOM 3092 C C . GLY A 1 402 ? -0.696 24.740 -26.978 1.00 90.75 402 GLY A C 1
ATOM 3093 O O . GLY A 1 402 ? -0.778 23.584 -26.563 1.00 90.75 402 GLY A O 1
ATOM 3094 N N . GLU A 1 403 ? 0.256 25.164 -27.799 1.00 93.94 403 GLU A N 1
ATOM 3095 C CA . GLU A 1 403 ? 1.312 24.324 -28.349 1.00 93.94 403 GLU A CA 1
ATOM 3096 C C . GLU A 1 403 ? 2.632 25.095 -28.340 1.00 93.94 403 GLU A C 1
ATOM 3098 O O . GLU A 1 403 ? 2.650 26.253 -28.755 1.00 93.94 403 GLU A O 1
ATOM 3103 N N . ASP A 1 404 ? 3.714 24.452 -27.905 1.00 94.88 404 ASP A N 1
ATOM 3104 C CA . ASP A 1 404 ? 5.092 24.932 -28.049 1.00 94.88 404 ASP A CA 1
ATOM 3105 C C . ASP A 1 404 ? 6.032 23.749 -28.330 1.00 94.88 404 ASP A C 1
ATOM 3107 O O . ASP A 1 404 ? 5.711 22.600 -28.015 1.00 94.88 404 ASP A O 1
ATOM 3111 N N . CYS A 1 405 ? 7.198 24.029 -28.915 1.00 97.12 405 CYS A N 1
ATOM 3112 C CA . CYS A 1 405 ? 8.233 23.028 -29.159 1.00 97.12 405 CYS A CA 1
ATOM 3113 C C . CYS A 1 405 ? 9.617 23.611 -28.919 1.00 97.12 405 CYS A C 1
ATOM 3115 O O . CYS A 1 405 ? 9.987 24.601 -29.555 1.00 97.12 405 CYS A O 1
ATOM 3117 N N . PHE A 1 406 ? 10.375 22.957 -28.049 1.00 96.31 406 PHE A N 1
ATOM 3118 C CA . PHE A 1 406 ? 11.764 23.269 -27.768 1.00 96.31 406 PHE A CA 1
ATOM 3119 C C . PHE A 1 406 ? 12.599 22.011 -27.969 1.00 96.31 406 PHE A C 1
ATOM 3121 O O . PHE A 1 406 ? 12.258 20.945 -27.468 1.00 96.31 406 PHE A O 1
ATOM 3128 N N . GLY A 1 407 ? 13.672 22.094 -28.734 1.00 91.38 407 GLY A N 1
ATOM 3129 C CA . GLY A 1 407 ? 14.451 20.919 -29.077 1.00 91.38 407 GLY A CA 1
ATOM 3130 C C . GLY A 1 407 ? 15.877 21.282 -29.419 1.00 91.38 407 GLY A C 1
ATOM 3131 O O . GLY A 1 407 ? 16.170 22.368 -29.896 1.00 91.38 407 GLY A O 1
ATOM 3132 N N . SER A 1 408 ? 16.768 20.315 -29.266 1.00 91.44 408 SER A N 1
ATOM 3133 C CA . SER A 1 408 ? 18.200 20.490 -29.439 1.00 91.44 408 SER A CA 1
ATOM 3134 C C . SER A 1 408 ? 18.733 19.693 -30.633 1.00 91.44 408 SER A C 1
ATOM 3136 O O . SER A 1 408 ? 18.386 18.535 -30.869 1.00 91.44 408 SER A O 1
ATOM 3138 N N . ASN A 1 409 ? 19.643 20.304 -31.395 1.00 87.12 409 ASN A N 1
ATOM 3139 C CA . ASN A 1 409 ? 20.382 19.649 -32.484 1.00 87.12 409 ASN A CA 1
ATOM 3140 C C . ASN A 1 409 ? 21.816 19.260 -32.062 1.00 87.12 409 ASN A C 1
ATOM 3142 O O . ASN A 1 409 ? 22.770 19.514 -32.801 1.00 87.12 409 ASN A O 1
ATOM 3146 N N . SER A 1 410 ? 21.978 18.681 -30.868 1.00 84.56 410 SER A N 1
ATOM 3147 C CA . SER A 1 410 ? 23.275 18.411 -30.227 1.00 84.56 410 SER A CA 1
ATOM 3148 C C . SER A 1 410 ? 23.520 16.914 -30.009 1.00 84.56 410 SER A C 1
ATOM 3150 O O . SER A 1 410 ? 22.580 16.136 -29.927 1.00 84.56 410 SER A O 1
ATOM 3152 N N . GLY A 1 411 ? 24.784 16.489 -29.913 1.00 83.62 411 GLY A N 1
ATOM 3153 C CA . GLY A 1 411 ? 25.148 15.129 -29.484 1.00 83.62 411 GLY A CA 1
ATOM 3154 C C . GLY A 1 411 ? 24.564 13.981 -30.321 1.00 83.62 411 GLY A C 1
ATOM 3155 O O . GLY A 1 411 ? 24.276 12.929 -29.765 1.00 83.62 411 GLY A O 1
ATOM 3156 N N . GLY A 1 412 ? 24.344 14.187 -31.625 1.00 85.62 412 GLY A N 1
ATOM 3157 C CA . GLY A 1 412 ? 23.692 13.210 -32.514 1.00 85.62 412 GLY A CA 1
ATOM 3158 C C . GLY A 1 412 ? 22.162 13.310 -32.553 1.00 85.62 412 GLY A C 1
ATOM 3159 O O . GLY A 1 412 ? 21.544 12.846 -33.510 1.00 85.62 412 GLY A O 1
ATOM 3160 N N . PHE A 1 413 ? 21.552 14.005 -31.592 1.00 90.25 413 PHE A N 1
ATOM 3161 C CA . PHE A 1 413 ? 20.118 14.260 -31.559 1.00 90.25 413 PHE A CA 1
ATOM 3162 C C . PHE A 1 413 ? 19.734 15.419 -32.479 1.00 90.25 413 PHE A C 1
ATOM 3164 O O . PHE A 1 413 ? 20.504 16.356 -32.723 1.00 90.25 413 PHE A O 1
ATOM 3171 N N . LYS A 1 414 ? 18.512 15.346 -33.004 1.00 91.94 414 LYS A N 1
ATOM 3172 C CA . LYS A 1 414 ? 17.896 16.376 -33.833 1.00 91.94 414 LYS A CA 1
ATOM 3173 C C . LYS A 1 414 ? 16.519 16.723 -33.293 1.00 91.94 414 LYS A C 1
ATOM 3175 O O . LYS A 1 414 ? 15.711 15.837 -33.010 1.00 91.94 414 LYS A O 1
ATOM 3180 N N . SER A 1 415 ? 16.252 18.020 -33.224 1.00 93.00 415 SER A N 1
ATOM 3181 C CA . SER A 1 415 ? 14.922 18.539 -32.937 1.00 93.00 415 SER A CA 1
ATOM 3182 C C . SER A 1 415 ? 13.951 18.184 -34.066 1.00 93.00 415 SER A C 1
ATOM 3184 O O . SER A 1 415 ? 14.312 18.241 -35.249 1.00 93.00 415 SER A O 1
ATOM 3186 N N . ILE A 1 416 ? 12.716 17.858 -33.701 1.00 91.88 416 ILE A N 1
ATOM 3187 C CA . ILE A 1 416 ? 11.593 17.664 -34.630 1.00 91.88 416 ILE A CA 1
ATOM 3188 C C . ILE A 1 416 ? 10.685 18.895 -34.719 1.00 91.88 416 ILE A C 1
ATOM 3190 O O . ILE A 1 416 ? 9.678 18.855 -35.421 1.00 91.88 416 ILE A O 1
ATOM 3194 N N . CYS A 1 417 ? 11.030 19.974 -34.016 1.00 95.19 417 CYS A N 1
ATOM 3195 C CA . CYS A 1 417 ? 10.209 21.168 -33.947 1.00 95.19 417 CYS A CA 1
ATOM 3196 C C . CYS A 1 417 ? 9.981 21.780 -35.343 1.00 95.19 417 CYS A C 1
ATOM 3198 O O . CYS A 1 417 ? 10.939 21.949 -36.112 1.00 95.19 417 CYS A O 1
ATOM 3200 N N . PRO A 1 418 ? 8.727 22.109 -35.706 1.00 95.88 418 PRO A N 1
ATOM 3201 C CA . PRO A 1 418 ? 8.417 22.755 -36.976 1.00 95.88 418 PRO A CA 1
ATOM 3202 C C . PRO A 1 418 ? 8.994 24.172 -37.030 1.00 95.88 418 PRO A C 1
ATOM 3204 O O . PRO A 1 418 ? 9.013 24.882 -36.029 1.00 95.88 418 PRO A O 1
ATOM 3207 N N . ASN A 1 419 ? 9.442 24.607 -38.211 1.00 93.44 419 ASN A N 1
ATOM 3208 C CA . ASN A 1 419 ? 10.022 25.943 -38.427 1.00 93.44 419 ASN A CA 1
ATOM 3209 C C . ASN A 1 419 ? 11.137 26.306 -37.430 1.00 93.44 419 ASN A C 1
ATOM 3211 O O . ASN A 1 419 ? 11.268 27.466 -37.044 1.00 93.44 419 ASN A O 1
ATOM 3215 N N . LYS A 1 420 ? 11.903 25.302 -36.986 1.00 93.25 420 LYS A N 1
ATOM 3216 C CA . LYS A 1 420 ? 12.886 25.470 -35.923 1.00 93.25 420 LYS A CA 1
ATOM 3217 C C . LYS A 1 420 ? 14.000 26.454 -36.268 1.00 93.25 420 LYS A C 1
ATOM 3219 O O . LYS A 1 420 ? 14.473 26.496 -37.405 1.00 93.25 420 LYS A O 1
ATOM 3224 N N . ASP A 1 421 ? 14.450 27.185 -35.259 1.00 89.06 421 ASP A N 1
ATOM 3225 C CA . ASP A 1 421 ? 15.623 28.047 -35.330 1.00 89.06 421 ASP A CA 1
ATOM 3226 C C . ASP A 1 421 ? 16.948 27.250 -35.280 1.00 89.06 421 ASP A C 1
ATOM 3228 O O . ASP A 1 421 ? 16.982 26.016 -35.353 1.00 89.06 421 ASP A O 1
ATOM 3232 N N . LEU A 1 422 ? 18.072 27.968 -35.166 1.00 85.81 422 LEU A N 1
ATOM 3233 C CA . LEU A 1 422 ? 19.409 27.368 -35.086 1.00 85.81 422 LEU A CA 1
ATOM 3234 C C . LEU A 1 422 ? 19.621 26.513 -33.826 1.00 85.81 422 LEU A C 1
ATOM 3236 O O . LEU A 1 422 ? 20.420 25.574 -33.863 1.00 85.81 422 LEU A O 1
ATOM 3240 N N . PHE A 1 423 ? 18.921 26.808 -32.730 1.00 81.12 423 PHE A N 1
ATOM 3241 C CA . PHE A 1 423 ? 18.991 26.026 -31.495 1.00 81.12 423 PHE A CA 1
ATOM 3242 C C . PHE A 1 423 ? 18.132 24.765 -31.588 1.00 81.12 423 PHE A C 1
ATOM 3244 O O . PHE A 1 423 ? 18.511 23.731 -31.040 1.00 81.12 423 PHE A O 1
ATOM 3251 N N . GLY A 1 424 ? 17.095 24.813 -32.423 1.00 88.50 424 GLY A N 1
ATOM 3252 C CA . GLY A 1 424 ? 16.176 23.721 -32.690 1.00 88.50 424 GLY A CA 1
ATOM 3253 C C . GLY A 1 424 ? 14.771 23.973 -32.149 1.00 88.50 424 GLY A C 1
ATOM 3254 O O . GLY A 1 424 ? 13.982 23.033 -32.108 1.00 88.50 424 GLY A O 1
ATOM 3255 N N . ASP A 1 425 ? 14.422 25.217 -31.828 1.00 92.69 425 ASP A N 1
ATOM 3256 C CA . ASP A 1 425 ? 13.143 25.575 -31.217 1.00 92.69 425 ASP A CA 1
ATOM 3257 C C . ASP A 1 425 ? 12.169 26.175 -32.225 1.00 92.69 425 ASP A C 1
ATOM 3259 O O . ASP A 1 425 ? 12.568 26.939 -33.105 1.00 92.69 425 ASP A O 1
ATOM 3263 N N . SER A 1 426 ? 10.876 25.881 -32.080 1.00 95.56 426 SER A N 1
ATOM 3264 C CA . SER A 1 426 ? 9.840 26.562 -32.861 1.00 95.56 426 SER A CA 1
ATOM 3265 C C . SER A 1 426 ? 9.604 27.985 -32.339 1.00 95.56 426 SER A C 1
ATOM 3267 O O . SER A 1 426 ? 9.537 28.187 -31.125 1.00 95.56 426 SER A O 1
ATOM 3269 N N . PRO A 1 427 ? 9.347 28.968 -33.221 1.00 89.81 427 PRO A N 1
ATOM 3270 C CA . PRO A 1 427 ? 8.755 30.237 -32.812 1.00 89.81 427 PRO A CA 1
ATOM 3271 C C . PRO A 1 427 ? 7.434 30.022 -32.055 1.00 89.81 427 PRO A C 1
ATOM 3273 O O . PRO A 1 427 ? 6.662 29.112 -32.381 1.00 89.81 427 PRO A O 1
ATOM 3276 N N . ALA A 1 428 ? 7.147 30.877 -31.072 1.00 83.12 428 ALA A N 1
ATOM 3277 C CA . ALA A 1 428 ? 5.907 30.807 -30.301 1.00 83.12 428 ALA A CA 1
ATOM 3278 C C . ALA A 1 428 ? 4.669 30.851 -31.216 1.00 83.12 428 ALA A C 1
ATOM 3280 O O . ALA A 1 428 ? 4.608 31.638 -32.161 1.00 83.12 428 ALA A O 1
ATOM 3281 N N . GLY A 1 429 ? 3.677 30.004 -30.930 1.00 80.31 429 GLY A N 1
ATOM 3282 C CA . GLY A 1 429 ? 2.444 29.920 -31.721 1.00 80.31 429 GLY A CA 1
ATOM 3283 C C . GLY A 1 429 ? 2.584 29.195 -33.064 1.00 80.31 429 GLY A C 1
ATOM 3284 O O . GLY A 1 429 ? 1.646 29.217 -33.860 1.00 80.31 429 GLY A O 1
ATOM 3285 N N . THR A 1 430 ? 3.720 28.538 -33.331 1.00 92.00 430 THR A N 1
ATOM 3286 C CA . THR A 1 430 ? 3.873 27.703 -34.530 1.00 92.00 430 THR A CA 1
ATOM 3287 C C . THR A 1 430 ? 2.829 26.574 -34.527 1.00 92.00 430 THR A C 1
ATOM 3289 O O . THR A 1 430 ? 2.786 25.788 -33.576 1.00 92.00 430 THR A O 1
ATOM 3292 N N . PRO A 1 431 ? 1.998 26.441 -35.581 1.00 90.12 431 PRO A N 1
ATOM 3293 C CA . PRO A 1 431 ? 1.013 25.370 -35.657 1.00 90.12 431 PRO A CA 1
ATOM 3294 C C . PRO A 1 431 ? 1.670 23.993 -35.569 1.00 90.12 431 PRO A C 1
ATOM 3296 O O . PRO A 1 431 ? 2.680 23.745 -36.228 1.00 90.12 431 PRO A O 1
ATOM 3299 N N . ASN A 1 432 ? 1.061 23.082 -34.805 1.00 92.56 432 ASN A N 1
ATOM 3300 C CA . ASN A 1 432 ? 1.538 21.704 -34.632 1.00 92.56 432 ASN A CA 1
ATOM 3301 C C . ASN A 1 432 ? 2.894 21.584 -33.914 1.00 92.56 432 ASN A C 1
ATOM 3303 O O . ASN A 1 432 ? 3.497 20.515 -33.947 1.00 92.56 432 ASN A O 1
ATOM 3307 N N . ALA A 1 433 ? 3.382 22.642 -33.256 1.00 94.44 433 ALA A N 1
ATOM 3308 C CA . ALA A 1 433 ? 4.623 22.580 -32.482 1.00 94.44 433 ALA A CA 1
ATOM 3309 C C . ALA A 1 433 ? 4.552 21.526 -31.361 1.00 94.44 433 ALA A C 1
ATOM 3311 O O . ALA A 1 433 ? 5.500 20.784 -31.132 1.00 94.44 433 ALA A O 1
ATOM 3312 N N . GLY A 1 434 ? 3.393 21.391 -30.720 1.00 94.25 434 GLY A N 1
ATOM 3313 C CA . GLY A 1 434 ? 3.175 20.435 -29.640 1.00 94.25 434 GLY A CA 1
ATOM 3314 C C . GLY A 1 434 ? 2.829 19.016 -30.102 1.00 94.25 434 GLY A C 1
ATOM 3315 O O . GLY A 1 434 ? 2.491 18.189 -29.258 1.00 94.25 434 GLY A O 1
ATOM 3316 N N . GLU A 1 435 ? 2.853 18.711 -31.400 1.00 94.69 435 GLU A N 1
ATOM 3317 C CA . GLU A 1 435 ? 2.539 17.369 -31.900 1.00 94.69 435 GLU A CA 1
ATOM 3318 C C . GLU A 1 435 ? 3.718 16.402 -31.683 1.00 94.69 435 GLU A C 1
ATOM 3320 O O . GLU A 1 435 ? 4.882 16.806 -31.769 1.00 94.69 435 GLU A O 1
ATOM 3325 N N . PRO A 1 436 ? 3.454 15.106 -31.434 1.00 93.00 436 PRO A N 1
ATOM 3326 C CA . PRO A 1 436 ? 4.504 14.112 -31.375 1.00 93.00 436 PRO A CA 1
ATOM 3327 C C . PRO A 1 436 ? 5.032 13.814 -32.772 1.00 93.00 436 PRO A C 1
ATOM 3329 O O . PRO A 1 436 ? 4.351 14.027 -33.788 1.00 93.00 436 PRO A O 1
ATOM 3332 N N . ASN A 1 437 ? 6.243 13.263 -32.802 1.00 88.94 437 ASN A N 1
ATOM 3333 C CA . ASN A 1 437 ? 6.948 12.896 -34.023 1.00 88.94 437 ASN A CA 1
ATOM 3334 C C . ASN A 1 437 ? 6.021 12.133 -34.993 1.00 88.94 437 ASN A C 1
ATOM 3336 O O . ASN A 1 437 ? 5.353 11.164 -34.625 1.00 88.94 437 ASN A O 1
ATOM 3340 N N . SER A 1 438 ? 5.931 12.621 -36.230 1.00 85.44 438 SER A N 1
ATOM 3341 C CA . SER A 1 438 ? 5.026 12.096 -37.257 1.00 85.44 438 SER A CA 1
ATOM 3342 C C . SER A 1 438 ? 5.545 10.825 -37.934 1.00 85.44 438 SER A C 1
ATOM 3344 O O . SER A 1 438 ? 4.768 10.112 -38.569 1.00 85.44 438 SER A O 1
ATOM 3346 N N . ASP A 1 439 ? 6.833 10.510 -37.785 1.00 84.06 439 ASP A N 1
ATOM 3347 C CA . ASP A 1 439 ? 7.441 9.289 -38.309 1.00 84.06 439 ASP A CA 1
ATOM 3348 C C . ASP A 1 439 ? 7.166 8.103 -37.375 1.00 84.06 439 ASP A C 1
ATOM 3350 O O . ASP A 1 439 ? 7.961 7.787 -36.493 1.00 84.06 439 ASP A O 1
ATOM 3354 N N . LEU A 1 440 ? 6.021 7.443 -37.567 1.00 74.88 440 LEU A N 1
ATOM 3355 C CA . LEU A 1 440 ? 5.576 6.330 -36.720 1.00 74.88 440 LEU A CA 1
ATOM 3356 C C . LEU A 1 440 ? 6.514 5.115 -36.764 1.00 74.88 440 LEU A C 1
ATOM 3358 O O . LEU A 1 440 ? 6.665 4.432 -35.752 1.00 74.88 440 LEU A O 1
ATOM 3362 N N . ILE A 1 441 ? 7.145 4.849 -37.912 1.00 75.31 441 ILE A N 1
ATOM 3363 C CA . ILE A 1 441 ? 8.062 3.713 -38.083 1.00 75.31 441 ILE A CA 1
ATOM 3364 C C . ILE A 1 441 ? 9.366 4.003 -37.342 1.00 75.31 441 ILE A C 1
ATOM 3366 O O . ILE A 1 441 ? 9.800 3.193 -36.524 1.00 75.31 441 ILE A O 1
ATOM 3370 N N . GLY A 1 442 ? 9.953 5.184 -37.561 1.00 73.50 442 GLY A N 1
ATOM 3371 C CA . GLY A 1 442 ? 11.131 5.627 -36.817 1.00 73.50 442 GLY A CA 1
ATOM 3372 C C . GLY A 1 442 ? 10.860 5.712 -35.315 1.00 73.50 442 GLY A C 1
ATOM 3373 O O . GLY A 1 442 ? 11.679 5.285 -34.505 1.00 73.50 442 GLY A O 1
ATOM 3374 N N . CYS A 1 443 ? 9.672 6.175 -34.931 1.00 77.69 443 CYS A N 1
ATOM 3375 C CA . CYS A 1 443 ? 9.243 6.217 -33.541 1.00 77.69 443 CYS A CA 1
ATOM 3376 C C . CYS A 1 443 ? 9.132 4.850 -32.891 1.00 77.69 443 CYS A C 1
ATOM 3378 O O . CYS A 1 443 ? 9.570 4.706 -31.761 1.00 77.69 443 CYS A O 1
ATOM 3380 N N . GLN A 1 444 ? 8.588 3.850 -33.582 1.00 78.44 444 GLN A N 1
ATOM 3381 C CA . GLN A 1 444 ? 8.480 2.498 -33.039 1.00 78.44 444 GLN A CA 1
ATOM 3382 C C . GLN A 1 444 ? 9.853 1.862 -32.769 1.00 78.44 444 GLN A C 1
ATOM 3384 O O . GLN A 1 444 ? 9.985 1.069 -31.840 1.00 78.44 444 GLN A O 1
ATOM 3389 N N . LEU A 1 445 ? 10.867 2.205 -33.569 1.00 77.69 445 LEU A N 1
ATOM 3390 C CA . LEU A 1 445 ? 12.239 1.723 -33.383 1.00 77.69 445 LEU A CA 1
ATOM 3391 C C . LEU A 1 445 ? 12.951 2.403 -32.203 1.00 77.69 445 LEU A C 1
ATOM 3393 O O . LEU A 1 445 ? 13.790 1.779 -31.560 1.00 77.69 445 LEU A O 1
ATOM 3397 N N . ILE A 1 446 ? 12.612 3.664 -31.923 1.00 77.94 446 ILE A N 1
ATOM 3398 C CA . ILE A 1 446 ? 13.209 4.481 -30.853 1.00 77.94 446 ILE A CA 1
ATOM 3399 C C . ILE A 1 446 ? 12.486 4.291 -29.511 1.00 77.94 446 ILE A C 1
ATOM 3401 O O . ILE A 1 446 ? 13.097 4.342 -28.447 1.00 77.94 446 ILE A O 1
ATOM 3405 N N . ASP A 1 447 ? 11.170 4.114 -29.555 1.00 68.56 447 ASP A N 1
ATOM 3406 C CA . ASP A 1 447 ? 10.286 4.095 -28.401 1.00 68.56 447 ASP A CA 1
ATOM 3407 C C . ASP A 1 447 ? 9.142 3.100 -28.630 1.00 68.56 447 ASP A C 1
ATOM 3409 O O . ASP A 1 447 ? 8.327 3.243 -29.545 1.00 68.56 447 ASP A O 1
ATOM 3413 N N . GLN A 1 448 ? 9.030 2.110 -27.744 1.00 65.25 448 GLN A N 1
ATOM 3414 C CA . GLN A 1 448 ? 7.960 1.111 -27.797 1.00 65.25 448 GLN A CA 1
ATOM 3415 C C . GLN A 1 448 ? 6.561 1.738 -27.662 1.00 65.25 448 GLN A C 1
ATOM 3417 O O . GLN A 1 448 ? 5.582 1.149 -28.123 1.00 65.25 448 GLN A O 1
ATOM 3422 N N . GLN A 1 449 ? 6.457 2.950 -27.102 1.00 63.16 449 GLN A N 1
ATOM 3423 C CA . GLN A 1 449 ? 5.220 3.734 -27.048 1.00 63.16 449 GLN A CA 1
ATOM 3424 C C . GLN A 1 449 ? 4.964 4.570 -28.312 1.00 63.16 449 GLN A C 1
ATOM 3426 O O . GLN A 1 449 ? 4.038 5.378 -28.332 1.00 63.16 449 GLN A O 1
ATOM 3431 N N . ARG A 1 450 ? 5.745 4.371 -29.383 1.00 71.31 450 ARG A N 1
ATOM 3432 C CA . ARG A 1 450 ? 5.617 5.054 -30.682 1.00 71.31 450 ARG A CA 1
ATOM 3433 C C . ARG A 1 450 ? 5.680 6.583 -30.572 1.00 71.31 450 ARG A C 1
ATOM 3435 O O . ARG A 1 450 ? 4.943 7.267 -31.278 1.00 71.31 450 ARG A O 1
ATOM 3442 N N . CYS A 1 451 ? 6.539 7.113 -29.695 1.00 79.69 451 CYS A N 1
ATOM 3443 C CA . CYS A 1 451 ? 6.587 8.546 -29.374 1.00 79.69 451 CYS A CA 1
ATOM 3444 C C . CYS A 1 451 ? 5.223 9.094 -28.915 1.00 79.69 451 CYS A C 1
ATOM 3446 O O . CYS A 1 451 ? 4.837 10.210 -29.253 1.00 79.69 451 CYS A O 1
ATOM 3448 N N . GLY A 1 452 ? 4.438 8.254 -28.239 1.00 85.81 452 GLY A N 1
ATOM 3449 C CA . GLY A 1 452 ? 3.100 8.565 -27.749 1.00 85.81 452 GLY A CA 1
ATOM 3450 C C . GLY A 1 452 ? 3.054 8.786 -26.242 1.00 85.81 452 GLY A C 1
ATOM 3451 O O . GLY A 1 452 ? 1.958 8.774 -25.683 1.00 85.81 452 GLY A O 1
ATOM 3452 N N . HIS A 1 453 ? 4.200 8.956 -25.577 1.00 89.69 453 HIS A N 1
ATOM 3453 C CA . HIS A 1 453 ? 4.262 9.048 -24.121 1.00 89.69 453 HIS A CA 1
ATOM 3454 C C . HIS A 1 453 ? 3.512 10.288 -23.609 1.00 89.69 453 HIS A C 1
ATOM 3456 O O . HIS A 1 453 ? 2.623 10.166 -22.767 1.00 89.69 453 HIS A O 1
ATOM 3462 N N . GLY A 1 454 ? 3.738 11.460 -24.203 1.00 92.81 454 GLY A N 1
ATOM 3463 C CA . GLY A 1 454 ? 3.018 12.692 -23.888 1.00 92.81 454 GLY A CA 1
ATOM 3464 C C . GLY A 1 454 ? 1.520 12.594 -24.171 1.00 92.81 454 GLY A C 1
ATOM 3465 O O . GLY A 1 454 ? 0.699 13.039 -23.368 1.00 92.81 454 GLY A O 1
ATOM 3466 N N . THR A 1 455 ? 1.139 11.919 -25.258 1.00 94.31 455 THR A N 1
ATOM 3467 C CA . THR A 1 455 ? -0.268 11.625 -25.588 1.00 94.31 455 THR A CA 1
ATOM 3468 C C . THR A 1 455 ? -0.902 10.715 -24.530 1.00 94.31 455 THR A C 1
ATOM 3470 O O . THR A 1 455 ? -2.020 10.972 -24.080 1.00 94.31 455 THR A O 1
ATOM 3473 N N . LEU A 1 456 ? -0.183 9.689 -24.069 1.00 91.38 456 LEU A N 1
ATOM 3474 C CA . LEU A 1 456 ? -0.619 8.813 -22.985 1.00 91.38 456 LEU A CA 1
ATOM 3475 C C . LEU A 1 456 ? -0.786 9.603 -21.679 1.00 91.38 456 LEU A C 1
ATOM 3477 O O . LEU A 1 456 ? -1.851 9.526 -21.067 1.00 91.38 456 LEU A O 1
ATOM 3481 N N . MET A 1 457 ? 0.202 10.407 -21.280 1.00 93.69 457 MET A N 1
ATOM 3482 C CA . MET A 1 457 ? 0.148 11.210 -20.051 1.00 93.69 457 MET A CA 1
ATOM 3483 C C . MET A 1 457 ? -1.001 12.220 -20.081 1.00 93.69 457 MET A C 1
ATOM 3485 O O . MET A 1 457 ? -1.775 12.318 -19.126 1.00 93.69 457 MET A O 1
ATOM 3489 N N . ALA A 1 458 ? -1.193 12.901 -21.210 1.00 95.81 458 ALA A N 1
ATOM 3490 C CA . ALA A 1 458 ? -2.323 13.796 -21.419 1.00 95.81 458 ALA A CA 1
ATOM 3491 C C . ALA A 1 458 ? -3.675 13.064 -21.338 1.00 95.81 458 ALA A C 1
ATOM 3493 O O . ALA A 1 458 ? -4.642 13.615 -20.810 1.00 95.81 458 ALA A O 1
ATOM 3494 N N . SER A 1 459 ? -3.756 11.811 -21.806 1.00 94.19 459 SER A N 1
ATOM 3495 C CA . SER A 1 459 ? -4.983 11.005 -21.722 1.00 94.19 459 SER A CA 1
ATOM 3496 C C . SER A 1 459 ? -5.316 10.594 -20.285 1.00 94.19 459 SER A C 1
ATOM 3498 O O . SER A 1 459 ? -6.480 10.667 -19.890 1.00 94.19 459 SER A O 1
ATOM 3500 N N . VAL A 1 460 ? -4.303 10.259 -19.478 1.00 94.38 460 VAL A N 1
ATOM 3501 C CA . VAL A 1 460 ? -4.457 9.979 -18.043 1.00 94.38 460 VAL A CA 1
ATOM 3502 C C . VAL A 1 460 ? -4.905 11.238 -17.304 1.00 94.38 460 VAL A C 1
ATOM 3504 O O . VAL A 1 460 ? -5.824 11.175 -16.491 1.00 94.38 460 VAL A O 1
ATOM 3507 N N . ALA A 1 461 ? -4.299 12.388 -17.609 1.00 95.06 461 ALA A N 1
ATOM 3508 C CA . ALA A 1 461 ? -4.598 13.644 -16.935 1.00 95.06 461 ALA A CA 1
ATOM 3509 C C . ALA A 1 461 ? -5.981 14.203 -17.305 1.00 95.06 461 ALA A C 1
ATOM 3511 O O . ALA A 1 461 ? -6.761 14.521 -16.411 1.00 95.06 461 ALA A O 1
ATOM 3512 N N . ALA A 1 462 ? -6.307 14.305 -18.599 1.00 95.88 462 ALA A N 1
ATOM 3513 C CA . ALA A 1 462 ? -7.486 15.037 -19.079 1.00 95.88 462 ALA A CA 1
ATOM 3514 C C . ALA A 1 462 ? -8.215 14.394 -20.271 1.00 95.88 462 ALA A C 1
ATOM 3516 O O . ALA A 1 462 ? -9.061 15.031 -20.910 1.00 95.88 462 ALA A O 1
ATOM 3517 N N . GLY A 1 463 ? -7.920 13.139 -20.612 1.00 95.25 463 GLY A N 1
ATOM 3518 C CA . GLY A 1 463 ? -8.633 12.436 -21.678 1.00 95.25 463 GLY A CA 1
ATOM 3519 C C . GLY A 1 463 ? -10.127 12.316 -21.360 1.00 95.25 463 GLY A C 1
ATOM 3520 O O . GLY A 1 463 ? -10.502 11.932 -20.256 1.00 95.25 463 GLY A O 1
ATOM 3521 N N . ARG A 1 464 ? -11.000 12.661 -22.307 1.00 93.94 464 ARG A N 1
ATOM 3522 C CA . ARG A 1 464 ? -12.448 12.426 -22.203 1.00 93.94 464 ARG A CA 1
ATOM 3523 C C . ARG A 1 464 ? -12.771 11.077 -22.837 1.00 93.94 464 ARG A C 1
ATOM 3525 O O . ARG A 1 464 ? -12.213 10.749 -23.880 1.00 93.94 464 ARG A O 1
ATOM 3532 N N . ALA A 1 465 ? -13.666 10.317 -22.212 1.00 92.50 465 ALA A N 1
ATOM 3533 C CA . ALA A 1 465 ? -14.162 9.075 -22.786 1.00 92.50 465 ALA A CA 1
ATOM 3534 C C . ALA A 1 465 ? -14.708 9.304 -24.204 1.00 92.50 465 ALA A C 1
ATOM 3536 O O . ALA A 1 465 ? -15.524 10.201 -24.426 1.00 92.50 465 ALA A O 1
ATOM 3537 N N . SER A 1 466 ? -14.252 8.482 -25.149 1.00 91.12 466 SER A N 1
ATOM 3538 C CA . SER A 1 466 ? -14.736 8.452 -26.530 1.00 91.12 466 SER A CA 1
ATOM 3539 C C . SER A 1 466 ? -15.178 7.028 -26.870 1.00 91.12 466 SER A C 1
ATOM 3541 O O . SER A 1 466 ? -14.412 6.097 -26.612 1.00 91.12 466 SER A O 1
ATOM 3543 N N . PRO A 1 467 ? -16.362 6.823 -27.479 1.00 89.12 467 PRO A N 1
ATOM 3544 C CA . PRO A 1 467 ? -16.803 5.504 -27.942 1.00 89.12 467 PRO A CA 1
ATOM 3545 C C . PRO A 1 467 ? -15.798 4.828 -28.886 1.00 89.12 467 PRO A C 1
ATOM 3547 O O . PRO A 1 467 ? -15.681 3.606 -28.894 1.00 89.12 467 PRO A O 1
ATOM 3550 N N . ASN A 1 468 ? -15.027 5.627 -29.628 1.00 88.56 468 ASN A N 1
ATOM 3551 C CA . ASN A 1 468 ? -14.034 5.155 -30.593 1.00 88.56 468 ASN A CA 1
ATOM 3552 C C . ASN A 1 468 ? -12.732 4.673 -29.933 1.00 88.56 468 ASN A C 1
ATOM 3554 O O . ASN A 1 468 ? -11.884 4.079 -30.597 1.00 88.56 468 ASN A O 1
ATOM 3558 N N . VAL A 1 469 ? -12.556 4.910 -28.629 1.00 86.19 469 VAL A N 1
ATOM 3559 C CA . VAL A 1 469 ? -11.371 4.499 -27.871 1.00 86.19 469 VAL A CA 1
ATOM 3560 C C . VAL A 1 469 ? -11.792 3.549 -26.766 1.00 86.19 469 VAL A C 1
ATOM 3562 O O . VAL A 1 469 ? -12.436 3.944 -25.796 1.00 86.19 469 VAL A O 1
ATOM 3565 N N . ALA A 1 470 ? -11.422 2.276 -26.922 1.00 85.19 470 ALA A N 1
ATOM 3566 C CA . ALA A 1 470 ? -11.738 1.217 -25.966 1.00 85.19 470 ALA A CA 1
ATOM 3567 C C . ALA A 1 470 ? -13.230 1.189 -25.563 1.00 85.19 470 ALA A C 1
ATOM 3569 O O . ALA A 1 470 ? -13.561 0.953 -24.407 1.00 85.19 470 ALA A O 1
ATOM 3570 N N . SER A 1 471 ? -14.144 1.457 -26.502 1.00 85.50 471 SER A N 1
ATOM 3571 C CA . SER A 1 471 ? -15.596 1.508 -26.249 1.00 85.50 471 SER A CA 1
ATOM 3572 C C . SER A 1 471 ? -16.018 2.510 -25.161 1.00 85.50 471 SER A C 1
ATOM 3574 O O . SER A 1 471 ? -17.011 2.297 -24.470 1.00 85.50 471 SER A O 1
ATOM 3576 N N . GLY A 1 472 ? -15.261 3.596 -24.964 1.00 85.00 472 GLY A N 1
ATOM 3577 C CA . GLY A 1 472 ? -15.580 4.639 -23.985 1.00 85.00 472 GLY A CA 1
ATOM 3578 C C . GLY A 1 472 ? -15.241 4.302 -22.532 1.00 85.00 472 GLY A C 1
ATOM 3579 O O . GLY A 1 472 ? -15.607 5.063 -21.641 1.00 85.00 472 GLY A O 1
ATOM 3580 N N . ILE A 1 473 ? -14.530 3.201 -22.264 1.00 83.06 473 ILE A N 1
ATOM 3581 C CA . ILE A 1 473 ? -14.207 2.791 -20.883 1.00 83.06 473 ILE A CA 1
ATOM 3582 C C . ILE A 1 473 ? -13.053 3.589 -20.257 1.00 83.06 473 ILE A C 1
ATOM 3584 O O . ILE A 1 473 ? -12.844 3.524 -19.046 1.00 83.06 473 ILE A O 1
ATOM 3588 N N . LEU A 1 474 ? -12.264 4.301 -21.069 1.00 88.50 474 LEU A N 1
ATOM 3589 C CA . LEU A 1 474 ? -11.108 5.067 -20.605 1.00 88.50 474 LEU A CA 1
ATOM 3590 C C . LEU A 1 474 ? -11.494 6.521 -20.345 1.00 88.50 474 LEU A C 1
ATOM 3592 O O . LEU A 1 474 ? -11.998 7.208 -21.229 1.00 88.50 474 LEU A O 1
ATOM 3596 N N . GLN A 1 475 ? -11.202 6.998 -19.138 1.00 91.56 475 GLN A N 1
ATOM 3597 C CA . GLN A 1 475 ? -11.519 8.344 -18.678 1.00 91.56 475 GLN A CA 1
ATOM 3598 C C . GLN A 1 475 ? -10.331 8.872 -17.864 1.00 91.56 475 GLN A C 1
ATOM 3600 O O . GLN A 1 475 ? -9.897 8.222 -16.915 1.00 91.56 475 GLN A O 1
ATOM 3605 N N . GLY A 1 476 ? -9.781 10.022 -18.256 1.00 93.75 476 GLY A N 1
ATOM 3606 C CA . GLY A 1 476 ? -8.736 10.714 -17.502 1.00 93.75 476 GLY A CA 1
ATOM 3607 C C . GLY A 1 476 ? -9.280 11.364 -16.229 1.00 93.75 476 GLY A C 1
ATOM 3608 O O . GLY A 1 476 ? -10.496 11.504 -16.082 1.00 93.75 476 GLY A O 1
ATOM 3609 N N . VAL A 1 477 ? -8.384 11.787 -15.334 1.00 94.81 477 VAL A N 1
ATOM 3610 C CA . VAL A 1 477 ? -8.707 12.388 -14.025 1.00 94.81 477 VAL A CA 1
ATOM 3611 C C . VAL A 1 477 ? -9.592 13.633 -14.179 1.00 94.81 477 VAL A C 1
ATOM 3613 O O . VAL A 1 477 ? -10.620 13.755 -13.517 1.00 94.81 477 VAL A O 1
ATOM 3616 N N . ALA A 1 478 ? -9.227 14.545 -15.076 1.00 95.00 478 ALA A N 1
ATOM 3617 C CA . ALA A 1 478 ? -9.877 15.835 -15.280 1.00 95.00 478 ALA A CA 1
ATOM 3618 C C . ALA A 1 478 ? -10.423 15.969 -16.722 1.00 95.00 478 ALA A C 1
ATOM 3620 O O . ALA A 1 478 ? -9.851 16.702 -17.530 1.00 95.00 478 ALA A O 1
ATOM 3621 N N . PRO A 1 479 ? -11.519 15.264 -17.085 1.00 94.69 479 PRO A N 1
ATOM 3622 C CA . PRO A 1 479 ? -12.055 15.238 -18.455 1.00 94.69 479 PRO A CA 1
ATOM 3623 C C . PRO A 1 479 ? -12.376 16.602 -19.066 1.00 94.69 479 PRO A C 1
ATOM 3625 O O . PRO A 1 479 ? -12.430 16.728 -20.294 1.00 94.69 479 PRO A O 1
ATOM 3628 N N . ASP A 1 480 ? -12.673 17.589 -18.229 1.00 93.12 480 ASP A N 1
ATOM 3629 C CA . ASP A 1 480 ? -13.127 18.915 -18.637 1.00 93.12 480 ASP A CA 1
ATOM 3630 C C . ASP A 1 480 ? -11.979 19.940 -18.615 1.00 93.12 480 ASP A C 1
ATOM 3632 O O . ASP A 1 480 ? -12.191 21.088 -18.996 1.00 93.12 480 ASP A O 1
ATOM 3636 N N . ALA A 1 481 ? -10.767 19.534 -18.216 1.00 94.50 481 ALA A N 1
ATOM 3637 C CA . ALA A 1 481 ? -9.583 20.382 -18.287 1.00 94.50 481 ALA A CA 1
ATOM 3638 C C . ALA A 1 481 ? -9.106 20.573 -19.733 1.00 94.50 481 ALA A C 1
ATOM 3640 O O . ALA A 1 481 ? -9.224 19.684 -20.582 1.00 94.50 481 ALA A O 1
ATOM 3641 N N . GLN A 1 482 ? -8.529 21.741 -19.998 1.00 94.56 482 GLN A N 1
ATOM 3642 C CA . GLN A 1 482 ? -7.815 22.038 -21.236 1.00 94.56 482 GLN A CA 1
ATOM 3643 C C . GLN A 1 482 ? -6.386 21.483 -21.176 1.00 94.56 482 GLN A C 1
ATOM 3645 O O . GLN A 1 482 ? -5.835 21.251 -20.100 1.00 94.56 482 GLN A O 1
ATOM 3650 N N . LEU A 1 483 ? -5.765 21.287 -22.336 1.00 95.44 483 LEU A N 1
ATOM 3651 C CA . LEU A 1 483 ? -4.389 20.805 -22.454 1.00 95.44 483 LEU A CA 1
ATOM 3652 C C . LEU A 1 483 ? -3.501 21.856 -23.121 1.00 95.44 483 LEU A C 1
ATOM 3654 O O . LEU A 1 483 ? -3.921 22.537 -24.055 1.00 95.44 483 LEU A O 1
ATOM 3658 N N . ILE A 1 484 ? -2.257 21.955 -22.664 1.00 94.81 484 ILE A N 1
ATOM 3659 C CA . ILE A 1 484 ? -1.191 22.698 -23.339 1.00 94.81 484 ILE A CA 1
ATOM 3660 C C . ILE A 1 484 ? -0.080 21.694 -23.631 1.00 94.81 484 ILE A C 1
ATOM 3662 O O . ILE A 1 484 ? 0.447 21.069 -22.712 1.00 94.81 484 ILE A O 1
ATOM 3666 N N . SER A 1 485 ? 0.242 21.511 -24.907 1.00 96.44 485 SER A N 1
ATOM 3667 C CA . SER A 1 485 ? 1.261 20.564 -25.347 1.00 96.44 485 SER A CA 1
ATOM 3668 C C . SER A 1 485 ? 2.595 21.270 -25.541 1.00 96.44 485 SER A C 1
ATOM 3670 O O . SER A 1 485 ? 2.700 22.153 -26.390 1.00 96.44 485 SER A O 1
ATOM 3672 N N . ILE A 1 486 ? 3.616 20.896 -24.775 1.00 96.00 486 ILE A N 1
ATOM 3673 C CA . ILE A 1 486 ? 4.958 21.464 -24.910 1.00 96.00 486 ILE A CA 1
ATOM 3674 C C . ILE A 1 486 ? 5.919 20.320 -25.219 1.00 96.00 486 ILE A C 1
ATOM 3676 O O . ILE A 1 486 ? 6.258 19.526 -24.343 1.00 96.00 486 ILE A O 1
ATOM 3680 N N . ASN A 1 487 ? 6.339 20.218 -26.476 1.00 95.88 487 ASN A N 1
ATOM 3681 C CA . ASN A 1 487 ? 7.278 19.185 -26.889 1.00 95.88 487 ASN A CA 1
ATOM 3682 C C . ASN A 1 487 ? 8.707 19.607 -26.526 1.00 95.88 487 ASN A C 1
ATOM 3684 O O . ASN A 1 487 ? 9.140 20.675 -26.948 1.00 95.88 487 ASN A O 1
ATOM 3688 N N . ILE A 1 488 ? 9.420 18.796 -25.740 1.00 95.56 488 ILE A N 1
ATOM 3689 C CA . ILE A 1 488 ? 10.810 19.069 -25.323 1.00 95.56 488 ILE A CA 1
ATOM 3690 C C . ILE A 1 488 ? 11.813 17.991 -25.768 1.00 95.56 488 ILE A C 1
ATOM 3692 O O . ILE A 1 488 ? 12.959 17.975 -25.315 1.00 95.56 488 ILE A O 1
ATOM 3696 N N . PHE A 1 489 ? 11.384 17.035 -26.601 1.00 93.62 489 PHE A N 1
ATOM 3697 C CA . PHE A 1 489 ? 12.194 15.873 -26.966 1.00 93.62 489 PHE A CA 1
ATOM 3698 C C . PHE A 1 489 ? 12.891 16.032 -28.319 1.00 93.62 489 PHE A C 1
ATOM 3700 O O . PHE A 1 489 ? 12.327 16.465 -29.323 1.00 93.62 489 PHE A O 1
ATOM 3707 N N . SER A 1 490 ? 14.135 15.567 -28.352 1.00 91.94 490 SER A N 1
ATOM 3708 C CA . SER A 1 490 ? 14.988 15.450 -29.530 1.00 91.94 490 SER A CA 1
ATOM 3709 C C . SER A 1 490 ? 15.338 13.985 -29.789 1.00 91.94 490 SER A C 1
ATOM 3711 O O . SER A 1 490 ? 15.348 13.157 -28.874 1.00 91.94 490 SER A O 1
ATOM 3713 N N . TYR A 1 491 ? 15.633 13.656 -31.047 1.00 90.75 491 TYR A N 1
ATOM 3714 C CA . TYR A 1 491 ? 15.720 12.271 -31.516 1.00 90.75 491 TYR A CA 1
ATOM 3715 C C . TYR A 1 491 ? 17.052 11.986 -32.205 1.00 90.75 491 TYR A C 1
ATOM 3717 O O . TYR A 1 491 ? 17.465 12.724 -33.099 1.00 90.75 491 TYR A O 1
ATOM 3725 N N . ASP A 1 492 ? 17.692 10.885 -31.827 1.00 88.56 492 ASP A N 1
ATOM 3726 C CA . ASP A 1 492 ? 18.828 10.288 -32.523 1.00 88.56 492 ASP A CA 1
ATOM 3727 C C . ASP A 1 492 ? 18.339 9.027 -33.243 1.00 88.56 492 ASP A C 1
ATOM 3729 O O . ASP A 1 492 ? 18.120 7.970 -32.646 1.00 88.56 492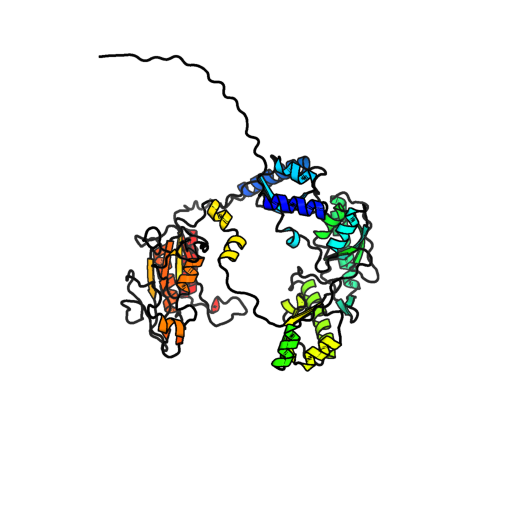 ASP A O 1
ATOM 3733 N N . ARG A 1 493 ? 18.141 9.168 -34.555 1.00 82.31 493 ARG A N 1
ATOM 3734 C CA . ARG A 1 493 ? 17.625 8.101 -35.421 1.00 82.31 493 ARG A CA 1
ATOM 3735 C C . ARG A 1 493 ? 18.666 7.031 -35.742 1.00 82.31 493 ARG A C 1
ATOM 3737 O O . ARG A 1 493 ? 18.289 5.952 -36.173 1.00 82.31 493 ARG A O 1
ATOM 3744 N N . ILE A 1 494 ? 19.954 7.329 -35.573 1.00 85.00 494 ILE A N 1
ATOM 3745 C CA . ILE A 1 494 ? 21.030 6.375 -35.863 1.00 85.00 494 ILE A CA 1
ATOM 3746 C C . ILE A 1 494 ? 21.137 5.385 -34.705 1.00 85.00 494 ILE A C 1
ATOM 3748 O O . ILE A 1 494 ? 21.225 4.181 -34.920 1.00 85.00 494 ILE A O 1
ATOM 3752 N N . ASN A 1 495 ? 21.077 5.897 -33.475 1.00 84.06 495 ASN A N 1
ATOM 3753 C CA . ASN A 1 495 ? 21.233 5.092 -32.265 1.00 84.06 495 ASN A CA 1
ATOM 3754 C C . ASN A 1 495 ? 19.906 4.652 -31.635 1.00 84.06 495 ASN A C 1
ATOM 3756 O O . ASN A 1 495 ? 19.920 4.075 -30.549 1.00 84.06 495 ASN A O 1
ATOM 3760 N N . ASN A 1 496 ? 18.776 4.927 -32.291 1.00 84.50 496 ASN A N 1
ATOM 3761 C CA . ASN A 1 496 ? 17.426 4.640 -31.810 1.00 84.50 496 ASN A CA 1
ATOM 3762 C C . ASN A 1 496 ? 17.142 5.205 -30.403 1.00 84.50 496 ASN A C 1
ATOM 3764 O O . ASN A 1 496 ? 16.669 4.494 -29.519 1.00 84.50 496 ASN A O 1
ATOM 3768 N N . LYS A 1 497 ? 17.453 6.488 -30.169 1.00 85.19 497 LYS A N 1
ATOM 3769 C CA . LYS A 1 497 ? 17.261 7.149 -28.865 1.00 85.19 497 LYS A CA 1
ATOM 3770 C C . LYS A 1 497 ? 16.413 8.409 -28.979 1.00 85.19 497 LYS A C 1
ATOM 3772 O O . LYS A 1 497 ? 16.487 9.138 -29.966 1.00 85.19 497 LYS A O 1
ATOM 3777 N N . LYS A 1 498 ? 15.669 8.713 -27.917 1.00 88.62 498 LYS A N 1
ATOM 3778 C CA . LYS A 1 498 ? 15.068 10.031 -27.679 1.00 88.62 498 LYS A CA 1
ATOM 3779 C C . LYS A 1 498 ? 15.487 10.546 -26.307 1.00 88.62 498 LYS A C 1
ATOM 3781 O O . LYS A 1 498 ? 15.674 9.757 -25.384 1.00 88.62 498 LYS A O 1
ATOM 3786 N N . THR A 1 499 ? 15.642 11.856 -26.178 1.00 89.50 499 THR A N 1
ATOM 3787 C CA . THR A 1 499 ? 15.922 12.521 -24.899 1.00 89.50 499 THR A CA 1
ATOM 3788 C C . THR A 1 499 ? 15.431 13.959 -24.949 1.00 89.50 499 THR A C 1
ATOM 3790 O O . THR A 1 499 ? 15.208 14.497 -26.029 1.00 89.50 499 THR A O 1
ATOM 3793 N N . TYR A 1 500 ? 15.316 14.597 -23.796 1.00 89.12 500 TYR A N 1
ATOM 3794 C CA . TYR A 1 500 ? 15.168 16.045 -23.686 1.00 89.12 500 TYR A CA 1
ATOM 3795 C C . TYR A 1 500 ? 16.470 16.656 -23.159 1.00 89.12 500 TYR A C 1
ATOM 3797 O O . TYR A 1 500 ? 17.265 15.971 -22.504 1.00 89.12 500 TYR A O 1
ATOM 3805 N N . TYR A 1 501 ? 16.703 17.933 -23.458 1.00 85.38 501 TYR A N 1
ATOM 3806 C CA . TYR A 1 501 ? 17.857 18.673 -22.951 1.00 85.38 501 TYR A CA 1
ATOM 3807 C C . TYR A 1 501 ? 17.447 19.629 -21.834 1.00 85.38 501 TYR A C 1
ATOM 3809 O O . TYR A 1 501 ? 16.298 20.055 -21.727 1.00 85.38 501 TYR A O 1
ATOM 3817 N N . LEU A 1 502 ? 18.426 19.990 -21.002 1.00 82.12 502 LEU A N 1
ATOM 3818 C CA . LEU A 1 502 ? 18.241 20.936 -19.903 1.00 82.12 502 LEU A CA 1
ATOM 3819 C C . LEU A 1 502 ? 17.633 22.263 -20.384 1.00 82.12 502 LEU A C 1
ATOM 3821 O O . LEU A 1 502 ? 16.683 22.755 -19.781 1.00 82.12 502 LEU A O 1
ATOM 3825 N N . ASN A 1 503 ? 18.165 22.809 -21.480 1.00 78.94 503 ASN A N 1
ATOM 3826 C CA . ASN A 1 503 ? 17.724 24.090 -22.030 1.00 78.94 503 ASN A CA 1
ATOM 3827 C C . ASN A 1 503 ? 16.304 24.005 -22.610 1.00 78.94 503 ASN A C 1
ATOM 3829 O O . ASN A 1 503 ? 15.533 24.947 -22.452 1.00 78.94 503 ASN A O 1
ATOM 3833 N N . ASP A 1 504 ? 15.939 22.875 -23.221 1.00 89.44 504 ASP A N 1
ATOM 3834 C CA . ASP A 1 504 ? 14.599 22.649 -23.777 1.00 89.44 504 ASP A CA 1
ATOM 3835 C C . ASP A 1 504 ? 13.556 22.601 -22.644 1.00 89.44 504 ASP A C 1
ATOM 3837 O O . ASP A 1 504 ? 12.502 23.233 -22.721 1.00 89.44 504 ASP A O 1
ATOM 3841 N N . LEU A 1 505 ? 13.888 21.929 -21.532 1.00 87.50 505 LEU A N 1
ATOM 3842 C CA . LEU A 1 505 ? 13.064 21.908 -20.320 1.00 87.50 505 LEU A CA 1
ATOM 3843 C C . LEU A 1 505 ? 12.944 23.301 -19.679 1.00 87.50 505 LEU A C 1
ATOM 3845 O O . LEU A 1 505 ? 11.853 23.705 -19.275 1.00 87.50 505 LEU A O 1
ATOM 3849 N N . GLU A 1 506 ? 14.043 24.051 -19.595 1.00 82.56 506 GLU A N 1
ATOM 3850 C CA . GLU A 1 506 ? 14.041 25.425 -19.085 1.00 82.56 506 GLU A CA 1
ATOM 3851 C C . GLU A 1 506 ? 13.136 26.343 -19.922 1.00 82.56 506 GLU A C 1
ATOM 3853 O O . GLU A 1 506 ? 12.315 27.082 -19.366 1.00 82.56 506 GLU A O 1
ATOM 3858 N N . LYS A 1 507 ? 13.224 26.262 -21.256 1.00 86.19 507 LYS A N 1
ATOM 3859 C CA . LYS A 1 507 ? 12.359 27.016 -22.175 1.00 86.19 507 LYS A CA 1
ATOM 3860 C C . LYS A 1 507 ? 10.900 26.584 -22.074 1.00 86.19 507 LYS A C 1
ATOM 3862 O O . LYS A 1 507 ? 10.020 27.443 -22.016 1.00 86.19 507 LYS A O 1
ATOM 3867 N N . GLY A 1 508 ? 10.639 25.284 -21.947 1.00 88.81 508 GLY A N 1
ATOM 3868 C CA . GLY A 1 508 ? 9.299 24.757 -21.702 1.00 88.81 508 GLY A CA 1
ATOM 3869 C C . GLY A 1 508 ? 8.674 25.334 -20.430 1.00 88.81 508 GLY A C 1
ATOM 3870 O O . GLY A 1 508 ? 7.573 25.882 -20.470 1.00 88.81 508 GLY A O 1
ATOM 3871 N N . LEU A 1 509 ? 9.394 25.290 -19.305 1.00 86.44 509 LEU A N 1
ATOM 3872 C CA . LEU A 1 509 ? 8.934 25.861 -18.033 1.00 86.44 509 LEU A CA 1
ATOM 3873 C C . LEU A 1 509 ? 8.782 27.387 -18.095 1.00 86.44 509 LEU A C 1
ATOM 3875 O O . LEU A 1 509 ? 7.866 27.941 -17.486 1.00 86.44 509 LEU A O 1
ATOM 3879 N N . SER A 1 510 ? 9.639 28.068 -18.854 1.00 84.81 510 SER A N 1
ATOM 3880 C CA . SER A 1 510 ? 9.517 29.508 -19.103 1.00 84.81 510 SER A CA 1
ATOM 3881 C C . SER A 1 510 ? 8.264 29.844 -19.919 1.00 84.81 510 SER A C 1
ATOM 3883 O O . SER A 1 510 ? 7.573 30.810 -19.597 1.00 84.81 510 SER A O 1
ATOM 3885 N N . SER A 1 511 ? 7.908 29.027 -20.919 1.00 86.12 511 SER A N 1
ATOM 3886 C CA . SER A 1 511 ? 6.651 29.186 -21.666 1.00 86.12 511 SER A CA 1
ATOM 3887 C C . SER A 1 511 ? 5.428 29.017 -20.758 1.00 86.12 511 SER A C 1
ATOM 3889 O O . SER A 1 511 ? 4.513 29.845 -20.766 1.00 86.12 511 SER A O 1
ATOM 3891 N N . VAL A 1 512 ? 5.432 27.992 -19.898 1.00 87.00 512 VAL A N 1
ATOM 3892 C CA . VAL A 1 512 ? 4.387 27.799 -18.878 1.00 87.00 512 VAL A CA 1
ATOM 3893 C C . VAL A 1 512 ? 4.256 29.039 -17.994 1.00 87.00 512 VAL A C 1
ATOM 3895 O O . VAL A 1 512 ? 3.144 29.505 -17.750 1.00 87.00 512 VAL A O 1
ATOM 3898 N N . LEU A 1 513 ? 5.379 29.591 -17.532 1.00 80.06 513 LEU A N 1
ATOM 3899 C CA . LEU A 1 513 ? 5.411 30.772 -16.673 1.00 80.06 513 LEU A CA 1
ATOM 3900 C C . LEU A 1 513 ? 4.817 32.008 -17.365 1.00 80.06 513 LEU A C 1
ATOM 3902 O O . LEU A 1 513 ? 4.019 32.722 -16.759 1.00 80.06 513 LEU A O 1
ATOM 3906 N N . LEU A 1 514 ? 5.145 32.224 -18.641 1.00 77.50 514 LEU A N 1
ATOM 3907 C CA . LEU A 1 514 ? 4.588 33.309 -19.453 1.00 77.50 514 LEU A CA 1
ATOM 3908 C C . LEU A 1 514 ? 3.058 33.203 -19.566 1.00 77.50 514 LEU A C 1
ATOM 3910 O O . LEU A 1 514 ? 2.339 34.193 -19.389 1.00 77.50 514 LEU A O 1
ATOM 3914 N N . ARG A 1 515 ? 2.555 31.984 -19.798 1.00 77.69 515 ARG A N 1
ATOM 3915 C CA . ARG A 1 515 ? 1.118 31.685 -19.889 1.00 77.69 515 ARG A CA 1
ATOM 3916 C C . ARG A 1 515 ? 0.417 31.849 -18.540 1.00 77.69 515 ARG A C 1
ATOM 3918 O O . ARG A 1 515 ? -0.668 32.425 -18.503 1.00 77.69 515 ARG A O 1
ATOM 3925 N N . ALA A 1 516 ? 1.043 31.414 -17.447 1.00 71.62 516 ALA A N 1
ATOM 3926 C CA . ALA A 1 516 ? 0.537 31.597 -16.086 1.00 71.62 516 ALA A CA 1
ATOM 3927 C C . ALA A 1 516 ? 0.479 33.078 -15.666 1.00 71.62 516 ALA A C 1
ATOM 3929 O O . ALA A 1 516 ? -0.380 33.457 -14.878 1.00 71.62 516 ALA A O 1
ATOM 3930 N N . GLY A 1 517 ? 1.360 33.923 -16.210 1.00 65.50 517 GLY A N 1
ATOM 3931 C CA . GLY A 1 517 ? 1.396 35.366 -15.949 1.00 65.50 517 GLY A CA 1
ATOM 3932 C C . GLY A 1 517 ? 0.325 36.199 -16.667 1.00 65.50 517 GLY A C 1
ATOM 3933 O O . GLY A 1 517 ? 0.361 37.420 -16.560 1.00 65.50 517 GLY A O 1
ATOM 3934 N N . GLY A 1 518 ? -0.602 35.585 -17.417 1.00 62.28 518 GLY A N 1
ATOM 3935 C CA . GLY A 1 518 ? -1.721 36.297 -18.057 1.00 62.28 518 GLY A CA 1
ATOM 3936 C C . GLY A 1 518 ? -1.351 37.136 -19.287 1.00 62.28 518 GLY A C 1
ATOM 3937 O O . GLY A 1 518 ? -2.132 37.977 -19.719 1.00 62.28 518 GLY A O 1
ATOM 3938 N N . THR A 1 519 ? -0.164 36.933 -19.858 1.00 56.00 519 THR A N 1
ATOM 3939 C CA . THR A 1 519 ? 0.366 37.764 -20.958 1.00 56.00 519 THR A CA 1
ATOM 3940 C C . THR A 1 519 ? -0.081 37.315 -22.354 1.00 56.00 519 THR A C 1
ATOM 3942 O O . THR A 1 519 ? 0.284 37.942 -23.347 1.00 56.00 519 THR A O 1
ATOM 3945 N N . THR A 1 520 ? -0.885 36.248 -22.452 1.00 56.84 520 THR A N 1
ATOM 3946 C CA . THR A 1 520 ? -1.400 35.722 -23.726 1.00 56.84 520 THR A CA 1
ATOM 3947 C C . THR A 1 520 ? -2.934 35.713 -23.743 1.00 56.84 520 THR A C 1
ATOM 3949 O O . THR A 1 520 ? -3.537 35.408 -22.714 1.00 56.84 520 THR A O 1
ATOM 3952 N N . PRO A 1 521 ? -3.598 35.962 -24.891 1.00 48.84 521 PRO A N 1
ATOM 3953 C CA . PRO A 1 521 ? -5.066 35.914 -25.006 1.00 48.84 521 PRO A CA 1
ATOM 3954 C C . PRO A 1 521 ? -5.702 34.558 -24.642 1.00 48.84 521 PRO A C 1
ATOM 3956 O O . PRO A 1 521 ? -6.909 34.477 -24.441 1.00 48.84 521 PRO A O 1
ATOM 3959 N N . SER A 1 522 ? -4.897 33.494 -24.565 1.00 54.12 522 SER A N 1
ATOM 3960 C CA . SER A 1 522 ? -5.285 32.115 -24.240 1.00 54.12 522 SER A CA 1
ATOM 3961 C C . SER A 1 522 ? -4.818 31.663 -22.845 1.00 54.12 522 SER A C 1
ATOM 3963 O O . SER A 1 522 ? -4.713 30.463 -22.593 1.00 54.12 522 SER A O 1
ATOM 3965 N N . SER A 1 523 ? -4.439 32.590 -21.961 1.00 63.94 523 SER A N 1
ATOM 3966 C CA . SER A 1 523 ? -3.958 32.258 -20.616 1.00 63.94 523 SER A CA 1
ATOM 3967 C C . SER A 1 523 ? -5.084 31.660 -19.750 1.00 63.94 523 SER A C 1
ATOM 3969 O O . SER A 1 523 ? -6.133 32.289 -19.601 1.00 63.94 523 SER A O 1
ATOM 3971 N N . PRO A 1 524 ? -4.898 30.462 -19.164 1.00 66.69 524 PRO A N 1
ATOM 3972 C CA . PRO A 1 524 ? -5.916 29.810 -18.344 1.00 66.69 524 PRO A CA 1
ATOM 3973 C C . PRO A 1 524 ? -5.994 30.426 -16.940 1.00 66.69 524 PRO A C 1
ATOM 3975 O O . PRO A 1 524 ? -4.991 30.894 -16.403 1.00 66.69 524 PRO A O 1
ATOM 3978 N N . ALA A 1 525 ? -7.173 30.368 -16.310 1.00 64.12 525 ALA A N 1
ATOM 3979 C CA . ALA A 1 525 ? -7.388 30.878 -14.949 1.00 64.12 525 ALA A CA 1
ATOM 3980 C C . ALA A 1 525 ? -6.601 30.091 -13.877 1.00 64.12 525 ALA A C 1
ATOM 3982 O O . ALA A 1 525 ? -6.201 30.646 -12.850 1.00 64.12 525 ALA A O 1
ATOM 3983 N N . ALA A 1 526 ? -6.358 28.802 -14.133 1.00 76.00 526 ALA A N 1
ATOM 3984 C CA . ALA A 1 526 ? -5.548 27.914 -13.310 1.00 76.00 526 ALA A CA 1
ATOM 3985 C C . ALA A 1 526 ? -4.726 26.962 -14.193 1.00 76.00 526 ALA A C 1
ATOM 3987 O O . ALA A 1 526 ? -5.214 26.480 -15.218 1.00 76.00 526 ALA A O 1
ATOM 3988 N N . LEU A 1 527 ? -3.487 26.676 -13.783 1.00 83.56 527 LEU A N 1
ATOM 3989 C CA . LEU A 1 527 ? -2.536 25.880 -14.557 1.00 83.56 527 LEU A CA 1
ATOM 3990 C C . LEU A 1 527 ? -1.897 24.784 -13.697 1.00 83.56 527 LEU A C 1
ATOM 3992 O O . LEU A 1 527 ? -1.433 25.041 -12.588 1.00 83.56 527 LEU A O 1
ATOM 3996 N N . VAL A 1 528 ? -1.838 23.569 -14.230 1.00 89.06 528 VAL A N 1
ATOM 3997 C CA . VAL A 1 528 ? -1.092 22.437 -13.664 1.00 89.06 528 VAL A CA 1
ATOM 3998 C C . VAL A 1 528 ? 0.039 22.085 -14.622 1.00 89.06 528 VAL A C 1
ATOM 4000 O O . VAL A 1 528 ? -0.160 22.105 -15.832 1.00 89.06 528 VAL A O 1
ATOM 4003 N N . VAL A 1 529 ? 1.219 21.759 -14.097 1.00 90.50 529 VAL A N 1
ATOM 4004 C CA . VAL A 1 529 ? 2.371 21.339 -14.907 1.00 90.50 529 VAL A CA 1
ATOM 4005 C C . VAL A 1 529 ? 2.633 19.862 -14.663 1.00 90.50 529 VAL A C 1
ATOM 4007 O O . VAL A 1 529 ? 2.863 19.456 -13.526 1.00 90.50 529 VAL A O 1
ATOM 4010 N N . ASN A 1 530 ? 2.604 19.069 -15.729 1.00 93.06 530 ASN A N 1
ATOM 4011 C CA . ASN A 1 530 ? 2.944 17.657 -15.707 1.00 93.06 530 ASN A CA 1
ATOM 4012 C C . ASN A 1 530 ? 4.336 17.443 -16.316 1.00 93.06 530 ASN A C 1
ATOM 4014 O O . ASN A 1 530 ? 4.555 17.746 -17.490 1.00 93.06 530 ASN A O 1
ATOM 4018 N N . LEU A 1 531 ? 5.242 16.880 -15.515 1.00 89.75 531 LEU A N 1
ATOM 4019 C CA . LEU A 1 531 ? 6.600 16.493 -15.898 1.00 89.75 531 LEU A CA 1
ATOM 4020 C C . LEU A 1 531 ? 6.764 14.989 -15.683 1.00 89.75 531 LEU A C 1
ATOM 4022 O O . LEU A 1 531 ? 7.373 14.559 -14.707 1.00 89.75 531 LEU A O 1
ATOM 4026 N N . SER A 1 532 ? 6.217 14.178 -16.587 1.00 88.62 532 SER A N 1
ATOM 4027 C CA . SER A 1 532 ? 6.401 12.717 -16.567 1.00 88.62 532 SER A CA 1
ATOM 4028 C C . SER A 1 532 ? 7.777 12.319 -17.116 1.00 88.62 532 SER A C 1
ATOM 4030 O O . SER A 1 532 ? 7.914 11.414 -17.931 1.00 88.62 532 SER A O 1
ATOM 4032 N N . ILE A 1 533 ? 8.807 13.035 -16.684 1.00 82.31 533 ILE A N 1
ATOM 4033 C CA . ILE A 1 533 ? 10.181 12.938 -17.157 1.00 82.31 533 ILE A CA 1
ATOM 4034 C C . ILE A 1 533 ? 11.119 12.880 -15.955 1.00 82.31 533 ILE A C 1
ATOM 4036 O O . ILE A 1 533 ? 10.809 13.385 -14.877 1.00 82.31 533 ILE A O 1
ATOM 4040 N N . GLY A 1 534 ? 12.276 12.254 -16.129 1.00 74.31 534 GLY A N 1
ATOM 4041 C CA . GLY A 1 534 ? 13.244 12.061 -15.058 1.00 74.31 534 GLY A CA 1
ATOM 4042 C C . GLY A 1 534 ? 14.657 11.932 -15.599 1.00 74.31 534 GLY A C 1
ATOM 4043 O O . GLY A 1 534 ? 14.871 11.721 -16.792 1.00 74.31 534 GLY A O 1
ATOM 4044 N N . THR A 1 535 ? 15.638 12.069 -14.712 1.00 65.12 535 THR A N 1
ATOM 4045 C CA . THR A 1 535 ? 17.039 11.853 -15.069 1.00 65.12 535 THR A CA 1
ATOM 4046 C C . THR A 1 535 ? 17.396 10.375 -14.914 1.00 65.12 535 THR A C 1
ATOM 4048 O O . THR A 1 535 ? 16.777 9.640 -14.148 1.00 65.12 535 THR A O 1
ATOM 4051 N N . VAL A 1 536 ? 18.432 9.929 -15.626 1.00 56.97 536 VAL A N 1
ATOM 4052 C CA . VAL A 1 536 ? 18.999 8.576 -15.463 1.00 56.97 536 VAL A CA 1
ATOM 4053 C C . VAL A 1 536 ? 19.795 8.410 -14.159 1.00 56.97 536 VAL A C 1
ATOM 4055 O O . VAL A 1 536 ? 20.268 7.317 -13.865 1.00 56.97 536 VAL A O 1
ATOM 4058 N N . ALA A 1 537 ? 19.977 9.485 -13.386 1.00 55.72 537 ALA A N 1
ATOM 4059 C CA . ALA A 1 537 ? 20.711 9.463 -12.131 1.00 55.72 537 ALA A CA 1
ATOM 4060 C C . ALA A 1 537 ? 19.760 9.167 -10.966 1.00 55.72 537 ALA A C 1
ATOM 4062 O O . ALA A 1 537 ? 18.788 9.884 -10.741 1.00 55.72 537 ALA A O 1
ATOM 4063 N N . SER A 1 538 ? 20.067 8.131 -10.189 1.00 49.44 538 SER A N 1
ATOM 4064 C CA . SER A 1 538 ? 19.405 7.888 -8.908 1.00 49.44 538 SER A CA 1
ATOM 4065 C C . SER A 1 538 ? 20.063 8.741 -7.826 1.00 49.44 538 SER A C 1
ATOM 4067 O O . SER A 1 538 ? 21.275 8.661 -7.623 1.00 49.44 538 SER A O 1
ATOM 4069 N N . TYR A 1 539 ? 19.274 9.547 -7.117 1.00 51.66 539 TYR A N 1
ATOM 4070 C CA . TYR A 1 539 ? 19.765 10.370 -6.014 1.00 51.66 539 TYR A CA 1
ATOM 4071 C C . TYR A 1 539 ? 19.408 9.708 -4.673 1.00 51.66 539 TYR A C 1
ATOM 4073 O O . TYR A 1 539 ? 18.227 9.497 -4.405 1.00 51.66 539 TYR A O 1
ATOM 4081 N N . PRO A 1 540 ? 20.391 9.371 -3.817 1.00 40.72 540 PRO A N 1
ATOM 4082 C CA . PRO A 1 540 ? 20.144 8.730 -2.520 1.00 40.72 540 PRO A CA 1
ATOM 4083 C C . PRO A 1 540 ? 19.645 9.706 -1.433 1.00 40.72 540 PRO A C 1
ATOM 4085 O O . PRO A 1 540 ? 19.395 9.298 -0.302 1.00 40.72 540 PRO A O 1
ATOM 4088 N N . SER A 1 541 ? 19.525 10.996 -1.756 1.00 51.22 541 SER A N 1
ATOM 4089 C CA . SER A 1 541 ? 19.079 12.079 -0.874 1.00 51.22 541 SER A CA 1
ATOM 4090 C C . SER A 1 541 ? 18.434 13.202 -1.691 1.00 51.22 541 SER A C 1
ATOM 4092 O O . SER A 1 541 ? 18.390 13.120 -2.921 1.00 51.22 541 SER A O 1
ATOM 4094 N N . ASP A 1 542 ? 17.996 14.275 -1.018 1.00 53.59 542 ASP A N 1
ATOM 4095 C CA . ASP A 1 542 ? 17.582 15.516 -1.682 1.00 53.59 542 ASP A CA 1
ATOM 4096 C C . ASP A 1 542 ? 18.633 15.944 -2.724 1.00 53.59 542 ASP A C 1
ATOM 4098 O O . ASP A 1 542 ? 19.842 15.936 -2.464 1.00 53.59 542 ASP A O 1
ATOM 4102 N N . CYS A 1 543 ? 18.154 16.231 -3.931 1.00 56.44 543 CYS A N 1
ATOM 4103 C CA . CYS A 1 543 ? 18.959 16.477 -5.119 1.00 56.44 543 CYS A CA 1
ATOM 4104 C C . CYS A 1 543 ? 18.927 17.943 -5.556 1.00 56.44 543 CYS A C 1
ATOM 4106 O O . CYS A 1 543 ? 19.457 18.264 -6.619 1.00 56.44 543 CYS A O 1
ATOM 4108 N N . ASP A 1 544 ? 18.382 18.842 -4.730 1.00 62.53 544 ASP A N 1
ATOM 4109 C CA . ASP A 1 544 ? 18.276 20.278 -5.001 1.00 62.53 544 ASP A CA 1
ATOM 4110 C C . ASP A 1 544 ? 19.589 20.913 -5.490 1.00 62.53 544 ASP A C 1
ATOM 4112 O O . ASP A 1 544 ? 19.576 21.777 -6.368 1.00 62.53 544 ASP A O 1
ATOM 4116 N N . ALA A 1 545 ? 20.742 20.483 -4.967 1.00 60.38 545 ALA A N 1
ATOM 4117 C CA . ALA A 1 545 ? 22.055 20.979 -5.394 1.00 60.38 545 ALA A CA 1
ATOM 4118 C C . ALA A 1 545 ? 22.436 20.571 -6.833 1.00 60.38 545 ALA A C 1
ATOM 4120 O O . ALA A 1 545 ? 23.200 21.283 -7.482 1.00 60.38 545 ALA A O 1
ATOM 4121 N N . ASN A 1 546 ? 21.879 19.465 -7.334 1.00 57.31 546 ASN A N 1
ATOM 4122 C CA . ASN A 1 546 ? 22.170 18.881 -8.646 1.00 57.31 546 ASN A CA 1
ATOM 4123 C C . ASN A 1 546 ? 21.212 19.362 -9.750 1.00 57.31 546 ASN A C 1
ATOM 4125 O O . ASN A 1 546 ? 21.404 19.025 -10.918 1.00 57.31 546 ASN A O 1
ATOM 4129 N N . VAL A 1 547 ? 20.194 20.157 -9.406 1.00 61.16 547 VAL A N 1
ATOM 4130 C CA . VAL A 1 547 ? 19.272 20.773 -10.368 1.00 61.16 547 VAL A CA 1
ATOM 4131 C C . VAL A 1 547 ? 19.789 22.154 -10.786 1.00 61.16 547 VAL A C 1
ATOM 4133 O O . VAL A 1 547 ? 20.240 22.953 -9.954 1.00 61.16 547 VAL A O 1
ATOM 4136 N N . SER A 1 548 ? 19.677 22.476 -12.082 1.00 66.81 548 SER A N 1
ATOM 4137 C CA . SER A 1 548 ? 19.995 23.810 -12.614 1.00 66.81 548 SER A CA 1
ATOM 4138 C C . SER A 1 548 ? 19.344 24.916 -11.776 1.00 66.81 548 SER A C 1
ATOM 4140 O O . SER A 1 548 ? 18.164 24.843 -11.422 1.00 66.81 548 SER A O 1
ATOM 4142 N N . ILE A 1 549 ? 20.119 25.958 -11.457 1.00 65.00 549 ILE A N 1
ATOM 4143 C CA . ILE A 1 549 ? 19.638 27.133 -10.714 1.00 65.00 549 ILE A CA 1
ATOM 4144 C C . ILE A 1 549 ? 18.460 27.784 -11.451 1.00 65.00 549 ILE A C 1
ATOM 4146 O O . ILE A 1 549 ? 17.487 28.186 -10.813 1.00 65.00 549 ILE A O 1
ATOM 4150 N N . ALA A 1 550 ? 18.514 27.844 -12.784 1.00 61.09 550 ALA A N 1
ATOM 4151 C CA . ALA A 1 550 ? 17.456 28.426 -13.599 1.00 61.09 550 ALA A CA 1
ATOM 4152 C C . ALA A 1 550 ? 16.141 27.641 -13.467 1.00 61.09 550 ALA A C 1
ATOM 4154 O O . ALA A 1 550 ? 15.106 28.229 -13.156 1.00 61.09 550 ALA A O 1
ATOM 4155 N N . ILE A 1 551 ? 16.190 26.308 -13.561 1.00 69.81 551 ILE A N 1
ATOM 4156 C CA . ILE A 1 551 ? 15.014 25.444 -13.365 1.00 69.81 551 ILE A CA 1
ATOM 4157 C C . ILE A 1 551 ? 14.452 25.586 -11.945 1.00 69.81 551 ILE A C 1
ATOM 4159 O O . ILE A 1 551 ? 13.245 25.761 -11.780 1.00 69.81 551 ILE A O 1
ATOM 4163 N N . ARG A 1 552 ? 15.309 25.591 -10.914 1.00 65.75 552 ARG A N 1
ATOM 4164 C CA . ARG A 1 552 ? 14.874 25.825 -9.523 1.00 65.75 552 ARG A CA 1
ATOM 4165 C C . ARG A 1 552 ? 14.160 27.166 -9.362 1.00 65.75 552 ARG A C 1
ATOM 4167 O O . ARG A 1 552 ? 13.136 27.244 -8.681 1.00 65.75 552 ARG A O 1
ATOM 4174 N N . ASN A 1 553 ? 14.674 28.215 -10.000 1.00 66.38 553 ASN A N 1
ATOM 4175 C CA . ASN A 1 553 ? 14.065 29.540 -9.974 1.00 66.38 553 ASN A CA 1
ATOM 4176 C C . ASN A 1 553 ? 12.717 29.565 -10.706 1.00 66.38 553 ASN A C 1
ATOM 4178 O O . ASN A 1 553 ? 11.758 30.106 -10.156 1.00 66.38 553 ASN A O 1
ATOM 4182 N N . LEU A 1 554 ? 12.613 28.940 -11.882 1.00 67.75 554 LEU A N 1
ATOM 4183 C CA . LEU A 1 554 ? 11.360 28.827 -12.636 1.00 67.75 554 LEU A CA 1
ATOM 4184 C C . LEU A 1 554 ? 10.293 28.065 -11.845 1.00 67.75 554 LEU A C 1
ATOM 4186 O O . LEU A 1 554 ? 9.181 28.565 -11.687 1.00 67.75 554 LEU A O 1
ATOM 4190 N N . ILE A 1 555 ? 10.637 26.915 -11.254 1.00 69.19 555 ILE A N 1
ATOM 4191 C CA . ILE A 1 555 ? 9.721 26.140 -10.401 1.00 69.19 555 ILE A CA 1
ATOM 4192 C C . ILE A 1 555 ? 9.270 26.970 -9.193 1.00 69.19 555 ILE A C 1
ATOM 4194 O O . ILE A 1 555 ? 8.080 26.992 -8.865 1.00 69.19 555 ILE A O 1
ATOM 4198 N N . ARG A 1 556 ? 10.183 27.708 -8.543 1.00 69.06 556 ARG A N 1
ATOM 4199 C CA . ARG A 1 556 ? 9.833 28.626 -7.444 1.00 69.06 556 ARG A CA 1
ATOM 4200 C C . ARG A 1 556 ? 8.879 29.732 -7.887 1.00 69.06 556 ARG A C 1
ATOM 4202 O O . ARG A 1 556 ? 7.967 30.062 -7.131 1.00 69.06 556 ARG A O 1
ATOM 4209 N N . GLN A 1 557 ? 9.081 30.316 -9.065 1.00 67.88 557 GLN A N 1
ATOM 4210 C CA . GLN A 1 557 ? 8.215 31.374 -9.590 1.00 67.88 557 GLN A CA 1
ATOM 4211 C C . GLN A 1 557 ? 6.833 30.840 -9.970 1.00 67.88 557 GLN A C 1
ATOM 4213 O O . GLN A 1 557 ? 5.835 31.408 -9.529 1.00 67.88 557 GLN A O 1
ATOM 4218 N N . LEU A 1 558 ? 6.767 29.703 -10.668 1.00 69.00 558 LEU A N 1
ATOM 4219 C CA . LEU A 1 558 ? 5.520 28.988 -10.950 1.00 69.00 558 LEU A CA 1
ATOM 4220 C C . LEU A 1 558 ? 4.763 28.685 -9.651 1.00 69.00 558 LEU A C 1
ATOM 4222 O O . LEU A 1 558 ? 3.592 29.025 -9.516 1.00 69.00 558 LEU A O 1
ATOM 4226 N N . SER A 1 559 ? 5.457 28.163 -8.637 1.00 64.25 559 SER A N 1
ATOM 4227 C CA . SER A 1 559 ? 4.871 27.870 -7.321 1.00 64.25 559 SER A CA 1
ATOM 4228 C C . SER A 1 559 ? 4.349 29.109 -6.586 1.00 64.25 559 SER A C 1
ATOM 4230 O O . SER A 1 559 ? 3.471 28.990 -5.733 1.00 64.25 559 SER A O 1
ATOM 4232 N N . ARG A 1 560 ? 4.903 30.299 -6.856 1.00 63.31 560 ARG A N 1
ATOM 4233 C CA . ARG A 1 560 ? 4.439 31.568 -6.276 1.00 63.31 560 ARG A CA 1
ATOM 4234 C C . ARG A 1 560 ? 3.243 32.124 -7.042 1.00 63.31 560 ARG A C 1
ATOM 4236 O O . ARG A 1 560 ? 2.262 32.482 -6.406 1.00 63.31 560 ARG A O 1
ATOM 4243 N N . LEU A 1 561 ? 3.285 32.155 -8.370 1.00 58.62 561 LEU A N 1
ATOM 4244 C CA . LEU A 1 561 ? 2.175 32.655 -9.190 1.00 58.62 561 LEU A CA 1
ATOM 4245 C C . LEU A 1 561 ? 0.928 31.775 -9.065 1.00 58.62 561 LEU A C 1
ATOM 4247 O O . LEU A 1 561 ? -0.171 32.299 -8.929 1.00 58.62 561 LEU A O 1
ATOM 4251 N N . LEU A 1 562 ? 1.095 30.453 -8.967 1.00 50.75 562 LEU A N 1
ATOM 4252 C CA . LEU A 1 562 ? -0.008 29.526 -8.690 1.00 50.75 562 LEU A CA 1
ATOM 4253 C C . LEU A 1 562 ? -0.621 29.708 -7.287 1.00 50.75 562 LEU A C 1
ATOM 4255 O O . LEU A 1 562 ? -1.752 29.292 -7.062 1.00 50.75 562 LEU A O 1
ATOM 4259 N N . LYS A 1 563 ? 0.089 30.351 -6.347 1.00 46.38 563 LYS A N 1
ATOM 4260 C CA . LYS A 1 563 ? -0.442 30.727 -5.023 1.00 46.38 563 LYS A CA 1
ATOM 4261 C C . LYS A 1 563 ? -1.127 32.101 -4.996 1.00 46.38 563 LYS A C 1
ATOM 4263 O O . LYS A 1 563 ? -1.796 32.382 -4.009 1.00 46.38 563 LYS A O 1
ATOM 4268 N N . TYR A 1 564 ? -0.944 32.940 -6.021 1.00 38.28 564 TYR A N 1
ATOM 4269 C CA . TYR A 1 564 ? -1.385 34.345 -6.055 1.00 38.28 564 TYR A CA 1
ATOM 4270 C C . TYR A 1 564 ? -2.181 34.715 -7.327 1.00 38.28 564 TYR A C 1
ATOM 4272 O O . TYR A 1 564 ? -2.297 35.895 -7.650 1.00 38.28 564 TYR A O 1
ATOM 4280 N N . SER A 1 565 ? -2.736 33.740 -8.060 1.00 36.03 565 SER A N 1
ATOM 4281 C CA . SER A 1 565 ? -3.632 34.025 -9.193 1.00 36.03 565 SER A CA 1
ATOM 4282 C C . SER A 1 565 ? -4.840 34.855 -8.706 1.00 36.03 565 SER A C 1
ATOM 4284 O O . SER A 1 565 ? -5.440 34.490 -7.692 1.00 36.03 565 SER A O 1
ATOM 4286 N N . PRO A 1 566 ? -5.224 35.957 -9.379 1.00 33.41 566 PRO A N 1
ATOM 4287 C CA . PRO A 1 566 ? -6.189 36.953 -8.886 1.00 33.41 566 PRO A CA 1
ATOM 4288 C C . PRO A 1 566 ? -7.650 36.472 -8.773 1.00 33.41 566 PRO A C 1
ATOM 4290 O O . PRO A 1 566 ? -8.547 37.278 -8.557 1.00 33.41 566 PRO A O 1
ATOM 4293 N N . ALA A 1 567 ? -7.910 35.162 -8.827 1.00 34.28 567 ALA A N 1
ATOM 4294 C CA . ALA A 1 567 ? -9.132 34.588 -8.256 1.00 34.28 567 ALA A CA 1
ATOM 4295 C C . ALA A 1 567 ? -9.091 34.522 -6.711 1.00 34.28 567 ALA A C 1
ATOM 4297 O O . ALA A 1 567 ? -10.098 34.216 -6.076 1.00 34.28 567 ALA A O 1
ATOM 4298 N N . SER A 1 568 ? -7.942 34.822 -6.096 1.00 33.75 568 SER A N 1
ATOM 4299 C CA . SER A 1 568 ? -7.791 35.021 -4.655 1.00 33.75 568 SER A CA 1
ATOM 4300 C C . SER A 1 568 ? -7.236 36.418 -4.380 1.00 33.75 568 SER A C 1
ATOM 4302 O O . SER A 1 568 ? -6.020 36.625 -4.405 1.00 33.75 568 SER A O 1
ATOM 4304 N N . GLU A 1 569 ? -8.112 37.386 -4.124 1.00 24.81 569 GLU A N 1
ATOM 4305 C CA . GLU A 1 569 ? -7.681 38.670 -3.574 1.00 24.81 569 GLU A CA 1
ATOM 4306 C C . GLU A 1 569 ? -7.080 38.463 -2.165 1.00 24.81 569 GLU A C 1
ATOM 4308 O O . GLU A 1 569 ? -7.650 37.732 -1.347 1.00 24.81 569 GLU A O 1
ATOM 4313 N N . PRO A 1 570 ? -5.922 39.073 -1.859 1.00 32.12 570 PRO A N 1
ATOM 4314 C CA . PRO A 1 570 ? -5.270 38.972 -0.565 1.00 32.12 570 PRO A CA 1
ATOM 4315 C C . PRO A 1 570 ? -5.700 40.133 0.338 1.00 32.12 570 PRO A C 1
ATOM 4317 O O . PRO A 1 570 ? -5.333 41.278 0.087 1.00 32.12 570 PRO A O 1
ATOM 4320 N N . VAL A 1 571 ? -6.369 39.856 1.458 1.00 27.14 571 VAL A N 1
ATOM 4321 C CA . VAL A 1 571 ? -6.369 40.814 2.576 1.00 27.14 571 VAL A CA 1
ATOM 4322 C C . VAL A 1 571 ? -5.172 40.488 3.465 1.00 27.14 571 VAL A C 1
ATOM 4324 O O . VAL A 1 571 ? -5.169 39.536 4.246 1.00 27.14 571 VAL A O 1
ATOM 4327 N N . GLN A 1 572 ? -4.100 41.253 3.259 1.00 27.28 572 GLN A N 1
ATOM 4328 C CA . GLN A 1 572 ? -2.932 41.303 4.129 1.00 27.28 572 GLN A CA 1
ATOM 4329 C C . GLN A 1 572 ? -3.282 41.937 5.483 1.00 27.28 572 GLN A C 1
ATOM 4331 O O . GLN A 1 572 ? -3.934 42.971 5.536 1.00 27.28 572 GLN A O 1
ATOM 4336 N N . ARG A 1 573 ? -2.737 41.323 6.540 1.00 28.84 573 ARG A N 1
ATOM 4337 C CA . ARG A 1 573 ? -2.121 41.939 7.731 1.00 28.84 573 ARG A CA 1
ATOM 4338 C C . ARG A 1 573 ? -2.716 43.274 8.217 1.00 28.84 573 ARG A C 1
ATOM 4340 O O . ARG A 1 573 ? -2.269 44.331 7.782 1.00 28.84 573 ARG A O 1
ATOM 4347 N N . LEU A 1 574 ? -3.548 43.189 9.253 1.00 28.47 574 LEU A N 1
ATOM 4348 C CA . LEU A 1 574 ? -3.263 43.678 10.612 1.00 28.47 574 LEU A CA 1
ATOM 4349 C C . LEU A 1 574 ? -4.105 42.883 11.612 1.00 28.47 574 LEU A C 1
ATOM 4351 O O . LEU A 1 574 ? -5.273 42.595 11.272 1.00 28.47 574 LEU A O 1
#

Radius of gyration: 31.44 Å; chains: 1; bounding box: 87×81×76 Å